Protein AF-0000000077818758 (afdb_homodimer)

Foldseek 3Di:
DCPAPVVVVVVVVPPPPDDDPPVPPVDPPDAQWFAQDDPPPPPDPDDDDPPDDDDDPPDPDDDPPDDPPPPDPPPPPPPPPPPPRHTRPDHPQPDAFFAFEEEEEFFQLLAVQQCLVVRQPGPAYEEEALAAPDRNRRGHQAHAEYEHELVPQCAWDDGNQFTDGHLPPDNVRVLSSVCSSPQYAYEYQQPPDPPSVVSLVSNQVSCVVVVHSYHYIYTDPVLLVVVVVVVVVVPADALHADPSLSVVVVSLVRYPAYEYHNQDCDQAASVGHGGARGSVHNDDDDPRHGDSVVSVVVVVVCCVVVSYHYDRHHDDPPPPPPPPPPPPPPDD/DCPAPVVVVVVVVPPPPDDDPPVPPVDPPDAQWFAQDDPPPPPDPDDDDPPPDPDDPPDPDDDPDDDPPPPDDPPPPPPPPPPPRHTRPDHPQPDAFFAFEEEEEFFQLLAVQQCLVVRQPGPAYEEEALAAPDRSRRGHQAHAEYEHELVPQCAWDDGNQFTDGHLPPDNVRVLSSVCSSPQYAYEYQQPPDPPSVVSLVSNQVSCVVVVHSYHYIYTDVVLLVVVVVVVVVVPADAQHADPSLSVVVVSLVRYPAYEYHNQDCDQAASVGHGGAGGSVHNDDDDPRHYDSVVSVVVVVVCCVVVSYPYDSHHDDPPPPPDDPPPPPPPDD

Solvent-accessible surface area (backbone atoms only — not comparable to full-atom values): 39108 Å² total; per-residue (Å²): 136,82,81,50,76,67,59,59,61,56,60,68,55,66,76,72,62,76,79,76,85,70,79,75,68,72,77,83,77,66,51,60,38,23,34,61,53,76,79,70,80,69,77,72,82,77,79,88,76,83,75,77,81,85,69,82,76,78,69,84,76,79,64,69,82,78,63,92,77,76,76,68,80,77,72,79,72,83,55,80,76,70,70,65,71,65,64,48,67,44,47,90,72,82,60,81,63,42,63,33,28,27,40,42,51,57,14,17,66,30,52,87,14,47,27,2,68,65,46,50,66,34,77,38,26,39,38,58,54,66,65,58,57,86,47,38,61,26,63,25,70,68,38,46,30,33,27,39,55,58,69,55,49,66,31,76,36,76,47,75,45,39,52,32,65,22,68,74,50,51,47,48,44,47,51,55,29,51,49,68,46,50,59,19,37,35,37,26,63,33,81,78,41,91,83,32,44,64,61,44,48,29,52,36,27,47,28,56,57,70,65,47,66,35,42,65,36,35,56,25,66,66,44,51,51,51,52,50,52,56,40,42,76,69,66,52,80,46,85,37,82,44,71,66,57,53,48,51,57,53,42,62,74,41,27,72,37,39,36,39,34,21,81,57,84,57,63,41,46,99,86,62,46,81,40,46,51,25,54,85,42,68,68,73,75,81,81,80,41,48,38,54,65,62,53,46,52,52,51,52,51,36,28,76,71,64,70,30,43,74,52,80,64,70,43,76,79,64,79,69,82,70,74,77,71,75,72,76,71,76,75,131,138,81,80,51,78,66,60,61,60,54,60,66,57,65,76,72,63,77,78,75,85,72,77,74,67,71,78,83,78,68,52,62,38,25,34,61,53,77,78,72,81,71,78,73,83,77,79,87,76,84,73,75,78,83,69,83,76,76,70,85,73,81,65,69,82,79,63,92,75,76,70,67,76,81,71,79,71,84,52,77,76,70,69,65,72,66,64,46,64,44,45,89,75,79,65,79,61,41,65,32,28,27,41,42,50,57,13,17,67,30,52,87,13,47,29,2,68,64,47,49,65,32,77,38,27,38,38,58,56,66,65,59,58,87,48,38,61,27,63,24,70,68,39,46,31,32,28,38,55,59,68,55,52,65,31,74,37,78,46,77,45,37,51,32,66,22,68,73,50,52,47,49,44,48,49,55,27,49,47,67,45,49,58,19,38,35,37,28,63,33,82,78,42,92,81,31,44,62,60,44,48,30,52,35,27,48,28,59,55,69,64,47,66,35,40,66,35,35,55,26,64,68,44,51,51,50,51,51,52,56,40,42,75,69,66,52,81,46,84,37,81,45,72,66,58,53,47,49,57,53,41,61,73,40,28,72,37,39,36,39,33,21,80,58,85,56,62,41,45,98,86,61,45,80,41,45,51,26,53,87,43,69,68,74,74,79,80,79,42,47,39,54,65,62,51,46,54,52,50,52,51,35,29,77,69,64,68,30,42,75,53,78,64,69,43,76,79,64,80,69,82,72,78,78,73,78,73,78,73,76,80,127

Sequence (664 aa):
MHFSLLNFILLLLLQFTRSPRSSCRISRSLSVLAIPPSFVSSAPHPRDGCISAPGEGYFINSLPGPTPEVAASQCWEGGPVWERPPPPQGSPFQGAPYDSCAVVGNGGILHNSGCGPEIDRAQFVIRFNLPPMGFSEHVGTKSSVITVNPSILVLRYRRGGGEFRGLSRWRRPFVEAMGTYGAPLLLIPAFSFIGFTAVSSQALYTLEDFGSLARAVFMNPEYLAGLDGHWHRRGLRAKRLSSGFMLVNAALELCQHLTLYGFWPFPTDPEGRPLSHHYYDNQPSKPGVHAMPDEFTRYLGMHLQGALRLHLGRCQEGPAGGRAQQGSEGGVMHFSLLNFILLLLLQFTRSPRSSCRISRSLSVLAIPPSFVSSAPHPRDGCISAPGEGYFINSLPGPTPEVAASQCWEGGPVWERPPPPQGSPFQGAPYDSCAVVGNGGILHNSGCGPEIDRAQFVIRFNLPPMGFSEHVGTKSSVITVNPSILVLRYRRGGGEFRGLSRWRRPFVEAMGTYGAPLLLIPAFSFIGFTAVSSQALYTLEDFGSLARAVFMNPEYLAGLDGHWHRRGLRAKRLSSGFMLVNAALELCQHLTLYGFWPFPTDPEGRPLSHHYYDNQPSKPGVHAMPDEFTRYLGMHLQGALRLHLGRCQEGPAGGRAQQGSEGGV

Secondary structure (DSSP, 8-state):
----HHHHHHHHHHSS-----------TTS-SEEBPP------------------------------TT--------SS----------B-TT-SSPEEEEEEE--BGGGTT---HHHHHTSSEEEE-S-PPSS-HHHH-S--SEEE--HHHHHSEEEETTEEEE-SSS--HHHHHHHHTT-S-EEEE-TTSSTT-HHHHHHHHHHHHHTT-SSEEEEE-HHHHHHHHHHHHHTT---SS--HHHHHHHHHHHHEEEEEEES---SSB-TTS-B--SBSS---PPPTTS--HHHHHHHHHHHHHTTSSEEE-SPPP----------------/----HHHHHHHHHTTS-----------TTS-SEEBPP------------------------------TTTTS-----SS----------B-S--SSPEEEEEEE--BGGGTT---HHHHHTSSEEEE-S-PPSS-HHHH-S--SEEE--HHHHHSEEEETTEEEE-SSS--HHHHHHHHTT-S-EEEE-TTSSTT-HHHHHHHHHHHHHTT-SSEEEEE-HHHHHHHHHHHHHTT---SS--HHHHHHHHHHHHEEEEEEES---SSB-TTS-B--SBSS---PPPTTS--HHHHHHHHHHHHHTTSSEEE-SPPP----------------

Organism: NCBI:txid2587831

Nearest PDB structures (foldseek):
  5bo7-assembly1_A  TM=8.730E-01  e=2.713E-18  Homo sapiens
  5bo6-assembly1_A  TM=8.461E-01  e=1.636E-18  Homo sapiens
  5bo9-assembly1_A  TM=8.499E-01  e=2.713E-18  Homo sapiens
  5bo9-assembly1_B  TM=8.593E-01  e=3.196E-17  Homo sapiens
  5bo8-assembly1_B  TM=8.687E-01  e=1.405E-17  Homo sapiens

InterPro domains:
  IPR001675 Glycosyl transferase family 29 [PF00777] (91-306)
  IPR038578 GT29-like superfamiliy [G3DSA:3.90.1480.20] (83-316)
  IPR050943 Glycosyltransferase 29 (Sialyltransferase) [PTHR11987] (88-316)

Structure (mmCIF, N/CA/C/O backbone):
data_AF-0000000077818758-model_v1
#
loop_
_entity.id
_entity.type
_entity.pdbx_description
1 polymer 'ST8 alpha-N-acetyl-neuraminide alpha-2,8-sialyltransferase 6'
#
loop_
_atom_site.group_PDB
_atom_site.id
_atom_site.type_symbol
_atom_site.label_atom_id
_atom_site.label_alt_id
_atom_site.label_comp_id
_atom_site.label_asym_id
_atom_site.label_entity_id
_atom_site.label_seq_id
_atom_site.pdbx_PDB_ins_code
_atom_site.Cartn_x
_atom_site.Cartn_y
_atom_site.Cartn_z
_atom_site.occupancy
_atom_site.B_iso_or_equiv
_atom_site.auth_seq_id
_atom_site.auth_comp_id
_atom_site.auth_asym_id
_atom_site.auth_atom_id
_atom_site.pdbx_PDB_model_num
ATOM 1 N N . MET A 1 1 ? -10.742 -62.219 -4.523 1 22.92 1 MET A N 1
ATOM 2 C CA . MET A 1 1 ? -10.727 -61.688 -5.887 1 22.92 1 MET A CA 1
ATOM 3 C C . MET A 1 1 ? -10.375 -60.219 -5.895 1 22.92 1 MET A C 1
ATOM 5 O O . MET A 1 1 ? -11.195 -59.375 -5.512 1 22.92 1 MET A O 1
ATOM 9 N N . HIS A 1 2 ? -9.148 -59.844 -5.406 1 26.78 2 HIS A N 1
ATOM 10 C CA . HIS A 1 2 ? -8.422 -58.625 -5.125 1 26.78 2 HIS A CA 1
ATOM 11 C C . HIS A 1 2 ? -8.211 -57.781 -6.395 1 26.78 2 HIS A C 1
ATOM 13 O O . HIS A 1 2 ? -7.441 -58.188 -7.27 1 26.78 2 HIS A O 1
ATOM 19 N N . PHE A 1 3 ? -9.352 -57.219 -6.941 1 30.66 3 PHE A N 1
ATOM 20 C CA . PHE A 1 3 ? -9.383 -56.25 -8.055 1 30.66 3 PHE A CA 1
ATOM 21 C C . PHE A 1 3 ? -8.344 -55.156 -7.863 1 30.66 3 PHE A C 1
ATOM 23 O O . PHE A 1 3 ? -8.477 -54.312 -6.973 1 30.66 3 PHE A O 1
ATOM 30 N N . SER A 1 4 ? -7.051 -55.531 -8.078 1 29.52 4 SER A N 1
ATOM 31 C CA . SER A 1 4 ? -5.918 -54.625 -7.957 1 29.52 4 SER A CA 1
ATOM 32 C C . SER A 1 4 ? -6.137 -53.375 -8.773 1 29.52 4 SER A C 1
ATOM 34 O O . SER A 1 4 ? -6.801 -53.406 -9.805 1 29.52 4 SER A O 1
ATOM 36 N N . LEU A 1 5 ? -6.016 -52.219 -8.133 1 36.5 5 LEU A N 1
ATOM 37 C CA . LEU A 1 5 ? -6.031 -50.875 -8.641 1 36.5 5 LEU A CA 1
ATOM 38 C C . LEU A 1 5 ? -5.293 -50.781 -9.977 1 36.5 5 LEU A C 1
ATOM 40 O O . LEU A 1 5 ? -5.578 -49.875 -10.789 1 36.5 5 LEU A O 1
ATOM 44 N N . LEU A 1 6 ? -4.402 -51.781 -10.305 1 35.69 6 LEU A N 1
ATOM 45 C CA . LEU A 1 6 ? -3.705 -51.844 -11.578 1 35.69 6 LEU A CA 1
ATOM 46 C C . LEU A 1 6 ? -4.676 -52.156 -12.719 1 35.69 6 LEU A C 1
ATOM 48 O O . LEU A 1 6 ? -4.543 -51.625 -13.812 1 35.69 6 LEU A O 1
ATOM 52 N N . ASN A 1 7 ? -5.633 -53.031 -12.5 1 34.34 7 ASN A N 1
ATOM 53 C CA . ASN A 1 7 ? -6.559 -53.438 -13.547 1 34.34 7 ASN A CA 1
ATOM 54 C C . ASN A 1 7 ? -7.477 -52.312 -13.961 1 34.34 7 ASN A C 1
ATOM 56 O O . ASN A 1 7 ? -8.086 -52.344 -15.031 1 34.34 7 ASN A O 1
ATOM 60 N N . PHE A 1 8 ? -7.77 -51.375 -13 1 32.91 8 PHE A N 1
ATOM 61 C CA . PHE A 1 8 ? -8.68 -50.312 -13.375 1 32.91 8 PHE A CA 1
ATOM 62 C C . PHE A 1 8 ? -7.992 -49.312 -14.328 1 32.91 8 PHE A C 1
ATOM 64 O O . PHE A 1 8 ? -8.609 -48.844 -15.273 1 32.91 8 PHE A O 1
ATOM 71 N N . ILE A 1 9 ? -6.707 -49.188 -14.258 1 35.62 9 ILE A N 1
ATOM 72 C CA . ILE A 1 9 ? -5.988 -48.281 -15.156 1 35.62 9 ILE A CA 1
ATOM 73 C C . ILE A 1 9 ? -5.914 -48.906 -16.547 1 35.62 9 ILE A C 1
ATOM 75 O O . ILE A 1 9 ? -6.086 -48.219 -17.547 1 35.62 9 ILE A O 1
ATOM 79 N N . LEU A 1 10 ? -5.875 -50.25 -16.672 1 32.19 10 LEU A N 1
ATOM 80 C CA . LEU A 1 10 ? -5.766 -50.906 -17.969 1 32.19 10 LEU A CA 1
ATOM 81 C C . LEU A 1 10 ? -7.07 -50.812 -18.75 1 32.19 10 LEU A C 1
ATOM 83 O O . LEU A 1 10 ? -7.059 -50.594 -19.953 1 32.19 10 LEU A O 1
ATOM 87 N N . LEU A 1 11 ? -8.211 -50.938 -18.094 1 32.56 11 LEU A N 1
ATOM 88 C CA . LEU A 1 11 ? -9.461 -50.938 -18.844 1 32.56 11 LEU A CA 1
ATOM 89 C C . LEU A 1 11 ? -9.75 -49.594 -19.453 1 32.56 11 LEU A C 1
ATOM 91 O O . LEU A 1 11 ? -10.359 -49.5 -20.516 1 32.56 11 LEU A O 1
ATOM 95 N N . LEU A 1 12 ? -9.359 -48.562 -18.812 1 31.78 12 LEU A N 1
ATOM 96 C CA . LEU A 1 12 ? -9.695 -47.25 -19.359 1 31.78 12 LEU A CA 1
ATOM 97 C C . LEU A 1 12 ? -8.812 -46.938 -20.562 1 31.78 12 LEU A C 1
ATOM 99 O O . LEU A 1 12 ? -9.133 -46.031 -21.359 1 31.78 12 LEU A O 1
ATOM 103 N N . LEU A 1 13 ? -7.742 -47.719 -20.766 1 31.66 13 LEU A N 1
ATOM 104 C CA . LEU A 1 13 ? -6.852 -47.469 -21.891 1 31.66 13 LEU A CA 1
ATOM 105 C C . LEU A 1 13 ? -7.492 -47.938 -23.188 1 31.66 13 LEU A C 1
ATOM 107 O O . LEU A 1 13 ? -7.105 -47.5 -24.281 1 31.66 13 LEU A O 1
ATOM 111 N N . LEU A 1 14 ? -8.32 -49 -23.172 1 31.06 14 LEU A N 1
ATOM 112 C CA . LEU A 1 14 ? -8.703 -49.594 -24.453 1 31.06 14 LEU A CA 1
ATOM 113 C C . LEU A 1 14 ? -9.625 -48.656 -25.234 1 31.06 14 LEU A C 1
ATOM 115 O O . LEU A 1 14 ? -9.828 -48.844 -26.438 1 31.06 14 LEU A O 1
ATOM 119 N N . GLN A 1 15 ? -10.492 -47.906 -24.562 1 26.91 15 GLN A N 1
ATOM 120 C CA . GLN A 1 15 ? -11.516 -47.281 -25.391 1 26.91 15 GLN A CA 1
ATOM 121 C C . GLN A 1 15 ? -10.945 -46.125 -26.188 1 26.91 15 GLN A C 1
ATOM 123 O O . GLN A 1 15 ? -11.617 -45.562 -27.062 1 26.91 15 GLN A O 1
ATOM 128 N N . PHE A 1 16 ? -9.82 -45.5 -25.781 1 30.55 16 PHE A N 1
ATOM 129 C CA . PHE A 1 16 ? -9.469 -44.25 -26.438 1 30.55 16 PHE A CA 1
ATOM 130 C C . PHE A 1 16 ? -8.656 -44.5 -27.703 1 30.55 16 PHE A C 1
ATOM 132 O O . PHE A 1 16 ? -7.453 -44.219 -27.734 1 30.55 16 PHE A O 1
ATOM 139 N N . THR A 1 17 ? -8.766 -45.594 -28.391 1 27.08 17 THR A N 1
ATOM 140 C CA . THR A 1 17 ? -7.891 -45.812 -29.547 1 27.08 17 THR A CA 1
ATOM 141 C C . THR A 1 17 ? -8.07 -44.688 -30.578 1 27.08 17 THR A C 1
ATOM 143 O O . THR A 1 17 ? -7.09 -44.219 -31.156 1 27.08 17 THR A O 1
ATOM 146 N N . ARG A 1 18 ? -9.133 -44.656 -31.422 1 27.34 18 ARG A N 1
ATOM 147 C CA . ARG A 1 18 ? -8.984 -44.344 -32.844 1 27.34 18 ARG A CA 1
ATOM 148 C C . ARG A 1 18 ? -8.922 -42.844 -33.062 1 27.34 18 ARG A C 1
ATOM 150 O O . ARG A 1 18 ? -9.055 -42.375 -34.188 1 27.34 18 ARG A O 1
ATOM 157 N N . SER A 1 19 ? -9.25 -41.969 -32.094 1 26.23 19 SER A N 1
ATOM 158 C CA . SER A 1 19 ? -9.555 -40.719 -32.781 1 26.23 19 SER A CA 1
ATOM 159 C C . SER A 1 19 ? -8.305 -40.125 -33.438 1 26.23 19 SER A C 1
ATOM 161 O O . SER A 1 19 ? -7.199 -40.281 -32.906 1 26.23 19 SER A O 1
ATOM 163 N N . PRO A 1 20 ? -8.281 -39.75 -34.781 1 26.92 20 PRO A N 1
ATOM 164 C CA . PRO A 1 20 ? -7.207 -39.156 -35.562 1 26.92 20 PRO A CA 1
ATOM 165 C C . PRO A 1 20 ? -6.512 -38 -34.875 1 26.92 20 PRO A C 1
ATOM 167 O O . PRO A 1 20 ? -7.086 -37.406 -33.969 1 26.92 20 PRO A O 1
ATOM 170 N N . ARG A 1 21 ? -5.176 -37.875 -34.906 1 28.27 21 ARG A N 1
ATOM 171 C CA . ARG A 1 21 ? -4.168 -36.906 -34.531 1 28.27 21 ARG A CA 1
ATOM 172 C C . ARG A 1 21 ? -4.621 -35.469 -34.875 1 28.27 21 ARG A C 1
ATOM 174 O O . ARG A 1 21 ? -4.375 -35 -35.969 1 28.27 21 ARG A O 1
ATOM 181 N N . SER A 1 22 ? -5.953 -35.125 -34.812 1 24.25 22 SER A N 1
ATOM 182 C CA . SER A 1 22 ? -6.16 -33.719 -35.125 1 24.25 22 SER A CA 1
ATOM 183 C C . SER A 1 22 ? -5.207 -32.812 -34.344 1 24.25 22 SER A C 1
ATOM 185 O O . SER A 1 22 ? -5.035 -32.969 -33.156 1 24.25 22 SER A O 1
ATOM 187 N N . SER A 1 23 ? -4.121 -32.281 -35 1 25.02 23 SER A N 1
ATOM 188 C CA . SER A 1 23 ? -3.143 -31.25 -34.656 1 25.02 23 SER A CA 1
ATOM 189 C C . SER A 1 23 ? -3.795 -30.094 -33.906 1 25.02 23 SER A C 1
ATOM 191 O O . SER A 1 23 ? -4.582 -29.344 -34.469 1 25.02 23 SER A O 1
ATOM 193 N N . CYS A 1 24 ? -4.344 -30.297 -32.812 1 26.69 24 CYS A N 1
ATOM 194 C CA . CYS A 1 24 ? -4.855 -29.234 -31.953 1 26.69 24 CYS A CA 1
ATOM 195 C C . CYS A 1 24 ? -3.834 -28.109 -31.797 1 26.69 24 CYS A C 1
ATOM 197 O O . CYS A 1 24 ? -3.012 -28.141 -30.891 1 26.69 24 CYS A O 1
ATOM 199 N N . ARG A 1 25 ? -3.023 -27.828 -32.844 1 24.28 25 ARG A N 1
ATOM 200 C CA . ARG A 1 25 ? -2.258 -26.594 -32.688 1 24.28 25 ARG A CA 1
ATOM 201 C C . ARG A 1 25 ? -3.166 -25.422 -32.344 1 24.28 25 ARG A C 1
ATOM 203 O O . ARG A 1 25 ? -3.99 -24.984 -33.156 1 24.28 25 ARG A O 1
ATOM 210 N N . ILE A 1 26 ? -3.658 -25.328 -31.219 1 28.3 26 ILE A N 1
ATOM 211 C CA . ILE A 1 26 ? -4.254 -24.062 -30.797 1 28.3 26 ILE A CA 1
ATOM 212 C C . ILE A 1 26 ? -3.438 -22.891 -31.359 1 28.3 26 ILE A C 1
ATOM 214 O O . ILE A 1 26 ? -2.209 -22.891 -31.25 1 28.3 26 ILE A O 1
ATOM 218 N N . SER A 1 27 ? -3.846 -22.141 -32.375 1 25.16 27 SER A N 1
ATOM 219 C CA . SER A 1 27 ? -3.236 -20.969 -33 1 25.16 27 SER A CA 1
ATOM 220 C C . SER A 1 27 ? -2.475 -20.125 -31.984 1 25.16 27 SER A C 1
ATOM 222 O O . SER A 1 27 ? -2.945 -19.906 -30.875 1 25.16 27 SER A O 1
ATOM 224 N N . AR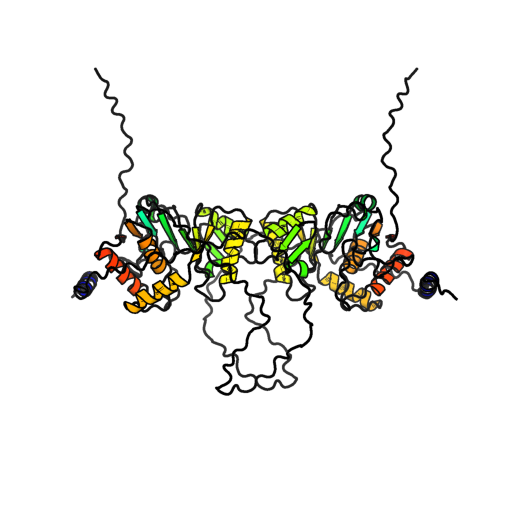G A 1 28 ? -1.087 -19.922 -32.125 1 32.16 28 ARG A N 1
ATOM 225 C CA . ARG A 1 28 ? 0.073 -19.266 -31.516 1 32.16 28 ARG A CA 1
ATOM 226 C C . ARG A 1 28 ? -0.273 -17.844 -31.062 1 32.16 28 ARG A C 1
ATOM 228 O O . ARG A 1 28 ? 0.569 -17.156 -30.5 1 32.16 28 ARG A O 1
ATOM 235 N N . SER A 1 29 ? -1.324 -17.156 -31.578 1 29.94 29 SER A N 1
ATOM 236 C CA . SER A 1 29 ? -1.216 -15.703 -31.453 1 29.94 29 SER A CA 1
ATOM 237 C C . SER A 1 29 ? -1.592 -15.227 -30.062 1 29.94 29 SER A C 1
ATOM 239 O O . SER A 1 29 ? -1.549 -14.031 -29.766 1 29.94 29 SER A O 1
ATOM 241 N N . LEU A 1 30 ? -2.41 -16.062 -29.328 1 32.72 30 LEU A N 1
ATOM 242 C CA . LEU A 1 30 ? -2.865 -15.344 -28.141 1 32.72 30 LEU A CA 1
ATOM 243 C C . LEU A 1 30 ? -1.848 -15.453 -27.016 1 32.72 30 LEU A C 1
ATOM 245 O O . LEU A 1 30 ? -1.494 -16.562 -26.594 1 32.72 30 LEU A O 1
ATOM 249 N N . SER A 1 31 ? -1.115 -14.477 -26.812 1 38.84 31 SER A N 1
ATOM 250 C CA . SER A 1 31 ? -0.084 -14.43 -25.781 1 38.84 31 SER A CA 1
ATOM 251 C C . SER A 1 31 ? -0.65 -14.805 -24.422 1 38.84 31 SER A C 1
ATOM 253 O O . SER A 1 31 ? -1.729 -14.344 -24.047 1 38.84 31 SER A O 1
ATOM 255 N N . VAL A 1 32 ? -0.196 -15.859 -23.781 1 41.72 32 VAL A N 1
ATOM 256 C CA . VAL A 1 32 ? -0.528 -16.422 -22.469 1 41.72 32 VAL A CA 1
ATOM 257 C C . VAL A 1 32 ? -0.456 -15.328 -21.406 1 41.72 32 VAL A C 1
ATOM 259 O O . VAL A 1 32 ? -1.222 -15.344 -20.438 1 41.72 32 VAL A O 1
ATOM 262 N N . LEU A 1 33 ? 0.553 -14.469 -21.641 1 40.5 33 LEU A N 1
ATOM 263 C CA . LEU A 1 33 ? 0.844 -13.531 -20.562 1 40.5 33 LEU A CA 1
ATOM 264 C C . LEU A 1 33 ? 0.552 -12.102 -20.984 1 40.5 33 LEU A C 1
ATOM 266 O O . LEU A 1 33 ? 0.737 -11.742 -22.141 1 40.5 33 LEU A O 1
ATOM 270 N N . ALA A 1 34 ? -0.16 -11.258 -20.188 1 33.91 34 ALA A N 1
ATOM 271 C CA . ALA A 1 34 ? -0.365 -9.828 -20.422 1 33.91 34 ALA A CA 1
ATOM 272 C C . ALA A 1 34 ? 0.512 -8.992 -19.5 1 33.91 34 ALA A C 1
ATOM 274 O O . ALA A 1 34 ? 0.553 -9.227 -18.281 1 33.91 34 ALA A O 1
ATOM 275 N N . ILE A 1 35 ? 1.608 -8.469 -20.125 1 32.19 35 ILE A N 1
ATOM 276 C CA . ILE A 1 35 ? 2.355 -7.508 -19.312 1 32.19 35 ILE A CA 1
ATOM 277 C C . ILE A 1 35 ? 1.637 -6.156 -19.328 1 32.19 35 ILE A C 1
ATOM 279 O O . ILE A 1 35 ? 1.214 -5.68 -20.391 1 32.19 35 ILE A O 1
ATOM 283 N N . PRO A 1 36 ? 1.322 -5.637 -18.266 1 29.84 36 PRO A N 1
ATOM 284 C CA . PRO A 1 36 ? 0.706 -4.309 -18.312 1 29.84 36 PRO A CA 1
ATOM 285 C C . PRO A 1 36 ? 1.609 -3.258 -18.953 1 29.84 36 PRO A C 1
ATOM 287 O O . PRO A 1 36 ? 2.836 -3.379 -18.891 1 29.84 36 PRO A O 1
ATOM 290 N N . PRO A 1 37 ? 1.203 -2.471 -19.953 1 25.86 37 PRO A N 1
ATOM 291 C CA . PRO A 1 37 ? 2.037 -1.448 -20.594 1 25.86 37 PRO A CA 1
ATOM 292 C C . PRO A 1 37 ? 2.76 -0.562 -19.578 1 25.86 37 PRO A C 1
ATOM 294 O O . PRO A 1 37 ? 2.279 -0.38 -18.453 1 25.86 37 PRO A O 1
ATOM 297 N N . SER A 1 38 ? 3.979 -0.508 -19.75 1 24.38 38 SER A N 1
ATOM 298 C CA . SER A 1 38 ? 4.707 0.561 -19.078 1 24.38 38 SER A CA 1
ATOM 299 C C . SER A 1 38 ? 4.051 1.916 -19.312 1 24.38 38 SER A C 1
ATOM 301 O O . SER A 1 38 ? 3.725 2.26 -20.453 1 24.38 38 SER A O 1
ATOM 303 N N . PHE A 1 39 ? 3.318 2.498 -18.453 1 24.89 39 PHE A N 1
ATOM 304 C CA . PHE A 1 39 ? 2.773 3.848 -18.531 1 24.89 39 PHE A CA 1
ATOM 305 C C . PHE A 1 39 ? 3.842 4.836 -18.984 1 24.89 39 PHE A C 1
ATOM 307 O O . PHE A 1 39 ? 4.781 5.125 -18.25 1 24.89 39 PHE A O 1
ATOM 314 N N . VAL A 1 40 ? 4.289 4.742 -20.188 1 22.89 40 VAL A N 1
ATOM 315 C CA . VAL A 1 40 ? 4.988 5.965 -20.578 1 22.89 40 VAL A CA 1
ATOM 316 C C . VAL A 1 40 ? 4.062 7.168 -20.406 1 22.89 40 VAL A C 1
ATOM 318 O O . VAL A 1 40 ? 2.926 7.16 -20.875 1 22.89 40 VAL A O 1
ATOM 321 N N . SER A 1 41 ? 4.352 7.977 -19.422 1 21.73 41 SER A N 1
ATOM 322 C CA . SER A 1 41 ? 3.748 9.242 -19 1 21.73 41 SER A CA 1
ATOM 323 C C . SER A 1 41 ? 3.592 10.195 -20.172 1 21.73 41 SER A C 1
ATOM 325 O O . SER A 1 41 ? 4.531 10.906 -20.531 1 21.73 41 SER A O 1
ATOM 327 N N . SER A 1 42 ? 3.219 9.734 -21.359 1 21.98 42 SER A N 1
ATOM 328 C CA . SER A 1 42 ? 3.057 10.938 -22.156 1 21.98 42 SER A CA 1
ATOM 329 C C . SER A 1 42 ? 1.846 11.75 -21.719 1 21.98 42 SER A C 1
ATOM 331 O O . SER A 1 42 ? 0.729 11.234 -21.656 1 21.98 42 SER A O 1
ATOM 333 N N . ALA A 1 43 ? 2.105 12.82 -20.953 1 22.95 43 ALA A N 1
ATOM 334 C CA . ALA A 1 43 ? 1.181 13.812 -20.422 1 22.95 43 ALA A CA 1
ATOM 335 C C . ALA A 1 43 ? 0.334 14.43 -21.531 1 22.95 43 ALA A C 1
ATOM 337 O O . ALA A 1 43 ? 0.85 15.156 -22.375 1 22.95 43 ALA A O 1
ATOM 338 N N . PRO A 1 44 ? -0.574 13.633 -22.219 1 22.28 44 PRO A N 1
ATOM 339 C CA . PRO A 1 44 ? -1.3 14.586 -23.062 1 22.28 44 PRO A CA 1
ATOM 340 C C . PRO A 1 44 ? -2.025 15.656 -22.266 1 22.28 44 PRO A C 1
ATOM 342 O O . PRO A 1 44 ? -2.324 15.453 -21.078 1 22.28 44 PRO A O 1
ATOM 345 N N . HIS A 1 45 ? -1.981 16.984 -22.719 1 20 45 HIS A N 1
ATOM 346 C CA . HIS A 1 45 ? -2.486 18.25 -22.203 1 20 45 HIS A CA 1
ATOM 347 C C . HIS A 1 45 ? -4.008 18.266 -22.156 1 20 45 HIS A C 1
ATOM 349 O O . HIS A 1 45 ? -4.672 18.344 -23.188 1 20 45 HIS A O 1
ATOM 355 N N . PRO A 1 46 ? -4.668 17.312 -21.406 1 19.81 46 PRO A N 1
ATOM 356 C CA . PRO A 1 46 ? -6.129 17.344 -21.5 1 19.81 46 PRO A CA 1
ATOM 357 C C . PRO A 1 46 ? -6.707 18.734 -21.203 1 19.81 46 PRO A C 1
ATOM 359 O O . PRO A 1 46 ? -6.18 19.453 -20.359 1 19.81 46 PRO A O 1
ATOM 362 N N . ARG A 1 47 ? -7.379 19.312 -22.25 1 18.38 47 ARG A N 1
ATOM 363 C CA . ARG A 1 47 ? -8.141 20.562 -22.281 1 18.38 47 ARG A CA 1
ATOM 364 C C . ARG A 1 47 ? -9.133 20.625 -21.141 1 18.38 47 ARG A C 1
ATOM 366 O O . ARG A 1 47 ? -9.32 19.656 -20.406 1 18.38 47 ARG A O 1
ATOM 373 N N . ASP A 1 48 ? -10.492 21.031 -21.484 1 17.66 48 ASP A N 1
ATOM 374 C CA . ASP A 1 48 ? -11.391 22.078 -21 1 17.66 48 ASP A CA 1
ATOM 375 C C . ASP A 1 48 ? -12.188 21.594 -19.781 1 17.66 48 ASP A C 1
ATOM 377 O O . ASP A 1 48 ? -12.25 20.406 -19.516 1 17.66 48 ASP A O 1
ATOM 381 N N . GLY A 1 49 ? -13.242 22.531 -19.297 1 17.55 49 GLY A N 1
ATOM 382 C CA . GLY A 1 49 ? -13.836 23.188 -18.141 1 17.55 49 GLY A CA 1
ATOM 383 C C . GLY A 1 49 ? -14.984 22.422 -17.531 1 17.55 49 GLY A C 1
ATOM 384 O O . GLY A 1 49 ? -15.617 22.875 -16.578 1 17.55 49 GLY A O 1
ATOM 385 N N . CYS A 1 50 ? -15.555 21.344 -18.188 1 17.64 50 CYS A N 1
ATOM 386 C CA . CYS A 1 50 ? -16.984 21.312 -17.922 1 17.64 50 CYS A CA 1
ATOM 387 C C . CYS A 1 50 ? -17.266 20.906 -16.469 1 17.64 50 CYS A C 1
ATOM 389 O O . CYS A 1 50 ? -16.891 19.812 -16.047 1 17.64 50 CYS A O 1
ATOM 391 N N . ILE A 1 51 ? -17.328 21.906 -15.578 1 17.92 51 ILE A N 1
ATOM 392 C CA . ILE A 1 51 ? -17.578 21.781 -14.141 1 17.92 51 ILE A CA 1
ATOM 393 C C . ILE A 1 51 ? -18.984 21.219 -13.914 1 17.92 51 ILE A C 1
ATOM 395 O O . ILE A 1 51 ? -19.984 21.891 -14.203 1 17.92 51 ILE A O 1
ATOM 399 N N . SER A 1 52 ? -19.281 19.984 -14.43 1 16.91 52 SER A N 1
ATOM 400 C CA . SER A 1 52 ? -20.656 19.531 -14.32 1 16.91 52 SER A CA 1
ATOM 401 C C . SER A 1 52 ? -21.172 19.656 -12.891 1 16.91 52 SER A C 1
ATOM 403 O O . SER A 1 52 ? -20.391 19.609 -11.938 1 16.91 52 SER A O 1
ATOM 405 N N . ALA A 1 53 ? -22.484 20.188 -12.867 1 17.09 53 ALA A N 1
ATOM 406 C CA . ALA A 1 53 ? -23.391 20.609 -11.812 1 17.09 53 ALA A CA 1
ATOM 407 C C . ALA A 1 53 ? -23.703 19.469 -10.852 1 17.09 53 ALA A C 1
ATOM 409 O O . ALA A 1 53 ? -23.797 18.312 -11.258 1 17.09 53 ALA A O 1
ATOM 410 N N . PRO A 1 54 ? -23.672 19.766 -9.562 1 18.66 54 PRO A N 1
ATOM 411 C CA . PRO A 1 54 ? -23.609 18.969 -8.336 1 18.66 54 PRO A CA 1
ATOM 412 C C . PRO A 1 54 ? -24.875 18.141 -8.109 1 18.66 54 PRO A C 1
ATOM 414 O O . PRO A 1 54 ? -24.828 17.141 -7.391 1 18.66 54 PRO A O 1
ATOM 417 N N . GLY A 1 55 ? -26.062 18.453 -8.797 1 16.53 55 GLY A N 1
ATOM 418 C CA . GLY A 1 55 ? -27.125 18.484 -7.809 1 16.53 55 GLY A CA 1
ATOM 419 C C . GLY A 1 55 ? -27.594 17.109 -7.391 1 16.53 55 GLY A C 1
ATOM 420 O O . GLY A 1 55 ? -27.781 16.844 -6.203 1 16.53 55 GLY A O 1
ATOM 421 N N . GLU A 1 56 ? -28.266 16.422 -8.32 1 18.55 56 GLU A N 1
ATOM 422 C CA . GLU A 1 56 ? -29.531 15.789 -7.98 1 18.55 56 GLU A CA 1
ATOM 423 C C . GLU A 1 56 ? -29.328 14.523 -7.164 1 18.55 56 GLU A C 1
ATOM 425 O O . GLU A 1 56 ? -28.5 13.68 -7.516 1 18.55 56 GLU A O 1
ATOM 430 N N . GLY A 1 57 ? -29.641 14.633 -5.855 1 18.14 57 GLY A N 1
ATOM 431 C CA . GLY A 1 57 ? -29.625 13.727 -4.719 1 18.14 57 GLY A CA 1
ATOM 432 C C . GLY A 1 57 ? -30.469 12.484 -4.938 1 18.14 57 GLY A C 1
ATOM 433 O O . GLY A 1 57 ? -31.703 12.57 -5.016 1 18.14 57 GLY A O 1
ATOM 434 N N . TYR A 1 58 ? -30.188 11.68 -6.051 1 18.55 58 TYR A N 1
ATOM 435 C CA . TYR A 1 58 ? -31.109 10.625 -6.465 1 18.55 58 TYR A CA 1
ATOM 436 C C . TYR A 1 58 ? -31.422 9.688 -5.301 1 18.55 58 TYR A C 1
ATOM 438 O O . TYR A 1 58 ? -30.516 9.164 -4.66 1 18.55 58 TYR A O 1
ATOM 446 N N . PHE A 1 59 ? -32.469 10.016 -4.637 1 17.94 59 PHE A N 1
ATOM 447 C CA . PHE A 1 59 ? -33.094 9.344 -3.5 1 17.94 59 PHE A CA 1
ATOM 448 C C . PHE A 1 59 ? -33.5 7.93 -3.877 1 17.94 59 PHE A C 1
ATOM 450 O O . PHE A 1 59 ? -34.219 7.73 -4.875 1 17.94 59 PHE A O 1
ATOM 457 N N . ILE A 1 60 ? -32.594 6.992 -3.623 1 19.23 60 ILE A N 1
ATOM 458 C CA . ILE A 1 60 ? -32.812 5.586 -3.938 1 19.23 60 ILE A CA 1
ATOM 459 C C . ILE A 1 60 ? -34.125 5.102 -3.293 1 19.23 60 ILE A C 1
ATOM 461 O O . ILE A 1 60 ? -34.281 5.156 -2.07 1 19.23 60 ILE A O 1
ATOM 465 N N . ASN A 1 61 ? -35.188 5.34 -4.078 1 18.84 61 ASN A N 1
ATOM 466 C CA . ASN A 1 61 ? -36.562 4.992 -3.83 1 18.84 61 ASN A CA 1
ATOM 467 C C . ASN A 1 61 ? -36.688 3.582 -3.262 1 18.84 61 ASN A C 1
ATOM 469 O O . ASN A 1 61 ? -35.812 2.756 -3.422 1 18.84 61 ASN A O 1
ATOM 473 N N . SER A 1 62 ? -37.875 3.299 -2.691 1 19.64 62 SER A N 1
ATOM 474 C CA . SER A 1 62 ? -38.562 2.367 -1.82 1 19.64 62 SER A CA 1
ATOM 475 C C . SER A 1 62 ? -38.719 1.004 -2.486 1 19.64 62 SER A C 1
ATOM 477 O O . SER A 1 62 ? -38.812 0.914 -3.713 1 19.64 62 SER A O 1
ATOM 479 N N . LEU A 1 63 ? -38.594 -0.077 -1.679 1 21.78 63 LEU A N 1
ATOM 480 C CA . LEU A 1 63 ? -38.406 -1.501 -1.933 1 21.78 63 LEU A CA 1
ATOM 481 C C . LEU A 1 63 ? -39.688 -2.127 -2.492 1 21.78 63 LEU A C 1
ATOM 483 O O . LEU A 1 63 ? -39.812 -3.352 -2.555 1 21.78 63 LEU A O 1
ATOM 487 N N . PRO A 1 64 ? -40.406 -1.44 -3.465 1 22.45 64 PRO A N 1
ATOM 488 C CA . PRO A 1 64 ? -41.594 -2.287 -3.662 1 22.45 64 PRO A CA 1
ATOM 489 C C . PRO A 1 64 ? -41.219 -3.711 -4.086 1 22.45 64 PRO A C 1
ATOM 491 O O . PRO A 1 64 ? -40.094 -3.963 -4.516 1 22.45 64 PRO A O 1
ATOM 494 N N . GLY A 1 65 ? -42.25 -4.703 -3.885 1 24.34 65 GLY A N 1
ATOM 495 C CA . GLY A 1 65 ? -42.375 -6.125 -4.156 1 24.34 65 GLY A CA 1
ATOM 496 C C . GLY A 1 65 ? -42.031 -6.492 -5.594 1 24.34 65 GLY A C 1
ATOM 497 O O . GLY A 1 65 ? -42.688 -6.02 -6.523 1 24.34 65 GLY A O 1
ATOM 498 N N . PRO A 1 66 ? -40.656 -6.703 -5.934 1 21.55 66 PRO A N 1
ATOM 499 C CA . PRO A 1 66 ? -40.312 -6.547 -7.352 1 21.55 66 PRO A CA 1
ATOM 500 C C . PRO A 1 66 ? -41 -7.598 -8.234 1 21.55 66 PRO A C 1
ATOM 502 O O . PRO A 1 66 ? -41.125 -8.758 -7.828 1 21.55 66 PRO A O 1
ATOM 505 N N . THR A 1 67 ? -42.188 -7.262 -8.75 1 22.19 67 THR A N 1
ATOM 506 C CA . THR A 1 67 ? -42.688 -7.957 -9.93 1 22.19 67 THR A CA 1
ATOM 507 C C . THR A 1 67 ? -41.531 -8.344 -10.852 1 22.19 67 THR A C 1
ATOM 509 O O . THR A 1 67 ? -40.469 -7.738 -10.797 1 22.19 67 THR A O 1
ATOM 512 N N . PRO A 1 68 ? -41.719 -9.539 -11.719 1 23.98 68 PRO A N 1
ATOM 513 C CA . PRO A 1 68 ? -40.781 -10.32 -12.547 1 23.98 68 PRO A CA 1
ATOM 514 C C . PRO A 1 68 ? -39.875 -9.438 -13.391 1 23.98 68 PRO A C 1
ATOM 516 O O . PRO A 1 68 ? -38.75 -9.852 -13.727 1 23.98 68 PRO A O 1
ATOM 519 N N . GLU A 1 69 ? -40.406 -8.367 -13.953 1 20.97 69 GLU A N 1
ATOM 520 C CA . GLU A 1 69 ? -39.906 -7.715 -15.156 1 20.97 69 GLU A CA 1
ATOM 521 C C . GLU A 1 69 ? -38.594 -6.977 -14.875 1 20.97 69 GLU A C 1
ATOM 523 O O . GLU A 1 69 ? -37.844 -6.66 -15.797 1 20.97 69 GLU A O 1
ATOM 528 N N . VAL A 1 70 ? -38.469 -6.312 -13.695 1 19.5 70 VAL A N 1
ATOM 529 C CA . VAL A 1 70 ? -37.688 -5.086 -13.75 1 19.5 70 VAL A CA 1
ATOM 530 C C . VAL A 1 70 ? -36.188 -5.418 -13.695 1 19.5 70 VAL A C 1
ATOM 532 O O . VAL A 1 70 ? -35.625 -5.586 -12.609 1 19.5 70 VAL A O 1
ATOM 535 N N . ALA A 1 71 ? -35.688 -6.523 -14.328 1 21.16 71 ALA A N 1
ATOM 536 C CA . ALA A 1 71 ? -34.25 -6.805 -14.539 1 21.16 71 ALA A CA 1
ATOM 537 C C . ALA A 1 71 ? -33.531 -5.586 -15.109 1 21.16 71 ALA A C 1
ATOM 539 O O . ALA A 1 71 ? -33 -5.629 -16.219 1 21.16 71 ALA A O 1
ATOM 540 N N . ALA A 1 72 ? -34.188 -4.406 -15.117 1 19.17 72 ALA A N 1
ATOM 541 C CA . ALA A 1 72 ? -33.594 -3.336 -15.906 1 19.17 72 ALA A CA 1
ATOM 542 C C . ALA A 1 72 ? -32.156 -3.08 -15.484 1 19.17 72 ALA A C 1
ATOM 544 O O . ALA A 1 72 ? -31.781 -3.352 -14.344 1 19.17 72 ALA A O 1
ATOM 545 N N . SER A 1 73 ? -31.219 -2.512 -16.469 1 20.73 73 SER A N 1
ATOM 546 C CA . SER A 1 73 ? -29.891 -2.059 -16.828 1 20.73 73 SER A CA 1
ATOM 547 C C . SER A 1 73 ? -29.328 -1.073 -15.805 1 20.73 73 SER A C 1
ATOM 549 O O . SER A 1 73 ? -29.281 0.133 -16.062 1 20.73 73 SER A O 1
ATOM 551 N N . GLN A 1 74 ? -29.672 -1.225 -14.641 1 22.28 74 GLN A N 1
ATOM 552 C CA . GLN A 1 74 ? -29.25 -0.088 -13.82 1 22.28 74 GLN A CA 1
ATOM 553 C C . GLN A 1 74 ? -27.75 0.183 -13.984 1 22.28 74 GLN A C 1
ATOM 555 O O . GLN A 1 74 ? -26.922 -0.687 -13.703 1 22.28 74 GLN A O 1
ATOM 560 N N . CYS A 1 75 ? -27.312 1.064 -15.016 1 23.27 75 CYS A N 1
ATOM 561 C CA . CYS A 1 75 ? -26.109 1.807 -15.367 1 23.27 75 CYS A CA 1
ATOM 562 C C . CYS A 1 75 ? -25.438 2.387 -14.125 1 23.27 75 CYS A C 1
ATOM 564 O O . CYS A 1 75 ? -26.031 3.215 -13.43 1 23.27 75 CYS A O 1
ATOM 566 N N . TRP A 1 76 ? -25 1.531 -13.281 1 24.19 76 TRP A N 1
ATOM 567 C CA . TRP A 1 76 ? -24.141 2.062 -12.227 1 24.19 76 TRP A CA 1
ATOM 568 C C . TRP A 1 76 ? -23.25 3.18 -12.766 1 24.19 76 TRP A C 1
ATOM 570 O O . TRP A 1 76 ? -22.344 2.93 -13.562 1 24.19 76 TRP A O 1
ATOM 580 N N . GLU A 1 77 ? -23.672 4.348 -13.055 1 25.55 77 GLU A N 1
ATOM 581 C CA . GLU A 1 77 ? -23.031 5.562 -13.562 1 25.55 77 GLU A CA 1
ATOM 582 C C . GLU A 1 77 ? -21.797 5.922 -12.75 1 25.55 77 GLU A C 1
ATOM 584 O O . GLU A 1 77 ? -20.766 6.289 -13.312 1 25.55 77 GLU A O 1
ATOM 589 N N . GLY A 1 78 ? -21.984 6.402 -11.516 1 27.28 78 GLY A N 1
ATOM 590 C CA . GLY A 1 78 ? -20.953 7.203 -10.867 1 27.28 78 GLY A CA 1
ATOM 591 C C . GLY A 1 78 ? -19.828 6.371 -10.289 1 27.28 78 GLY A C 1
ATOM 592 O O . GLY A 1 78 ? -19.125 6.809 -9.375 1 27.28 78 GLY A O 1
ATOM 593 N N . GLY A 1 79 ? -19.828 5.137 -10.43 1 28.59 79 GLY A N 1
ATOM 594 C CA . GLY A 1 79 ? -18.844 4.285 -9.773 1 28.59 79 GLY A CA 1
ATOM 595 C C . GLY A 1 79 ? -17.406 4.652 -10.125 1 28.59 79 GLY A C 1
ATOM 596 O O . GLY A 1 79 ? -17.172 5.32 -11.125 1 28.59 79 GLY A O 1
ATOM 597 N N . PRO A 1 80 ? -16.562 4.758 -9.078 1 29.3 80 PRO A N 1
ATOM 598 C CA . PRO A 1 80 ? -15.219 5.105 -9.539 1 29.3 80 PRO A CA 1
ATOM 599 C C . PRO A 1 80 ? -14.836 4.402 -10.844 1 29.3 80 PRO A C 1
ATOM 601 O O . PRO A 1 80 ? -15.375 3.332 -11.148 1 29.3 80 PRO A O 1
ATOM 604 N N . VAL A 1 81 ? -14.766 5.156 -11.898 1 28.81 81 VAL A N 1
ATOM 605 C CA . VAL A 1 81 ? -14.211 4.719 -13.172 1 28.81 81 VAL A CA 1
ATOM 606 C C . VAL A 1 81 ? -13.203 3.594 -12.945 1 28.81 81 VAL A C 1
ATOM 608 O O . VAL A 1 81 ? -12.188 3.793 -12.273 1 28.81 81 VAL A O 1
ATOM 611 N N . TRP A 1 82 ? -13.695 2.406 -12.789 1 28.56 82 TRP A N 1
ATOM 612 C CA . TRP A 1 82 ? -12.836 1.234 -12.922 1 28.56 82 TRP A CA 1
ATOM 613 C C . TRP A 1 82 ? -11.805 1.438 -14.031 1 28.56 82 TRP A C 1
ATOM 615 O O . TRP A 1 82 ? -12.164 1.52 -15.211 1 28.56 82 TRP A O 1
ATOM 625 N N . GLU A 1 83 ? -10.914 2.326 -13.758 1 30.14 83 GLU A N 1
ATOM 626 C CA . GLU A 1 83 ? -9.891 2.27 -14.797 1 30.14 83 GLU A CA 1
ATOM 627 C C . GLU A 1 83 ? -9.477 0.829 -15.086 1 30.14 83 GLU A C 1
ATOM 629 O O . GLU A 1 83 ? -9.148 0.074 -14.172 1 30.14 83 GLU A O 1
ATOM 634 N N . ARG A 1 84 ? -10.078 0.206 -16.062 1 32.59 84 ARG A N 1
ATOM 635 C CA . ARG A 1 84 ? -9.602 -1.043 -16.641 1 32.59 84 ARG A CA 1
ATOM 636 C C . ARG A 1 84 ? -8.086 -1.148 -16.531 1 32.59 84 ARG A C 1
ATOM 638 O O . ARG A 1 84 ? -7.363 -0.216 -16.906 1 32.59 84 ARG A O 1
ATOM 645 N N . PRO A 1 85 ? -7.715 -1.95 -15.648 1 37.44 85 PRO A N 1
ATOM 646 C CA . PRO A 1 85 ? -6.262 -2.102 -15.75 1 37.44 85 PRO A CA 1
ATOM 647 C C . PRO A 1 85 ? -5.758 -2.045 -17.188 1 37.44 85 PRO A C 1
ATOM 649 O O . PRO A 1 85 ? -6.504 -2.359 -18.125 1 37.44 85 PRO A O 1
ATOM 652 N N . PRO A 1 86 ? -4.82 -1.288 -17.5 1 38.5 86 PRO A N 1
ATOM 653 C CA . PRO A 1 86 ? -4.336 -1.239 -18.875 1 38.5 86 PRO A CA 1
ATOM 654 C C . PRO A 1 86 ? -4.176 -2.627 -19.5 1 38.5 86 PRO A C 1
ATOM 656 O O . PRO A 1 86 ? -3.916 -3.598 -18.781 1 38.5 86 PRO A O 1
ATOM 659 N N . PRO A 1 87 ? -4.625 -2.797 -20.641 1 39.44 87 PRO A N 1
ATOM 660 C CA . PRO A 1 87 ? -4.461 -4.055 -21.375 1 39.44 87 PRO A CA 1
ATOM 661 C C . PRO A 1 87 ? -3.008 -4.52 -21.438 1 39.44 87 PRO A C 1
ATOM 663 O O . PRO A 1 87 ? -2.088 -3.699 -21.391 1 39.44 87 PRO A O 1
ATOM 666 N N . PRO A 1 88 ? -2.723 -5.805 -21.234 1 43.66 88 PRO A N 1
ATOM 667 C CA . PRO A 1 88 ? -1.368 -6.359 -21.312 1 43.66 88 PRO A CA 1
ATOM 668 C C . PRO A 1 88 ? -0.64 -5.969 -22.594 1 43.66 88 PRO A C 1
ATOM 670 O O . PRO A 1 88 ? -1.257 -5.891 -23.656 1 43.66 88 PRO A O 1
ATOM 673 N N . GLN A 1 89 ? 0.408 -5.148 -22.609 1 47.84 89 GLN A N 1
ATOM 674 C CA . GLN A 1 89 ? 1.092 -4.629 -23.797 1 47.84 89 GLN A CA 1
ATOM 675 C C . GLN A 1 89 ? 1.87 -5.73 -24.516 1 47.84 89 GLN A C 1
ATOM 677 O O . GLN A 1 89 ? 2.154 -5.621 -25.703 1 47.84 89 GLN A O 1
ATOM 682 N N . GLY A 1 90 ? 2.299 -6.934 -23.891 1 49.72 90 GLY A N 1
ATOM 683 C CA . GLY A 1 90 ? 3.041 -7.977 -24.578 1 49.72 90 GLY A CA 1
ATOM 684 C C . GLY A 1 90 ? 3.369 -9.164 -23.688 1 49.72 90 GLY A C 1
ATOM 685 O O . GLY A 1 90 ? 3.115 -9.125 -22.484 1 49.72 90 GLY A O 1
ATOM 686 N N . SER A 1 91 ? 3.695 -10.352 -24.422 1 54.84 91 SER A N 1
ATOM 687 C CA . SER A 1 91 ? 4.078 -11.578 -23.734 1 54.84 91 SER A CA 1
ATOM 688 C C . SER A 1 91 ? 5.531 -11.531 -23.281 1 54.84 91 SER A C 1
ATOM 690 O O . SER A 1 91 ? 6.418 -11.172 -24.047 1 54.84 91 SER A O 1
ATOM 692 N N . PRO A 1 92 ? 5.777 -11.773 -22.094 1 54.09 92 PRO A N 1
ATOM 693 C CA . PRO A 1 92 ? 7.168 -11.875 -21.641 1 54.09 92 PRO A CA 1
ATOM 694 C C . PRO A 1 92 ? 7.887 -13.094 -22.219 1 54.09 92 PRO A C 1
ATOM 696 O O . PRO A 1 92 ? 9.102 -13.227 -22.062 1 54.09 92 PRO A O 1
ATOM 699 N N . PHE A 1 93 ? 7.176 -13.875 -23 1 62.62 93 PHE A N 1
ATOM 700 C CA . PHE A 1 93 ? 7.77 -15.117 -23.484 1 62.62 93 PHE A CA 1
ATOM 701 C C . PHE A 1 93 ? 7.988 -15.055 -25 1 62.62 93 PHE A C 1
ATOM 703 O O . PHE A 1 93 ? 7.82 -16.062 -25.688 1 62.62 93 PHE A O 1
ATOM 710 N N . GLN A 1 94 ? 8.734 -14.086 -25.625 1 54.78 94 GLN A N 1
ATOM 711 C CA . GLN A 1 94 ? 8.859 -13.898 -27.062 1 54.78 94 GLN A CA 1
ATOM 712 C C . GLN A 1 94 ? 10.039 -14.695 -27.609 1 54.78 94 GLN A C 1
ATOM 714 O O . GLN A 1 94 ? 10.125 -14.93 -28.828 1 54.78 94 GLN A O 1
ATOM 719 N N . GLY A 1 95 ? 10.672 -15.398 -26.844 1 62.5 95 GLY A N 1
ATOM 720 C CA . GLY A 1 95 ? 11.859 -16.062 -27.375 1 62.5 95 GLY A CA 1
ATOM 721 C C . GLY A 1 95 ? 11.633 -17.531 -27.688 1 62.5 95 GLY A C 1
ATOM 722 O O . GLY A 1 95 ? 10.492 -17.969 -27.797 1 62.5 95 GLY A O 1
ATOM 723 N N . ALA A 1 96 ? 12.719 -18.156 -28.172 1 68.88 96 ALA A N 1
ATOM 724 C CA . ALA A 1 96 ? 12.727 -19.594 -28.438 1 68.88 96 ALA A CA 1
ATOM 725 C C . ALA A 1 96 ? 12.188 -20.375 -27.234 1 68.88 96 ALA A C 1
ATOM 727 O O . ALA A 1 96 ? 12.352 -19.938 -26.078 1 68.88 96 ALA A O 1
ATOM 728 N N . PRO A 1 97 ? 11.445 -21.484 -27.609 1 81.5 97 PRO A N 1
ATOM 729 C CA . PRO A 1 97 ? 10.945 -22.312 -26.516 1 81.5 97 PRO A CA 1
ATOM 730 C C . PRO A 1 97 ? 12.047 -22.781 -25.578 1 81.5 97 PRO A C 1
ATOM 732 O O . PRO A 1 97 ? 13.195 -22.938 -26 1 81.5 97 PRO A O 1
ATOM 735 N N . TYR A 1 98 ? 11.672 -22.906 -24.375 1 91.94 98 TYR A N 1
ATOM 736 C CA . TYR A 1 98 ? 12.594 -23.484 -23.406 1 91.94 98 TYR A CA 1
ATOM 737 C C . TYR A 1 98 ? 12.852 -24.969 -23.719 1 91.94 98 TYR A C 1
ATOM 739 O O . TYR A 1 98 ? 11.938 -25.688 -24.125 1 91.94 98 TYR A O 1
ATOM 747 N N . ASP A 1 99 ? 14.078 -25.344 -23.5 1 94.5 99 ASP A N 1
ATOM 748 C CA . ASP A 1 99 ? 14.43 -26.734 -23.812 1 94.5 99 ASP A CA 1
ATOM 749 C C . ASP A 1 99 ? 13.766 -27.688 -22.828 1 94.5 99 ASP A C 1
ATOM 751 O O . ASP A 1 99 ? 13.078 -28.625 -23.234 1 94.5 99 ASP A O 1
ATOM 755 N N . SER A 1 100 ? 13.984 -27.484 -21.531 1 96.75 100 SER A N 1
ATOM 756 C CA . SER A 1 100 ? 13.43 -28.344 -20.5 1 96.75 100 SER A CA 1
ATOM 757 C C . SER A 1 100 ? 12.664 -27.531 -19.453 1 96.75 100 SER A C 1
ATOM 759 O O . SER A 1 100 ? 13.18 -26.547 -18.938 1 96.75 100 SER A O 1
ATOM 761 N N . CYS A 1 101 ? 11.438 -28 -19.219 1 97.38 101 CYS A N 1
ATOM 762 C CA . CYS A 1 101 ? 10.602 -27.344 -18.234 1 97.38 101 CYS A CA 1
ATOM 763 C C . CYS A 1 101 ? 10.109 -28.344 -17.188 1 97.38 101 CYS A C 1
ATOM 765 O O . CYS A 1 101 ? 9.914 -29.516 -17.484 1 97.38 101 CYS A O 1
ATOM 767 N N . ALA A 1 102 ? 10.016 -27.812 -16 1 98.56 102 ALA A N 1
ATOM 768 C CA . ALA A 1 102 ? 9.375 -28.547 -14.914 1 98.56 102 ALA A CA 1
ATOM 769 C C . ALA A 1 102 ? 8.172 -27.781 -14.367 1 98.56 102 ALA A C 1
ATOM 771 O O . ALA A 1 102 ? 8.258 -26.594 -14.094 1 98.56 102 ALA A O 1
ATOM 772 N N . VAL A 1 103 ? 7.043 -28.453 -14.328 1 98.69 103 VAL A N 1
ATOM 773 C CA . VAL A 1 103 ? 5.898 -27.953 -13.578 1 98.69 103 VAL A CA 1
ATOM 774 C C . VAL A 1 103 ? 5.758 -28.734 -12.273 1 98.69 103 VAL A C 1
ATOM 776 O O . VAL A 1 103 ? 5.566 -29.953 -12.297 1 98.69 103 VAL A O 1
ATOM 779 N N . VAL A 1 104 ? 5.883 -28 -11.195 1 98.44 104 VAL A N 1
ATOM 780 C CA . VAL A 1 104 ? 5.949 -28.656 -9.891 1 98.44 104 VAL A CA 1
ATOM 781 C C . VAL A 1 104 ? 4.664 -28.391 -9.109 1 98.44 104 VAL A C 1
ATOM 783 O O . VAL A 1 104 ? 4.48 -27.297 -8.547 1 98.44 104 VAL A O 1
ATOM 786 N N . GLY A 1 105 ? 3.803 -29.406 -9.055 1 97.44 105 GLY A N 1
ATOM 787 C CA . GLY A 1 105 ? 2.594 -29.328 -8.25 1 97.44 105 GLY A CA 1
ATOM 788 C C . GLY A 1 105 ? 2.857 -29.453 -6.766 1 97.44 105 GLY A C 1
ATOM 789 O O . GLY A 1 105 ? 4.008 -29.609 -6.344 1 97.44 105 GLY A O 1
ATOM 790 N N . ASN A 1 106 ? 1.786 -29.469 -6.02 1 95.62 106 ASN A N 1
ATOM 791 C CA . ASN A 1 106 ? 1.914 -29.453 -4.566 1 95.62 106 ASN A CA 1
ATOM 792 C C . ASN A 1 106 ? 1.594 -30.812 -3.961 1 95.62 106 ASN A C 1
ATOM 794 O O . ASN A 1 106 ? 1.568 -30.969 -2.738 1 95.62 106 ASN A O 1
ATOM 798 N N . GLY A 1 107 ? 1.418 -31.75 -4.691 1 95.94 107 GLY A N 1
ATOM 799 C CA . GLY A 1 107 ? 0.916 -33.031 -4.211 1 95.94 107 GLY A CA 1
ATOM 800 C C . GLY A 1 107 ? 1.844 -33.688 -3.215 1 95.94 107 GLY A C 1
ATOM 801 O O . GLY A 1 107 ? 3.066 -33.594 -3.336 1 95.94 107 GLY A O 1
ATOM 802 N N . GLY A 1 108 ? 1.204 -34.406 -2.361 1 96.25 108 GLY A N 1
ATOM 803 C CA . GLY A 1 108 ? 1.943 -35.094 -1.332 1 96.25 108 GLY A CA 1
ATOM 804 C C . GLY A 1 108 ? 2.842 -36.188 -1.889 1 96.25 108 GLY A C 1
ATOM 805 O O . GLY A 1 108 ? 3.762 -36.656 -1.209 1 96.25 108 GLY A O 1
ATOM 806 N N . ILE A 1 109 ? 2.619 -36.594 -3.092 1 96.06 109 ILE A N 1
ATOM 807 C CA . ILE A 1 109 ? 3.389 -37.656 -3.732 1 96.06 109 ILE A CA 1
ATOM 808 C C . ILE A 1 109 ? 4.852 -37.219 -3.85 1 96.06 109 ILE A C 1
ATOM 810 O O . ILE A 1 109 ? 5.727 -38.062 -4.102 1 96.06 109 ILE A O 1
ATOM 814 N N . LEU A 1 110 ? 5.113 -35.938 -3.652 1 96.88 110 LEU A N 1
ATOM 815 C CA . LEU A 1 110 ? 6.473 -35.406 -3.76 1 96.88 110 LEU A CA 1
ATOM 816 C C . LEU A 1 110 ? 7.246 -35.656 -2.467 1 96.88 110 LEU A C 1
ATOM 818 O O . LEU A 1 110 ? 8.469 -35.5 -2.438 1 96.88 110 LEU A O 1
ATOM 822 N N . HIS A 1 111 ? 6.488 -35.938 -1.485 1 92.19 111 HIS A N 1
ATOM 823 C CA . HIS A 1 111 ? 7.168 -36.188 -0.219 1 92.19 111 HIS A CA 1
ATOM 824 C C . HIS A 1 111 ? 8.172 -37.344 -0.347 1 92.19 111 HIS A C 1
ATOM 826 O O . HIS A 1 111 ? 7.828 -38.406 -0.821 1 92.19 111 HIS A O 1
ATOM 832 N N . ASN A 1 112 ? 9.492 -37.094 0.011 1 89.69 112 ASN A N 1
ATOM 833 C CA . ASN A 1 112 ? 10.594 -38.031 -0.014 1 89.69 112 ASN A CA 1
ATOM 834 C C . ASN A 1 112 ? 10.883 -38.531 -1.433 1 89.69 112 ASN A C 1
ATOM 836 O O . ASN A 1 112 ? 11.391 -39.625 -1.624 1 89.69 112 ASN A O 1
ATOM 840 N N . SER A 1 113 ? 10.539 -37.812 -2.406 1 94.06 113 SER A N 1
ATOM 841 C CA . SER A 1 113 ? 10.758 -38.219 -3.793 1 94.06 113 SER A CA 1
ATOM 842 C C . SER A 1 113 ? 12.203 -38 -4.215 1 94.06 113 SER A C 1
ATOM 844 O O . SER A 1 113 ? 12.695 -38.625 -5.145 1 94.06 113 SER A O 1
ATOM 846 N N . GLY A 1 114 ? 12.891 -37.062 -3.533 1 96.5 114 GLY A N 1
ATOM 847 C CA . GLY A 1 114 ? 14.273 -36.75 -3.877 1 96.5 114 GLY A CA 1
ATOM 848 C C . GLY A 1 114 ? 14.414 -36.094 -5.238 1 96.5 114 GLY A C 1
ATOM 849 O O . GLY A 1 114 ? 15.469 -36.188 -5.867 1 96.5 114 GLY A O 1
ATOM 850 N N . CYS A 1 115 ? 13.391 -35.469 -5.734 1 97.56 115 CYS A N 1
ATOM 851 C CA . CYS A 1 115 ? 13.391 -34.969 -7.105 1 97.56 115 CYS A CA 1
ATOM 852 C C . CYS A 1 115 ? 13.945 -33.531 -7.164 1 97.56 115 CYS A C 1
ATOM 854 O O . CYS A 1 115 ? 14.055 -32.969 -8.242 1 97.56 115 CYS A O 1
ATOM 856 N N . GLY A 1 116 ? 14.297 -32.969 -6.066 1 97.5 116 GLY A N 1
ATOM 857 C CA . GLY A 1 116 ? 14.766 -31.594 -5.984 1 97.5 116 GLY A CA 1
ATOM 858 C C . GLY A 1 116 ? 15.852 -31.281 -6.988 1 97.5 116 GLY A C 1
ATOM 859 O O . GLY A 1 116 ? 15.688 -30.391 -7.832 1 97.5 116 GLY A O 1
ATOM 860 N N . PRO A 1 117 ? 16.938 -32 -6.977 1 97.06 117 PRO A N 1
ATOM 861 C CA . PRO A 1 117 ? 18.031 -31.734 -7.91 1 97.06 117 PRO A CA 1
ATOM 862 C C . PRO A 1 117 ? 17.609 -31.859 -9.367 1 97.06 117 PRO A C 1
ATOM 864 O O . PRO A 1 117 ? 18.016 -31.031 -10.203 1 97.06 117 PRO A O 1
ATOM 867 N N . GLU A 1 118 ? 16.875 -32.844 -9.695 1 97.12 118 GLU A N 1
ATOM 868 C CA . GLU A 1 118 ? 16.391 -33 -11.062 1 97.12 118 GLU A CA 1
ATOM 869 C C . GLU A 1 118 ? 15.539 -31.828 -11.508 1 97.12 118 GLU A C 1
ATOM 871 O O . GLU A 1 118 ? 15.695 -31.328 -12.617 1 97.12 118 GLU A O 1
ATOM 876 N N . ILE A 1 119 ? 14.641 -31.391 -10.664 1 97.94 119 ILE A N 1
ATOM 877 C CA . ILE A 1 119 ? 13.766 -30.266 -10.945 1 97.94 119 ILE A CA 1
ATOM 878 C C . ILE A 1 119 ? 14.609 -29.016 -11.172 1 97.94 119 ILE A C 1
ATOM 880 O O . ILE A 1 119 ? 14.383 -28.266 -12.125 1 97.94 119 ILE A O 1
ATOM 884 N N . ASP A 1 120 ? 15.594 -28.797 -10.359 1 97.19 120 ASP A N 1
ATOM 885 C CA . ASP A 1 120 ? 16.406 -27.594 -10.414 1 97.19 120 ASP A CA 1
ATOM 886 C C . ASP A 1 120 ? 17.281 -27.578 -11.672 1 97.19 120 ASP A C 1
ATOM 888 O O . ASP A 1 120 ? 17.828 -26.531 -12.031 1 97.19 120 ASP A O 1
ATOM 892 N N . ARG A 1 121 ? 17.391 -28.656 -12.375 1 96.81 121 ARG A N 1
ATOM 893 C CA . ARG A 1 121 ? 18.156 -28.719 -13.617 1 96.81 121 ARG A CA 1
ATOM 894 C C . ARG A 1 121 ? 17.328 -28.234 -14.797 1 96.81 121 ARG A C 1
ATOM 896 O O . ARG A 1 121 ? 17.875 -27.922 -15.859 1 96.81 121 ARG A O 1
ATOM 903 N N . ALA A 1 122 ? 16.031 -28.219 -14.633 1 97.19 122 ALA A N 1
ATOM 904 C CA . ALA A 1 122 ? 15.188 -27.719 -15.711 1 97.19 122 ALA A CA 1
ATOM 905 C C . ALA A 1 122 ? 15.5 -26.25 -16.016 1 97.19 122 ALA A C 1
ATOM 907 O O . ALA A 1 122 ? 15.859 -25.484 -15.125 1 97.19 122 ALA A O 1
ATOM 908 N N . GLN A 1 123 ? 15.398 -25.891 -17.266 1 96.94 123 GLN A N 1
ATOM 909 C CA . GLN A 1 123 ? 15.633 -24.516 -17.688 1 96.94 123 GLN A CA 1
ATOM 910 C C . GLN A 1 123 ? 14.562 -23.578 -17.141 1 96.94 123 GLN A C 1
ATOM 912 O O . GLN A 1 123 ? 14.836 -22.422 -16.828 1 96.94 123 GLN A O 1
ATOM 917 N N . PHE A 1 124 ? 13.383 -24.047 -17.078 1 96.62 124 PHE A N 1
ATOM 918 C CA . PHE A 1 124 ? 12.227 -23.25 -16.688 1 96.62 124 PHE A CA 1
ATOM 919 C C . PHE A 1 124 ? 11.352 -24.016 -15.703 1 96.62 124 PHE A C 1
ATOM 921 O O . PHE A 1 124 ? 10.93 -25.141 -15.984 1 96.62 124 PHE A O 1
ATOM 928 N N . VAL A 1 125 ? 11.07 -23.406 -14.539 1 97.94 125 VAL A N 1
ATOM 929 C CA . VAL A 1 125 ? 10.359 -24.125 -13.492 1 97.94 125 VAL A CA 1
ATOM 930 C C . VAL A 1 125 ? 9.133 -23.328 -13.055 1 97.94 125 VAL A C 1
ATOM 932 O O . VAL A 1 125 ? 9.25 -22.156 -12.703 1 97.94 125 VAL A O 1
ATOM 935 N N . ILE A 1 126 ? 7.957 -23.938 -13.055 1 97.62 126 ILE A N 1
ATOM 936 C CA . ILE A 1 126 ? 6.691 -23.344 -12.648 1 97.62 126 ILE A CA 1
ATOM 937 C C . ILE A 1 126 ? 6.234 -23.938 -11.32 1 97.62 126 ILE A C 1
ATOM 939 O O . ILE A 1 126 ? 6.242 -25.172 -11.156 1 97.62 126 ILE A O 1
ATOM 943 N N . ARG A 1 127 ? 5.859 -23.078 -10.383 1 97 127 ARG A N 1
ATOM 944 C CA . ARG A 1 127 ? 5.348 -23.516 -9.086 1 97 127 ARG A CA 1
ATOM 945 C C . ARG A 1 127 ? 4.035 -22.812 -8.758 1 97 127 ARG A C 1
ATOM 947 O O . ARG A 1 127 ? 3.662 -21.844 -9.406 1 97 127 ARG A O 1
ATOM 954 N N . PHE A 1 128 ? 3.344 -23.375 -7.656 1 95.5 128 PHE A N 1
ATOM 955 C CA . PHE A 1 128 ? 1.976 -22.906 -7.48 1 95.5 128 PHE A CA 1
ATOM 956 C C . PHE A 1 128 ? 1.744 -22.438 -6.051 1 95.5 128 PHE A C 1
ATOM 958 O O . PHE A 1 128 ? 2.135 -23.109 -5.098 1 95.5 128 PHE A O 1
ATOM 965 N N . ASN A 1 129 ? 1.111 -21.281 -5.922 1 92.75 129 ASN A N 1
ATOM 966 C CA . ASN A 1 129 ? 0.486 -20.75 -4.719 1 92.75 129 ASN A CA 1
ATOM 967 C C . ASN A 1 129 ? 1.508 -20.516 -3.609 1 92.75 129 ASN A C 1
ATOM 969 O O . ASN A 1 129 ? 1.257 -20.859 -2.451 1 92.75 129 ASN A O 1
ATOM 973 N N . LEU A 1 130 ? 2.596 -20.094 -4.016 1 92.44 130 LEU A N 1
ATOM 974 C CA . LEU A 1 130 ? 3.627 -19.719 -3.055 1 92.44 130 LEU A CA 1
ATOM 975 C C . LEU A 1 130 ? 3.93 -20.875 -2.104 1 92.44 130 LEU A C 1
ATOM 977 O O . LEU A 1 130 ? 3.76 -20.734 -0.89 1 92.44 130 LEU A O 1
ATOM 981 N N . PRO A 1 131 ? 4.461 -21.906 -2.67 1 93.19 131 PRO A N 1
ATOM 982 C CA . PRO A 1 131 ? 4.762 -23.031 -1.777 1 93.19 131 PRO A CA 1
ATOM 983 C C . PRO A 1 131 ? 5.855 -22.703 -0.763 1 93.19 131 PRO A C 1
ATOM 985 O O . PRO A 1 131 ? 6.738 -21.891 -1.044 1 93.19 131 PRO A O 1
ATOM 988 N N . PRO A 1 132 ? 5.73 -23.344 0.396 1 90.44 132 PRO A N 1
ATOM 989 C CA . PRO A 1 132 ? 6.758 -23.078 1.404 1 90.44 132 PRO A CA 1
ATOM 990 C C . PRO A 1 132 ? 8.148 -23.547 0.973 1 90.44 132 PRO A C 1
ATOM 992 O O . PRO A 1 132 ? 8.258 -24.5 0.183 1 90.44 132 PRO A O 1
ATOM 995 N N . MET A 1 133 ? 9.031 -22.828 1.598 1 85.5 133 MET A N 1
ATOM 996 C CA . MET A 1 133 ? 10.422 -23.234 1.411 1 85.5 133 MET A CA 1
ATOM 997 C C . MET A 1 133 ? 10.805 -24.312 2.418 1 85.5 133 MET A C 1
ATOM 999 O O . MET A 1 133 ? 10.055 -24.594 3.35 1 85.5 133 MET A O 1
ATOM 1003 N N . GLY A 1 134 ? 11.852 -25.109 2.146 1 87.88 134 GLY A N 1
ATOM 1004 C CA . GLY A 1 134 ? 12.312 -26.078 3.115 1 87.88 134 GLY A CA 1
ATOM 1005 C C . GLY A 1 134 ? 12.156 -27.516 2.643 1 87.88 134 GLY A C 1
ATOM 1006 O O . GLY A 1 134 ? 12.359 -28.453 3.412 1 87.88 134 GLY A O 1
ATOM 1007 N N . PHE A 1 135 ? 11.742 -27.672 1.539 1 94.12 135 PHE A N 1
ATOM 1008 C CA . PHE A 1 135 ? 11.555 -29.016 0.988 1 94.12 135 PHE A CA 1
ATOM 1009 C C . PHE A 1 135 ? 12.422 -29.219 -0.253 1 94.12 135 PHE A C 1
ATOM 1011 O O . PHE A 1 135 ? 12.047 -29.969 -1.159 1 94.12 135 PHE A O 1
ATOM 1018 N N . SER A 1 136 ? 13.492 -28.594 -0.301 1 94.62 136 SER A N 1
ATOM 1019 C CA . SER A 1 136 ? 14.32 -28.5 -1.501 1 94.62 136 SER A CA 1
ATOM 1020 C C . SER A 1 136 ? 14.789 -29.875 -1.952 1 94.62 136 SER A C 1
ATOM 1022 O O . SER A 1 136 ? 14.992 -30.109 -3.145 1 94.62 136 SER A O 1
ATOM 1024 N N . GLU A 1 137 ? 14.961 -30.781 -1.004 1 95.56 137 GLU A N 1
ATOM 1025 C CA . GLU A 1 137 ? 15.406 -32.125 -1.362 1 95.56 137 GLU A CA 1
ATOM 1026 C C . GLU A 1 137 ? 14.406 -32.812 -2.295 1 95.56 137 GLU A C 1
ATOM 1028 O O . GLU A 1 137 ? 14.797 -33.562 -3.189 1 95.56 137 GLU A O 1
ATOM 1033 N N . HIS A 1 138 ? 13.156 -32.469 -2.111 1 95.69 138 HIS A N 1
ATOM 1034 C CA . HIS A 1 138 ? 12.109 -33.188 -2.84 1 95.69 138 HIS A CA 1
ATOM 1035 C C . HIS A 1 138 ? 11.578 -32.344 -3.992 1 95.69 138 HIS A C 1
ATOM 1037 O O . HIS A 1 138 ? 11.109 -32.875 -5 1 95.69 138 HIS A O 1
ATOM 1043 N N . VAL A 1 139 ? 11.672 -31.047 -3.842 1 97.31 139 VAL A N 1
ATOM 1044 C CA . VAL A 1 139 ? 10.945 -30.266 -4.828 1 97.31 139 VAL A CA 1
ATOM 1045 C C . VAL A 1 139 ? 11.875 -29.234 -5.461 1 97.31 139 VAL A C 1
ATOM 1047 O O . VAL A 1 139 ? 11.484 -28.516 -6.387 1 97.31 139 VAL A O 1
ATOM 1050 N N . GLY A 1 140 ? 13.078 -29.094 -5.086 1 96.31 140 GLY A N 1
ATOM 1051 C CA . GLY A 1 140 ? 14 -28.094 -5.609 1 96.31 140 GLY A CA 1
ATOM 1052 C C . GLY A 1 140 ? 13.742 -26.703 -5.07 1 96.31 140 GLY A C 1
ATOM 1053 O O . GLY A 1 140 ? 12.992 -26.531 -4.105 1 96.31 140 GLY A O 1
ATOM 1054 N N . THR A 1 141 ? 14.469 -25.688 -5.672 1 95.06 141 THR A N 1
ATOM 1055 C CA . THR A 1 141 ? 14.367 -24.312 -5.184 1 95.06 141 THR A CA 1
ATOM 1056 C C . THR A 1 141 ? 14.125 -23.344 -6.34 1 95.06 141 THR A C 1
ATOM 1058 O O . THR A 1 141 ? 13.641 -22.234 -6.133 1 95.06 141 THR A O 1
ATOM 1061 N N . LYS A 1 142 ? 14.57 -23.766 -7.43 1 96.25 142 LYS A N 1
ATOM 1062 C CA . LYS A 1 142 ? 14.469 -22.875 -8.586 1 96.25 142 LYS A CA 1
ATOM 1063 C C . LYS A 1 142 ? 13.016 -22.578 -8.922 1 96.25 142 LYS A C 1
ATOM 1065 O O . LYS A 1 142 ? 12.172 -23.469 -8.93 1 96.25 142 LYS A O 1
ATOM 1070 N N . SER A 1 143 ? 12.711 -21.281 -9.109 1 96.31 143 SER A N 1
ATOM 1071 C CA . SER A 1 143 ? 11.375 -20.859 -9.508 1 96.31 143 SER A CA 1
ATOM 1072 C C . SER A 1 143 ? 11.43 -19.812 -10.609 1 96.31 143 SER A C 1
ATOM 1074 O O . SER A 1 143 ? 11.961 -18.719 -10.398 1 96.31 143 SER A O 1
ATOM 1076 N N . SER A 1 144 ? 11.008 -20.141 -11.758 1 95.88 144 SER A N 1
ATOM 1077 C CA . SER A 1 144 ? 10.883 -19.172 -12.836 1 95.88 144 SER A CA 1
ATOM 1078 C C . SER A 1 144 ? 9.539 -18.453 -12.766 1 95.88 144 SER A C 1
ATOM 1080 O O . SER A 1 144 ? 9.484 -17.234 -12.945 1 95.88 144 SER A O 1
ATOM 1082 N N . VAL A 1 145 ? 8.516 -19.203 -12.57 1 96.5 145 VAL A N 1
ATOM 1083 C CA . VAL A 1 145 ? 7.16 -18.688 -12.398 1 96.5 145 VAL A CA 1
ATOM 1084 C C . VAL A 1 145 ? 6.551 -19.25 -11.117 1 96.5 145 VAL A C 1
ATOM 1086 O O . VAL A 1 145 ? 6.672 -20.453 -10.836 1 96.5 145 VAL A O 1
ATOM 1089 N N . ILE A 1 146 ? 5.992 -18.391 -10.398 1 96 146 ILE A N 1
ATOM 1090 C CA . ILE A 1 146 ? 5.223 -18.812 -9.234 1 96 146 ILE A CA 1
ATOM 1091 C C . ILE A 1 146 ? 3.822 -18.203 -9.297 1 96 146 ILE A C 1
ATOM 1093 O O . ILE A 1 146 ? 3.674 -17 -9.523 1 96 146 ILE A O 1
ATOM 1097 N N . THR A 1 147 ? 2.844 -19.062 -9.125 1 95.31 147 THR A N 1
ATOM 1098 C CA . THR A 1 147 ? 1.49 -18.516 -9.117 1 95.31 147 THR A CA 1
ATOM 1099 C C . THR A 1 147 ? 1.08 -18.125 -7.695 1 95.31 147 THR A C 1
ATOM 1101 O O . THR A 1 147 ? 1.624 -18.641 -6.723 1 95.31 147 THR A O 1
ATOM 1104 N N . VAL A 1 148 ? 0.17 -17.234 -7.664 1 92.75 148 VAL A N 1
ATOM 1105 C CA . VAL A 1 148 ? -0.46 -16.891 -6.395 1 92.75 148 VAL A CA 1
ATOM 1106 C C . VAL A 1 148 ? -1.966 -16.734 -6.594 1 92.75 148 VAL A C 1
ATOM 1108 O O . VAL A 1 148 ? -2.406 -15.883 -7.379 1 92.75 148 VAL A O 1
ATOM 1111 N N . ASN A 1 149 ? -2.668 -17.609 -5.934 1 87.69 149 ASN A N 1
ATOM 1112 C CA . ASN A 1 149 ? -4.105 -17.375 -5.852 1 87.69 149 ASN A CA 1
ATOM 1113 C C . ASN A 1 149 ? -4.418 -16.062 -5.137 1 87.69 149 ASN A C 1
ATOM 1115 O O . ASN A 1 149 ? -3.908 -15.805 -4.043 1 87.69 149 ASN A O 1
ATOM 1119 N N . PRO A 1 150 ? -5.266 -15.234 -5.691 1 88.12 150 PRO A N 1
ATOM 1120 C CA . PRO A 1 150 ? -5.527 -13.922 -5.098 1 88.12 150 PRO A CA 1
ATOM 1121 C C . PRO A 1 150 ? -6.047 -14.016 -3.664 1 88.12 150 PRO A C 1
ATOM 1123 O O . PRO A 1 150 ? -5.852 -13.094 -2.869 1 88.12 150 PRO A O 1
ATOM 1126 N N . SER A 1 151 ? -6.695 -15.102 -3.311 1 84.75 151 SER A N 1
ATOM 1127 C CA . SER A 1 151 ? -7.168 -15.258 -1.939 1 84.75 151 SER A CA 1
ATOM 1128 C C . SER A 1 151 ? -6.008 -15.227 -0.948 1 84.75 151 SER A C 1
ATOM 1130 O O . SER A 1 151 ? -6.184 -14.82 0.205 1 84.75 151 SER A O 1
ATOM 1132 N N . ILE A 1 152 ? -4.844 -15.664 -1.432 1 88.44 152 ILE A N 1
ATOM 1133 C CA . ILE A 1 152 ? -3.65 -15.656 -0.594 1 88.44 152 ILE A CA 1
ATOM 1134 C C . ILE A 1 152 ? -3.223 -14.219 -0.31 1 88.44 152 ILE A C 1
ATOM 1136 O O . ILE A 1 152 ? -2.668 -13.93 0.754 1 88.44 152 ILE A O 1
ATOM 1140 N N . LEU A 1 153 ? -3.498 -13.32 -1.184 1 90.62 153 LEU A N 1
ATOM 1141 C CA . LEU A 1 153 ? -3.066 -11.93 -1.086 1 90.62 153 LEU A CA 1
ATOM 1142 C C . LEU A 1 153 ? -3.955 -11.148 -0.121 1 90.62 153 LEU A C 1
ATOM 1144 O O . LEU A 1 153 ? -3.59 -10.062 0.322 1 90.62 153 LEU A O 1
ATOM 1148 N N . VAL A 1 154 ? -5.141 -11.648 0.116 1 86.06 154 VAL A N 1
ATOM 1149 C CA . VAL A 1 154 ? -6.078 -10.945 0.986 1 86.06 154 VAL A CA 1
ATOM 1150 C C . VAL A 1 154 ? -5.969 -11.484 2.41 1 86.06 154 VAL A C 1
ATOM 1152 O O . VAL A 1 154 ? -6.234 -10.766 3.377 1 86.06 154 VAL A O 1
ATOM 1155 N N . LEU A 1 155 ? -5.555 -12.758 2.469 1 78.25 155 LEU A N 1
ATOM 1156 C CA . LEU A 1 155 ? -5.504 -13.445 3.756 1 78.25 155 LEU A CA 1
ATOM 1157 C C . LEU A 1 155 ? -4.105 -13.367 4.359 1 78.25 155 LEU A C 1
ATOM 1159 O O . LEU A 1 155 ? -3.178 -12.867 3.719 1 78.25 155 LEU A O 1
ATOM 1163 N N . ARG A 1 156 ? -4.121 -13.797 5.609 1 73.31 156 ARG A N 1
ATOM 1164 C CA . ARG A 1 156 ? -2.811 -13.977 6.227 1 73.31 156 ARG A CA 1
ATOM 1165 C C . ARG A 1 156 ? -2.08 -15.172 5.617 1 73.31 156 ARG A C 1
ATOM 1167 O O . ARG A 1 156 ? -2.643 -16.266 5.508 1 73.31 156 ARG A O 1
ATOM 1174 N N . TYR A 1 157 ? -1.038 -14.828 5.113 1 80.06 157 TYR A N 1
ATOM 1175 C CA . TYR A 1 157 ? -0.136 -15.844 4.582 1 80.06 157 TYR A CA 1
ATOM 1176 C C . TYR A 1 157 ? 1.004 -16.125 5.551 1 80.06 157 TYR A C 1
ATOM 1178 O O . TYR A 1 157 ? 1.688 -15.195 6 1 80.06 157 TYR A O 1
ATOM 1186 N N . ARG A 1 158 ? 1.077 -17.297 6.016 1 75.31 158 ARG A N 1
ATOM 1187 C CA . ARG A 1 158 ? 2.184 -17.734 6.867 1 75.31 158 ARG A CA 1
ATOM 1188 C C . ARG A 1 158 ? 2.709 -19.094 6.434 1 75.31 158 ARG A C 1
ATOM 1190 O O . ARG A 1 158 ? 2.055 -20.125 6.652 1 75.31 158 ARG A O 1
ATOM 1197 N N . ARG A 1 159 ? 3.766 -19.047 5.734 1 70.94 159 ARG A N 1
ATOM 1198 C CA . ARG A 1 159 ? 4.477 -20.266 5.344 1 70.94 159 ARG A CA 1
ATOM 1199 C C . ARG A 1 159 ? 5.98 -20.094 5.496 1 70.94 159 ARG A C 1
ATOM 1201 O O . ARG A 1 159 ? 6.457 -19 5.84 1 70.94 159 ARG A O 1
ATOM 1208 N N . GLY A 1 160 ? 6.82 -21.078 5.562 1 62.41 160 GLY A N 1
ATOM 1209 C CA . GLY A 1 160 ? 8.258 -21.094 5.758 1 62.41 160 GLY A CA 1
ATOM 1210 C C . GLY A 1 160 ? 8.977 -19.984 5 1 62.41 160 GLY A C 1
ATOM 1211 O O . GLY A 1 160 ? 10.055 -19.547 5.402 1 62.41 160 GLY A O 1
ATOM 1212 N N . GLY A 1 161 ? 8.438 -19.422 3.99 1 61.88 161 GLY A N 1
ATOM 1213 C CA . GLY A 1 161 ? 9.172 -18.422 3.229 1 61.88 161 GLY A CA 1
ATOM 1214 C C . GLY A 1 161 ? 8.82 -17 3.627 1 61.88 161 GLY A C 1
ATOM 1215 O O . GLY A 1 161 ? 9.43 -16.047 3.139 1 61.88 161 GLY A O 1
ATOM 1216 N N . GLY A 1 162 ? 7.969 -16.922 4.562 1 71.62 162 GLY A N 1
ATOM 1217 C CA . GLY A 1 162 ? 7.633 -15.578 5.016 1 71.62 162 GLY A CA 1
ATOM 1218 C C . GLY A 1 162 ? 6.184 -15.43 5.441 1 71.62 162 GLY A C 1
ATOM 1219 O O . GLY A 1 162 ? 5.422 -16.406 5.398 1 71.62 162 GLY A O 1
ATOM 1220 N N . GLU A 1 163 ? 5.938 -14.312 6.043 1 83.31 163 GLU A N 1
ATOM 1221 C CA . GLU A 1 163 ? 4.582 -14.016 6.492 1 83.31 163 GLU A CA 1
ATOM 1222 C C . GLU A 1 163 ? 4.164 -12.602 6.102 1 83.31 163 GLU A C 1
ATOM 1224 O O . GLU A 1 163 ? 4.98 -11.68 6.145 1 83.31 163 GLU A O 1
ATOM 1229 N N . PHE A 1 164 ? 2.949 -12.586 5.543 1 85.69 164 PHE A N 1
ATOM 1230 C CA . PHE A 1 164 ? 2.359 -11.266 5.324 1 85.69 164 PHE A CA 1
ATOM 1231 C C . PHE A 1 164 ? 0.852 -11.305 5.551 1 85.69 164 PHE A C 1
ATOM 1233 O O . PHE A 1 164 ? 0.248 -12.383 5.562 1 85.69 164 PHE A O 1
ATOM 1240 N N . ARG A 1 165 ? 0.276 -10.195 5.875 1 85.5 165 ARG A N 1
ATOM 1241 C CA . ARG A 1 165 ? -1.133 -10.094 6.242 1 85.5 165 ARG A CA 1
ATOM 1242 C C . ARG A 1 165 ? -1.889 -9.188 5.273 1 85.5 165 ARG A C 1
ATOM 1244 O O . ARG A 1 165 ? -2.43 -8.156 5.676 1 85.5 165 ARG A O 1
ATOM 1251 N N . GLY A 1 166 ? -2.012 -9.633 4.051 1 87.5 166 GLY A N 1
ATOM 1252 C CA . GLY A 1 166 ? -2.727 -8.844 3.062 1 87.5 166 GLY A CA 1
ATOM 1253 C C . GLY A 1 166 ? -1.925 -7.66 2.549 1 87.5 166 GLY A C 1
ATOM 1254 O O . GLY A 1 166 ? -0.762 -7.484 2.918 1 87.5 166 GLY A O 1
ATOM 1255 N N . LEU A 1 167 ? -2.568 -6.832 1.684 1 92.75 167 LEU A N 1
ATOM 1256 C CA . LEU A 1 167 ? -1.818 -5.75 1.056 1 92.75 167 LEU A CA 1
ATOM 1257 C C . LEU A 1 167 ? -2.447 -4.395 1.371 1 92.75 167 LEU A C 1
ATOM 1259 O O . LEU A 1 167 ? -2.084 -3.383 0.771 1 92.75 167 LEU A O 1
ATOM 1263 N N . SER A 1 168 ? -3.395 -4.348 2.352 1 89.38 168 SER A N 1
ATOM 1264 C CA . SER A 1 168 ? -4.02 -3.088 2.742 1 89.38 168 SER A CA 1
ATOM 1265 C C . SER A 1 168 ? -3.246 -2.412 3.869 1 89.38 168 SER A C 1
ATOM 1267 O O . SER A 1 168 ? -3.387 -1.206 4.086 1 89.38 168 SER A O 1
ATOM 1269 N N . ARG A 1 169 ? -2.477 -3.172 4.586 1 92.38 169 ARG A N 1
ATOM 1270 C CA . ARG A 1 169 ? -1.646 -2.65 5.668 1 92.38 169 ARG A CA 1
ATOM 1271 C C . ARG A 1 169 ? -0.193 -2.512 5.223 1 92.38 169 ARG A C 1
ATOM 1273 O O . ARG A 1 169 ? 0.095 -1.858 4.219 1 92.38 169 ARG A O 1
ATOM 1280 N N . TRP A 1 170 ? 0.672 -3.1 6.008 1 94.94 170 TRP A N 1
ATOM 1281 C CA . TRP A 1 170 ? 2.064 -3.145 5.57 1 94.94 170 TRP A CA 1
ATOM 1282 C C . TRP A 1 170 ? 2.223 -4.031 4.34 1 94.94 170 TRP A C 1
ATOM 1284 O O . TRP A 1 170 ? 1.629 -5.109 4.262 1 94.94 170 TRP A O 1
ATOM 1294 N N . ARG A 1 171 ? 2.99 -3.561 3.416 1 96.88 171 ARG A N 1
ATOM 1295 C CA . ARG A 1 171 ? 3.156 -4.301 2.17 1 96.88 171 ARG A CA 1
ATOM 1296 C C . ARG A 1 171 ? 4.57 -4.859 2.051 1 96.88 171 ARG A C 1
ATOM 1298 O O . ARG A 1 171 ? 4.82 -5.762 1.244 1 96.88 171 ARG A O 1
ATOM 1305 N N . ARG A 1 172 ? 5.477 -4.383 2.861 1 96.56 172 ARG A N 1
ATOM 1306 C CA . ARG A 1 172 ? 6.879 -4.793 2.799 1 96.56 172 ARG A CA 1
ATOM 1307 C C . ARG A 1 172 ? 7.027 -6.281 3.09 1 96.56 172 ARG A C 1
ATOM 1309 O O . ARG A 1 172 ? 7.793 -6.977 2.418 1 96.56 172 ARG A O 1
ATOM 1316 N N . PRO A 1 173 ? 6.289 -6.816 4.074 1 95.06 173 PRO A N 1
ATOM 1317 C CA . PRO A 1 173 ? 6.418 -8.25 4.328 1 95.06 173 PRO A CA 1
ATOM 1318 C C . PRO A 1 173 ? 6.102 -9.102 3.102 1 95.06 173 PRO A C 1
ATOM 1320 O O . PRO A 1 173 ? 6.73 -10.141 2.887 1 95.06 173 PRO A O 1
ATOM 1323 N N . PHE A 1 174 ? 5.133 -8.711 2.346 1 95.81 174 PHE A N 1
ATOM 1324 C CA . PHE A 1 174 ? 4.816 -9.391 1.099 1 95.81 174 PHE A CA 1
ATOM 1325 C C . PHE A 1 174 ? 6.016 -9.391 0.159 1 95.81 174 PHE A C 1
ATOM 1327 O O . PHE A 1 174 ? 6.359 -10.422 -0.419 1 95.81 174 PHE A O 1
ATOM 1334 N N . VAL A 1 175 ? 6.672 -8.266 0.001 1 96.44 175 VAL A N 1
ATOM 1335 C CA . VAL A 1 175 ? 7.836 -8.125 -0.867 1 96.44 175 VAL A CA 1
ATOM 1336 C C . VAL A 1 175 ? 8.961 -9.039 -0.379 1 96.44 175 VAL A C 1
ATOM 1338 O O . VAL A 1 175 ? 9.602 -9.719 -1.179 1 96.44 175 VAL A O 1
ATOM 1341 N N . GLU A 1 176 ? 9.125 -9.008 0.894 1 94.56 176 GLU A N 1
ATOM 1342 C CA . GLU A 1 176 ? 10.156 -9.859 1.489 1 94.56 176 GLU A CA 1
ATOM 1343 C C . GLU A 1 176 ? 9.859 -11.336 1.245 1 94.56 176 GLU A C 1
ATOM 1345 O O . GLU A 1 176 ? 10.773 -12.109 0.948 1 94.56 176 GLU A O 1
ATOM 1350 N N . ALA A 1 177 ? 8.656 -11.711 1.36 1 92.94 177 ALA A N 1
ATOM 1351 C CA . ALA A 1 177 ? 8.266 -13.094 1.099 1 92.94 177 ALA A CA 1
ATOM 1352 C C . ALA A 1 177 ? 8.531 -13.469 -0.355 1 92.94 177 ALA A C 1
ATOM 1354 O O . ALA A 1 177 ? 9.016 -14.57 -0.637 1 92.94 177 ALA A O 1
ATOM 1355 N N . MET A 1 178 ? 8.211 -12.609 -1.286 1 93.69 178 MET A N 1
ATOM 1356 C CA . MET A 1 178 ? 8.438 -12.883 -2.703 1 93.69 178 MET A CA 1
ATOM 1357 C C . MET A 1 178 ? 9.93 -13.008 -3 1 93.69 178 MET A C 1
ATOM 1359 O O . MET A 1 178 ? 10.328 -13.766 -3.891 1 93.69 178 MET A O 1
ATOM 1363 N N . GLY A 1 179 ? 10.703 -12.305 -2.24 1 92.81 179 GLY A N 1
ATOM 1364 C CA . GLY A 1 179 ? 12.141 -12.32 -2.447 1 92.81 179 GLY A CA 1
ATOM 1365 C C . GLY A 1 179 ? 12.773 -13.672 -2.178 1 92.81 179 GLY A C 1
ATOM 1366 O O . GLY A 1 179 ? 13.836 -13.984 -2.707 1 92.81 179 GLY A O 1
ATOM 1367 N N . THR A 1 180 ? 12.102 -14.461 -1.414 1 90.56 180 THR A N 1
ATOM 1368 C CA . THR A 1 180 ? 12.656 -15.766 -1.061 1 90.56 180 THR A CA 1
ATOM 1369 C C . THR A 1 180 ? 12.648 -16.688 -2.27 1 90.56 180 THR A C 1
ATOM 1371 O O . THR A 1 180 ? 13.359 -17.703 -2.279 1 90.56 180 THR A O 1
ATOM 1374 N N . TYR A 1 181 ? 11.953 -16.391 -3.271 1 91.75 181 TYR A N 1
ATOM 1375 C CA . TYR A 1 181 ? 11.852 -17.219 -4.461 1 91.75 181 TYR A CA 1
ATOM 1376 C C . TYR A 1 181 ? 12.82 -16.75 -5.539 1 91.75 181 TYR A C 1
ATOM 1378 O O . TYR A 1 181 ? 12.836 -17.297 -6.648 1 91.75 181 TYR A O 1
ATOM 1386 N N . GLY A 1 182 ? 13.656 -15.703 -5.23 1 91.19 182 GLY A N 1
ATOM 1387 C CA . GLY A 1 182 ? 14.586 -15.156 -6.207 1 91.19 182 GLY A CA 1
ATOM 1388 C C . GLY A 1 182 ? 13.984 -14.047 -7.047 1 91.19 182 GLY A C 1
ATOM 1389 O O . GLY A 1 182 ? 13.664 -12.969 -6.527 1 91.19 182 GLY A O 1
ATOM 1390 N N . ALA A 1 183 ? 13.898 -14.25 -8.398 1 94.56 183 ALA A N 1
ATOM 1391 C CA . ALA A 1 183 ? 13.336 -13.258 -9.312 1 94.56 183 ALA A CA 1
ATOM 1392 C C . ALA A 1 183 ? 12.25 -13.875 -10.188 1 94.56 183 ALA A C 1
ATOM 1394 O O . ALA A 1 183 ? 12.312 -13.797 -11.414 1 94.56 183 ALA A O 1
ATOM 1395 N N . PRO A 1 184 ? 11.305 -14.352 -9.484 1 95.25 184 PRO A N 1
ATOM 1396 C CA . PRO A 1 184 ? 10.281 -15.047 -10.258 1 95.25 184 PRO A CA 1
ATOM 1397 C C . PRO A 1 184 ? 9.32 -14.086 -10.953 1 95.25 184 PRO A C 1
ATOM 1399 O O . PRO A 1 184 ? 9.203 -12.922 -10.555 1 95.25 184 PRO A O 1
ATOM 1402 N N . LEU A 1 185 ? 8.711 -14.633 -12.031 1 95.56 185 LEU A N 1
ATOM 1403 C CA . LEU A 1 185 ? 7.449 -14.047 -12.461 1 95.56 185 LEU A CA 1
ATOM 1404 C C . LEU A 1 185 ? 6.301 -14.516 -11.57 1 95.56 185 LEU A C 1
ATOM 1406 O O . LEU A 1 185 ? 6.082 -15.719 -11.414 1 95.56 185 LEU A O 1
ATOM 1410 N N . LEU A 1 186 ? 5.719 -13.562 -10.93 1 95.75 186 LEU A N 1
ATOM 1411 C CA . LEU A 1 186 ? 4.559 -13.859 -10.094 1 95.75 186 LEU A CA 1
ATOM 1412 C C . LEU A 1 186 ? 3.277 -13.828 -10.922 1 95.75 186 LEU A C 1
ATOM 1414 O O . LEU A 1 186 ? 2.797 -12.75 -11.289 1 95.75 186 LEU A O 1
ATOM 1418 N N . LEU A 1 187 ? 2.76 -14.961 -11.188 1 94.19 187 LEU A N 1
ATOM 1419 C CA . LEU A 1 187 ? 1.576 -15.062 -12.031 1 94.19 187 LEU A CA 1
ATOM 1420 C C . LEU A 1 187 ? 0.305 -15.07 -11.188 1 94.19 187 LEU A C 1
ATOM 1422 O O . LEU A 1 187 ? 0.111 -15.961 -10.359 1 94.19 187 LEU A O 1
ATOM 1426 N N . ILE A 1 188 ? -0.555 -14.109 -11.461 1 90.81 188 ILE A N 1
ATOM 1427 C CA . ILE A 1 188 ? -1.784 -13.945 -10.695 1 90.81 188 ILE A CA 1
ATOM 1428 C C . ILE A 1 188 ? -2.992 -14.078 -11.617 1 90.81 188 ILE A C 1
ATOM 1430 O O . ILE A 1 188 ? -3.123 -13.32 -12.586 1 90.81 188 ILE A O 1
ATOM 1434 N N . PRO A 1 189 ? -3.828 -15 -11.367 1 82.62 189 PRO A N 1
ATOM 1435 C CA . PRO A 1 189 ? -5.074 -15.047 -12.133 1 82.62 189 PRO A CA 1
ATOM 1436 C C . PRO A 1 189 ? -6.094 -14.016 -11.664 1 82.62 189 PRO A C 1
ATOM 1438 O O . PRO A 1 189 ? -7.172 -14.375 -11.188 1 82.62 189 PRO A O 1
ATOM 1441 N N . ALA A 1 190 ? -5.875 -12.766 -11.859 1 79.31 190 ALA A N 1
ATOM 1442 C CA . ALA A 1 190 ? -6.59 -11.617 -11.312 1 79.31 190 ALA A CA 1
ATOM 1443 C C . ALA A 1 190 ? -8.016 -11.547 -11.852 1 79.31 190 ALA A C 1
ATOM 1445 O O . ALA A 1 190 ? -8.898 -10.969 -11.219 1 79.31 190 ALA A O 1
ATOM 1446 N N . PHE A 1 191 ? -8.281 -12.102 -13.016 1 68.94 191 PHE A N 1
ATOM 1447 C CA . PHE A 1 191 ? -9.547 -11.867 -13.711 1 68.94 191 PHE A CA 1
ATOM 1448 C C . PHE A 1 191 ? -10.453 -13.086 -13.617 1 68.94 191 PHE A C 1
ATOM 1450 O O . PHE A 1 191 ? -11.516 -13.125 -14.234 1 68.94 191 PHE A O 1
ATOM 1457 N N . SER A 1 192 ? -9.891 -14.031 -12.875 1 61.56 192 SER A N 1
ATOM 1458 C CA . SER A 1 192 ? -10.672 -15.25 -12.75 1 61.56 192 SER A CA 1
ATOM 1459 C C . SER A 1 192 ? -11.812 -15.086 -11.742 1 61.56 192 SER A C 1
ATOM 1461 O O . SER A 1 192 ? -12.781 -15.836 -11.766 1 61.56 192 SER A O 1
ATOM 1463 N N . PHE A 1 193 ? -11.641 -14.094 -10.859 1 62.56 193 PHE A N 1
ATOM 1464 C CA . PHE A 1 193 ? -12.672 -13.891 -9.844 1 62.56 193 PHE A CA 1
ATOM 1465 C C . PHE A 1 193 ? -12.969 -12.406 -9.672 1 62.56 193 PHE A C 1
ATOM 1467 O O . PHE A 1 193 ? -12.055 -11.586 -9.648 1 62.56 193 PHE A O 1
ATOM 1474 N N . ILE A 1 194 ? -14.25 -12.234 -9.68 1 65.38 194 ILE A N 1
ATOM 1475 C CA . ILE A 1 194 ? -14.688 -10.867 -9.422 1 65.38 194 ILE A CA 1
ATOM 1476 C C . ILE A 1 194 ? -14.203 -10.43 -8.039 1 65.38 194 ILE A C 1
ATOM 1478 O O . ILE A 1 194 ? -14.25 -11.203 -7.082 1 65.38 194 ILE A O 1
ATOM 1482 N N . GLY A 1 195 ? -13.531 -9.32 -7.934 1 74.25 195 GLY A N 1
ATOM 1483 C CA . GLY A 1 195 ? -13.234 -8.766 -6.621 1 74.25 195 GLY A CA 1
ATOM 1484 C C . GLY A 1 195 ? -11.766 -8.836 -6.266 1 74.25 195 GLY A C 1
ATOM 1485 O O . GLY A 1 195 ? -11.336 -8.266 -5.258 1 74.25 195 GLY A O 1
ATOM 1486 N N . PHE A 1 196 ? -11.07 -9.586 -7.164 1 82.38 196 PHE A N 1
ATOM 1487 C CA . PHE A 1 196 ? -9.68 -9.766 -6.762 1 82.38 196 PHE A CA 1
ATOM 1488 C C . PHE A 1 196 ? -8.758 -8.898 -7.613 1 82.38 196 PHE A C 1
ATOM 1490 O O . PHE A 1 196 ? -7.539 -8.914 -7.434 1 82.38 196 PHE A O 1
ATOM 1497 N N . THR A 1 197 ? -9.344 -8.203 -8.461 1 84.31 197 THR A N 1
ATOM 1498 C CA . THR A 1 197 ? -8.547 -7.375 -9.359 1 84.31 197 THR A CA 1
ATOM 1499 C C . THR A 1 197 ? -7.766 -6.324 -8.578 1 84.31 197 THR A C 1
ATOM 1501 O O . THR A 1 197 ? -6.59 -6.086 -8.859 1 84.31 197 THR A O 1
ATOM 1504 N N . ALA A 1 198 ? -8.43 -5.777 -7.609 1 86.75 198 ALA A N 1
ATOM 1505 C CA . ALA A 1 198 ? -7.797 -4.703 -6.848 1 86.75 198 ALA A CA 1
ATOM 1506 C C . ALA A 1 198 ? -6.562 -5.211 -6.109 1 86.75 198 ALA A C 1
ATOM 1508 O O . ALA A 1 198 ? -5.488 -4.613 -6.199 1 86.75 198 ALA A O 1
ATOM 1509 N N . VAL A 1 199 ? -6.734 -6.281 -5.434 1 91 199 VAL A N 1
ATOM 1510 C CA . VAL A 1 199 ? -5.625 -6.785 -4.633 1 91 199 VAL A CA 1
ATOM 1511 C C . VAL A 1 199 ? -4.52 -7.312 -5.547 1 91 199 VAL A C 1
ATOM 1513 O O . VAL A 1 199 ? -3.334 -7.203 -5.227 1 91 199 VAL A O 1
ATOM 1516 N N . SER A 1 200 ? -4.867 -7.875 -6.664 1 92 200 SER A N 1
ATOM 1517 C CA . SER A 1 200 ? -3.881 -8.328 -7.641 1 92 200 SER A CA 1
ATOM 1518 C C . SER A 1 200 ? -3.055 -7.164 -8.172 1 92 200 SER A C 1
ATOM 1520 O O . SER A 1 200 ? -1.833 -7.27 -8.305 1 92 200 SER A O 1
ATOM 1522 N N . SER A 1 201 ? -3.77 -6.098 -8.453 1 91.69 201 SER A N 1
ATOM 1523 C CA . SER A 1 201 ? -3.061 -4.902 -8.898 1 91.69 201 SER A CA 1
ATOM 1524 C C . SER A 1 201 ? -2.156 -4.359 -7.793 1 91.69 201 SER A C 1
ATOM 1526 O O . SER A 1 201 ? -1.064 -3.859 -8.07 1 91.69 201 SER A O 1
ATOM 1528 N N . GLN A 1 202 ? -2.678 -4.43 -6.605 1 94.19 202 GLN A N 1
ATOM 1529 C CA . GLN A 1 202 ? -1.878 -3.965 -5.477 1 94.19 202 GLN A CA 1
ATOM 1530 C C . GLN A 1 202 ? -0.573 -4.75 -5.367 1 94.19 202 GLN A C 1
ATOM 1532 O O . GLN A 1 202 ? 0.461 -4.195 -4.988 1 94.19 202 GLN A O 1
ATOM 1537 N N . ALA A 1 203 ? -0.668 -6.027 -5.66 1 95.5 203 ALA A N 1
ATOM 1538 C CA . ALA A 1 203 ? 0.553 -6.828 -5.668 1 95.5 203 ALA A CA 1
ATOM 1539 C C . ALA A 1 203 ? 1.557 -6.289 -6.684 1 95.5 203 ALA A C 1
ATOM 1541 O O . ALA A 1 203 ? 2.746 -6.16 -6.383 1 95.5 203 ALA A O 1
ATOM 1542 N N . LEU A 1 204 ? 1.07 -5.984 -7.828 1 95.88 204 LEU A N 1
ATOM 1543 C CA . LEU A 1 204 ? 1.902 -5.418 -8.883 1 95.88 204 LEU A CA 1
ATOM 1544 C C . LEU A 1 204 ? 2.525 -4.098 -8.438 1 95.88 204 LEU A C 1
ATOM 1546 O O . LEU A 1 204 ? 3.744 -3.926 -8.516 1 95.88 204 LEU A O 1
ATOM 1550 N N . TYR A 1 205 ? 1.708 -3.182 -7.965 1 96 205 TYR A N 1
ATOM 1551 C CA . TYR A 1 205 ? 2.184 -1.873 -7.523 1 96 205 TYR A CA 1
ATOM 1552 C C . TYR A 1 205 ? 3.221 -2.014 -6.418 1 96 205 TYR A C 1
ATOM 1554 O O . TYR A 1 205 ? 4.215 -1.286 -6.395 1 96 205 TYR A O 1
ATOM 1562 N N . THR A 1 206 ? 2.941 -2.912 -5.492 1 97.62 206 THR A N 1
ATOM 1563 C CA . THR A 1 206 ? 3.807 -3.109 -4.336 1 97.62 206 THR A CA 1
ATOM 1564 C C . THR A 1 206 ? 5.191 -3.58 -4.77 1 97.62 206 THR A C 1
ATOM 1566 O O . THR A 1 206 ? 6.207 -3.041 -4.32 1 97.62 206 THR A O 1
ATOM 1569 N N . LEU A 1 207 ? 5.23 -4.555 -5.625 1 97.62 207 LEU A N 1
ATOM 1570 C CA . LEU A 1 207 ? 6.516 -5.055 -6.102 1 97.62 207 LEU A CA 1
ATOM 1571 C C . LEU A 1 207 ? 7.289 -3.957 -6.824 1 97.62 207 LEU A C 1
ATOM 1573 O O . LEU A 1 207 ? 8.5 -3.83 -6.652 1 97.62 207 LEU A O 1
ATOM 1577 N N . GLU A 1 208 ? 6.625 -3.16 -7.57 1 96.81 208 GLU A N 1
ATOM 1578 C CA . GLU A 1 208 ? 7.254 -2.045 -8.273 1 96.81 208 GLU A CA 1
ATOM 1579 C C . GLU A 1 208 ? 7.75 -0.988 -7.289 1 96.81 208 GLU A C 1
ATOM 1581 O O . GLU A 1 208 ? 8.867 -0.484 -7.422 1 96.81 208 GLU A O 1
ATOM 1586 N N . ASP A 1 209 ? 6.922 -0.635 -6.344 1 97.38 209 ASP A N 1
ATOM 1587 C CA . ASP A 1 209 ? 7.262 0.361 -5.332 1 97.38 209 ASP A CA 1
ATOM 1588 C C . ASP A 1 209 ? 8.602 0.041 -4.676 1 97.38 209 ASP A C 1
ATOM 1590 O O . ASP A 1 209 ? 9.406 0.941 -4.414 1 97.38 209 ASP A O 1
ATOM 1594 N N . PHE A 1 210 ? 8.797 -1.23 -4.383 1 97.75 210 PHE A N 1
ATOM 1595 C CA . PHE A 1 210 ? 9.945 -1.637 -3.584 1 97.75 210 PHE A CA 1
ATOM 1596 C C . PHE A 1 210 ? 11.102 -2.076 -4.477 1 97.75 210 PHE A C 1
ATOM 1598 O O . PHE A 1 210 ? 12.141 -2.516 -3.986 1 97.75 210 PHE A O 1
ATOM 1605 N N . GLY A 1 211 ? 10.891 -1.971 -5.805 1 97 211 GLY A N 1
ATOM 1606 C CA . GLY A 1 211 ? 11.945 -2.398 -6.711 1 97 211 GLY A CA 1
ATOM 1607 C C . GLY A 1 211 ? 12.273 -3.875 -6.59 1 97 211 GLY A C 1
ATOM 1608 O O . GLY A 1 211 ? 13.445 -4.258 -6.605 1 97 211 GLY A O 1
ATOM 1609 N N . SER A 1 212 ? 11.273 -4.676 -6.363 1 96.62 212 SER A N 1
ATOM 1610 C CA . SER A 1 212 ? 11.453 -6.113 -6.219 1 96.62 212 SER A CA 1
ATOM 1611 C C . SER A 1 212 ? 11.953 -6.742 -7.512 1 96.62 212 SER A C 1
ATOM 1613 O O . SER A 1 212 ? 11.602 -6.293 -8.602 1 96.62 212 SER A O 1
ATOM 1615 N N . LEU A 1 213 ? 12.766 -7.832 -7.359 1 96.5 213 LEU A N 1
ATOM 1616 C CA . LEU A 1 213 ? 13.172 -8.602 -8.523 1 96.5 213 LEU A CA 1
ATOM 1617 C C . LEU A 1 213 ? 12.016 -9.453 -9.039 1 96.5 213 LEU A C 1
ATOM 1619 O O . LEU A 1 213 ? 12.008 -9.859 -10.211 1 96.5 213 LEU A O 1
ATOM 1623 N N . ALA A 1 214 ? 11.109 -9.773 -8.133 1 95.94 214 ALA A N 1
ATOM 1624 C CA . ALA A 1 214 ? 9.891 -10.438 -8.578 1 95.94 214 ALA A CA 1
ATOM 1625 C C . ALA A 1 214 ? 9.008 -9.484 -9.383 1 95.94 214 ALA A C 1
ATOM 1627 O O . ALA A 1 214 ? 8.914 -8.297 -9.07 1 95.94 214 ALA A O 1
ATOM 1628 N N . ARG A 1 215 ? 8.406 -10.008 -10.414 1 95.06 215 ARG A N 1
ATOM 1629 C CA . ARG A 1 215 ? 7.516 -9.211 -11.258 1 95.06 215 ARG A CA 1
ATOM 1630 C C . ARG A 1 215 ? 6.141 -9.867 -11.359 1 95.06 215 ARG A C 1
ATOM 1632 O O . ARG A 1 215 ? 6.035 -11.055 -11.68 1 95.06 215 ARG A O 1
ATOM 1639 N N . ALA A 1 216 ? 5.129 -9.023 -11.086 1 94.56 216 ALA A N 1
ATOM 1640 C CA . ALA A 1 216 ? 3.766 -9.547 -11.188 1 94.56 216 ALA A CA 1
ATOM 1641 C C . ALA A 1 216 ? 3.27 -9.5 -12.625 1 94.56 216 ALA A C 1
ATOM 1643 O O . ALA A 1 216 ? 3.48 -8.516 -13.336 1 94.56 216 ALA A O 1
ATOM 1644 N N . VAL A 1 217 ? 2.703 -10.602 -13.047 1 91.25 217 VAL A N 1
ATOM 1645 C CA . VAL A 1 217 ? 2.061 -10.695 -14.359 1 91.25 217 VAL A CA 1
ATOM 1646 C C . VAL A 1 217 ? 0.686 -1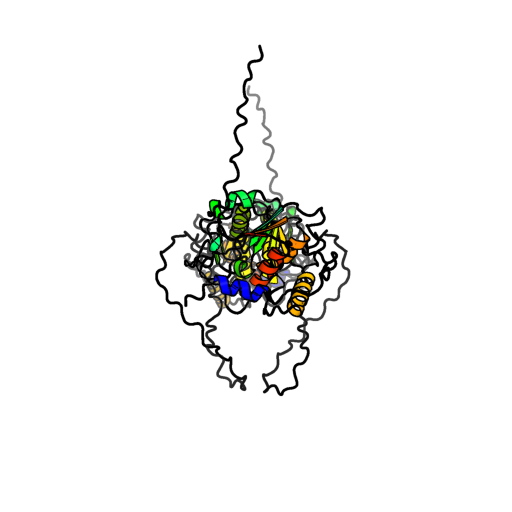1.344 -14.211 1 91.25 217 VAL A C 1
ATOM 1648 O O . VAL A 1 217 ? 0.447 -12.102 -13.273 1 91.25 217 VAL A O 1
ATOM 1651 N N . PHE A 1 218 ? -0.192 -10.969 -15.086 1 87.44 218 PHE A N 1
ATOM 1652 C CA . PHE A 1 218 ? -1.56 -11.477 -15.031 1 87.44 218 PHE A CA 1
ATOM 1653 C C . PHE A 1 218 ? -1.846 -12.398 -16.203 1 87.44 218 PHE A C 1
ATOM 1655 O O . PHE A 1 218 ? -1.342 -12.18 -17.312 1 87.44 218 PHE A O 1
ATOM 1662 N N . MET A 1 219 ? -2.611 -13.383 -15.898 1 84.12 219 MET A N 1
ATOM 1663 C CA . MET A 1 219 ? -3.006 -14.273 -16.984 1 84.12 219 MET A CA 1
ATOM 1664 C C . MET A 1 219 ? -3.945 -13.57 -17.953 1 84.12 219 MET A C 1
ATOM 1666 O O . MET A 1 219 ? -4.832 -12.82 -17.531 1 84.12 219 MET A O 1
ATOM 1670 N N . ASN A 1 220 ? -3.764 -13.812 -19.219 1 79.5 220 ASN A N 1
ATOM 1671 C CA . ASN A 1 220 ? -4.641 -13.273 -20.25 1 79.5 220 ASN A CA 1
ATOM 1672 C C . ASN A 1 220 ? -6.031 -13.906 -20.188 1 79.5 220 ASN A C 1
ATOM 1674 O O . ASN A 1 220 ? -6.18 -15.109 -20.391 1 79.5 220 ASN A O 1
ATOM 1678 N N . PRO A 1 221 ? -7.031 -13.078 -19.984 1 80.62 221 PRO A N 1
ATOM 1679 C CA . PRO A 1 221 ? -8.367 -13.656 -19.844 1 80.62 221 PRO A CA 1
ATOM 1680 C C . PRO A 1 221 ? -8.859 -14.336 -21.109 1 80.62 221 PRO A C 1
ATOM 1682 O O . PRO A 1 221 ? -9.617 -15.312 -21.047 1 80.62 221 PRO A O 1
ATOM 1685 N N . GLU A 1 222 ? -8.461 -13.836 -22.25 1 82.5 222 GLU A N 1
ATOM 1686 C CA . GLU A 1 222 ? -8.859 -14.461 -23.516 1 82.5 222 GLU A CA 1
ATOM 1687 C C . GLU A 1 222 ? -8.242 -15.852 -23.656 1 82.5 222 GLU A C 1
ATOM 1689 O O . GLU A 1 222 ? -8.898 -16.766 -24.156 1 82.5 222 GLU A O 1
ATOM 1694 N N . TYR A 1 223 ? -7.039 -15.945 -23.281 1 82.19 223 TYR A N 1
ATOM 1695 C CA . TYR A 1 223 ? -6.387 -17.25 -23.297 1 82.19 223 TYR A CA 1
ATOM 1696 C C . TYR A 1 223 ? -7.117 -18.234 -22.391 1 82.19 223 TYR A C 1
ATOM 1698 O O . TYR A 1 223 ? -7.367 -19.375 -22.781 1 82.19 223 TYR A O 1
ATOM 1706 N N . LEU A 1 224 ? -7.473 -17.766 -21.25 1 84.44 224 LEU A N 1
ATOM 1707 C CA . LEU A 1 224 ? -8.141 -18.641 -20.281 1 84.44 224 LEU A CA 1
ATOM 1708 C C . LEU A 1 224 ? -9.508 -19.078 -20.797 1 84.44 224 LEU A C 1
ATOM 1710 O O . LEU A 1 224 ? -9.898 -20.234 -20.641 1 84.44 224 LEU A O 1
ATOM 1714 N N . ALA A 1 225 ? -10.188 -18.156 -21.391 1 85.06 225 ALA A N 1
ATOM 1715 C CA . ALA A 1 225 ? -11.492 -18.469 -21.953 1 85.06 225 ALA A CA 1
ATOM 1716 C C . ALA A 1 225 ? -11.359 -19.5 -23.078 1 85.06 225 ALA A C 1
ATOM 1718 O O . ALA A 1 225 ? -12.164 -20.438 -23.188 1 85.06 225 ALA A O 1
ATOM 1719 N N . GLY A 1 226 ? -10.406 -19.281 -23.891 1 87.31 226 GLY A N 1
ATOM 1720 C CA . GLY A 1 226 ? -10.141 -20.234 -24.969 1 87.31 226 GLY A CA 1
ATOM 1721 C C . GLY A 1 226 ? -9.789 -21.625 -24.453 1 87.31 226 GLY A C 1
ATOM 1722 O O . GLY A 1 226 ? -10.273 -22.625 -25 1 87.31 226 GLY A O 1
ATOM 1723 N N . LEU A 1 227 ? -8.984 -21.625 -23.484 1 88.12 227 LEU A N 1
ATOM 1724 C CA . LEU A 1 227 ? -8.586 -22.891 -22.875 1 88.12 227 LEU A CA 1
ATOM 1725 C C . LEU A 1 227 ? -9.789 -23.609 -22.281 1 88.12 227 LEU A C 1
ATOM 1727 O O . LEU A 1 227 ? -9.961 -24.812 -22.484 1 88.12 227 LEU A O 1
ATOM 1731 N N . ASP A 1 228 ? -10.562 -22.875 -21.578 1 89.38 228 ASP A N 1
ATOM 1732 C CA . ASP A 1 228 ? -11.773 -23.438 -20.984 1 89.38 228 ASP A CA 1
ATOM 1733 C C . ASP A 1 228 ? -12.695 -24.016 -22.047 1 89.38 228 ASP A C 1
ATOM 1735 O O . ASP A 1 228 ? -13.18 -25.141 -21.891 1 89.38 228 ASP A O 1
ATOM 1739 N N . GLY A 1 229 ? -12.945 -23.266 -23.078 1 91.38 229 GLY A N 1
ATOM 1740 C CA . GLY A 1 229 ? -13.773 -23.75 -24.172 1 91.38 229 GLY A CA 1
ATOM 1741 C C . GLY A 1 229 ? -13.219 -25 -24.828 1 91.38 229 GLY A C 1
ATOM 1742 O O . GLY A 1 229 ? -13.961 -25.938 -25.109 1 91.38 229 GLY A O 1
ATOM 1743 N N . HIS A 1 230 ? -11.961 -25.031 -25.109 1 92.12 230 HIS A N 1
ATOM 1744 C CA . HIS A 1 230 ? -11.289 -26.156 -25.75 1 92.12 230 HIS A CA 1
ATOM 1745 C C . HIS A 1 230 ? -11.516 -27.453 -24.969 1 92.12 230 HIS A C 1
ATOM 1747 O O . HIS A 1 230 ? -11.93 -28.453 -25.547 1 92.12 230 HIS A O 1
ATOM 1753 N N . TRP A 1 231 ? -11.336 -27.406 -23.688 1 93.81 231 TRP A N 1
ATOM 1754 C CA . TRP A 1 231 ? -11.391 -28.625 -22.906 1 93.81 231 TRP A CA 1
ATOM 1755 C C . TRP A 1 231 ? -12.828 -28.984 -22.562 1 93.81 231 TRP A C 1
ATOM 1757 O O . TRP A 1 231 ? -13.164 -30.172 -22.406 1 93.81 231 TRP A O 1
ATOM 1767 N N . HIS A 1 232 ? -13.617 -27.969 -22.469 1 92.62 232 HIS A N 1
ATOM 1768 C CA . HIS A 1 232 ? -15.039 -28.25 -22.328 1 92.62 232 HIS A CA 1
ATOM 1769 C C . HIS A 1 232 ? -15.57 -29.047 -23.516 1 92.62 232 HIS A C 1
ATOM 1771 O O . HIS A 1 232 ? -16.312 -30.016 -23.328 1 92.62 232 HIS A O 1
ATOM 1777 N N . ARG A 1 233 ? -15.195 -28.688 -24.688 1 92.81 233 ARG A N 1
ATOM 1778 C CA . ARG A 1 233 ? -15.602 -29.391 -25.906 1 92.81 233 ARG A CA 1
ATOM 1779 C C . ARG A 1 233 ? -15.062 -30.812 -25.922 1 92.81 233 ARG A C 1
ATOM 1781 O O . ARG A 1 233 ? -15.641 -31.688 -26.562 1 92.81 233 ARG A O 1
ATOM 1788 N N . ARG A 1 234 ? -14.086 -31.016 -25.188 1 92 234 ARG A N 1
ATOM 1789 C CA . ARG A 1 234 ? -13.445 -32.344 -25.172 1 92 234 ARG A CA 1
ATOM 1790 C C . ARG A 1 234 ? -13.867 -33.125 -23.953 1 92 234 ARG A C 1
ATOM 1792 O O . ARG A 1 234 ? -13.219 -34.125 -23.609 1 92 234 ARG A O 1
ATOM 1799 N N . GLY A 1 235 ? -14.828 -32.594 -23.234 1 92.31 235 GLY A N 1
ATOM 1800 C CA . GLY A 1 235 ? -15.492 -33.438 -22.234 1 92.31 235 GLY A CA 1
ATOM 1801 C C . GLY A 1 235 ? -15.055 -33.125 -20.812 1 92.31 235 GLY A C 1
ATOM 1802 O O . GLY A 1 235 ? -15.539 -33.719 -19.859 1 92.31 235 GLY A O 1
ATOM 1803 N N . LEU A 1 236 ? -14.109 -32.219 -20.719 1 92.12 236 LEU A N 1
ATOM 1804 C CA . LEU A 1 236 ? -13.742 -31.828 -19.359 1 92.12 236 LEU A CA 1
ATOM 1805 C C . LEU A 1 236 ? -14.828 -30.969 -18.734 1 92.12 236 LEU A C 1
ATOM 1807 O O . LEU A 1 236 ? -15.18 -29.922 -19.266 1 92.12 236 LEU A O 1
ATOM 1811 N N . ARG A 1 237 ? -15.391 -31.516 -17.609 1 89.19 237 ARG A N 1
ATOM 1812 C CA . ARG A 1 237 ? -16.469 -30.797 -16.938 1 89.19 237 ARG A CA 1
ATOM 1813 C C . ARG A 1 237 ? -16.016 -30.25 -15.594 1 89.19 237 ARG A C 1
ATOM 1815 O O . ARG A 1 237 ? -16.156 -30.906 -14.562 1 89.19 237 ARG A O 1
ATOM 1822 N N . ALA A 1 238 ? -15.398 -29.266 -15.578 1 87.62 238 ALA A N 1
ATOM 1823 C CA . ALA A 1 238 ? -14.984 -28.547 -14.375 1 87.62 238 ALA A CA 1
ATOM 1824 C C . ALA A 1 238 ? -15.617 -27.172 -14.32 1 87.62 238 ALA A C 1
ATOM 1826 O O . ALA A 1 238 ? -15.836 -26.531 -15.352 1 87.62 238 ALA A O 1
ATOM 1827 N N . LYS A 1 239 ? -15.984 -26.75 -13.117 1 86 239 LYS A N 1
ATOM 1828 C CA . LYS A 1 239 ? -16.453 -25.375 -12.969 1 86 239 LYS A CA 1
ATOM 1829 C C . LYS A 1 239 ? -15.359 -24.391 -13.383 1 86 239 LYS A C 1
ATOM 1831 O O . LYS A 1 239 ? -15.633 -23.422 -14.086 1 86 239 LYS A O 1
ATOM 1836 N N . ARG A 1 240 ? -14.18 -24.703 -12.945 1 86.75 240 ARG A N 1
ATOM 1837 C CA . ARG A 1 240 ? -12.992 -23.938 -13.305 1 86.75 240 ARG A CA 1
ATOM 1838 C C . ARG A 1 240 ? -11.773 -24.844 -13.453 1 86.75 240 ARG A C 1
ATOM 1840 O O . ARG A 1 240 ? -11.578 -25.766 -12.656 1 86.75 240 ARG A O 1
ATOM 1847 N N . LEU A 1 241 ? -11.047 -24.5 -14.469 1 90.38 241 LEU A N 1
ATOM 1848 C CA . LEU A 1 241 ? -9.781 -25.219 -14.594 1 90.38 241 LEU A CA 1
ATOM 1849 C C . LEU A 1 241 ? -8.852 -24.891 -13.43 1 90.38 241 LEU A C 1
ATOM 1851 O O . LEU A 1 241 ? -8.781 -23.734 -12.992 1 90.38 241 LEU A O 1
ATOM 1855 N N . SER A 1 242 ? -8.211 -25.922 -12.883 1 90.75 242 SER A N 1
ATOM 1856 C CA . SER A 1 242 ? -7.223 -25.656 -11.844 1 90.75 242 SER A CA 1
ATOM 1857 C C . SER A 1 242 ? -6.047 -24.859 -12.398 1 90.75 242 SER A C 1
ATOM 1859 O O . SER A 1 242 ? -5.785 -24.875 -13.609 1 90.75 242 SER A O 1
ATOM 1861 N N . SER A 1 243 ? -5.336 -24.125 -11.5 1 91.25 243 SER A N 1
ATOM 1862 C CA . SER A 1 243 ? -4.137 -23.406 -11.914 1 91.25 243 SER A CA 1
ATOM 1863 C C . SER A 1 243 ? -3.109 -24.344 -12.531 1 91.25 243 SER A C 1
ATOM 1865 O O . SER A 1 243 ? -2.418 -23.984 -13.484 1 91.25 243 SER A O 1
ATOM 1867 N N . GLY A 1 244 ? -3.031 -25.547 -11.961 1 94.88 244 GLY A N 1
ATOM 1868 C CA . GLY A 1 244 ? -2.143 -26.547 -12.539 1 94.88 244 GLY A CA 1
ATOM 1869 C C . GLY A 1 244 ? -2.469 -26.875 -13.984 1 94.88 244 GLY A C 1
ATOM 1870 O O . GLY A 1 244 ? -1.577 -26.906 -14.836 1 94.88 244 GLY A O 1
ATOM 1871 N N . PHE A 1 245 ? -3.723 -27.078 -14.203 1 94.81 245 PHE A N 1
ATOM 1872 C CA . PHE A 1 245 ? -4.133 -27.453 -15.555 1 94.81 245 PHE A CA 1
ATOM 1873 C C . PHE A 1 245 ? -3.889 -26.312 -16.531 1 94.81 245 PHE A C 1
ATOM 1875 O O . PHE A 1 245 ? -3.424 -26.547 -17.656 1 94.81 245 PHE A O 1
ATOM 1882 N N . MET A 1 246 ? -4.148 -25.156 -16.141 1 92 246 MET A N 1
ATOM 1883 C CA . MET A 1 246 ? -3.936 -23.984 -16.969 1 92 246 MET A CA 1
ATOM 1884 C C . MET A 1 246 ? -2.463 -23.828 -17.344 1 92 246 MET A C 1
ATOM 1886 O O . MET A 1 246 ? -2.123 -23.656 -18.516 1 92 246 MET A O 1
ATOM 1890 N N . LEU A 1 247 ? -1.642 -24 -16.406 1 94.75 247 LEU A N 1
ATOM 1891 C CA . LEU A 1 247 ? -0.237 -23.672 -16.641 1 94.75 247 LEU A CA 1
ATOM 1892 C C . LEU A 1 247 ? 0.483 -24.844 -17.297 1 94.75 247 LEU A C 1
ATOM 1894 O O . LEU A 1 247 ? 1.464 -24.641 -18.031 1 94.75 247 LEU A O 1
ATOM 1898 N N . VAL A 1 248 ? -0.005 -26 -17.062 1 96.31 248 VAL A N 1
ATOM 1899 C CA . VAL A 1 248 ? 0.524 -27.125 -17.828 1 96.31 248 VAL A CA 1
ATOM 1900 C C . VAL A 1 248 ? 0.243 -26.922 -19.312 1 96.31 248 VAL A C 1
ATOM 1902 O O . VAL A 1 248 ? 1.123 -27.125 -20.141 1 96.31 248 VAL A O 1
ATOM 1905 N N . ASN A 1 249 ? -0.98 -26.516 -19.594 1 93.19 249 ASN A N 1
ATOM 1906 C CA . ASN A 1 249 ? -1.314 -26.234 -21 1 93.19 249 ASN A CA 1
ATOM 1907 C C . ASN A 1 249 ? -0.454 -25.109 -21.562 1 93.19 249 ASN A C 1
ATOM 1909 O O . ASN A 1 249 ? 0.022 -25.203 -22.703 1 93.19 249 ASN A O 1
ATOM 1913 N N . ALA A 1 250 ? -0.262 -24.109 -20.797 1 90.5 250 ALA A N 1
ATOM 1914 C CA . ALA A 1 250 ? 0.597 -23.016 -21.25 1 90.5 250 ALA A CA 1
ATOM 1915 C C . ALA A 1 250 ? 2.033 -23.484 -21.438 1 90.5 250 ALA A C 1
ATOM 1917 O O . ALA A 1 250 ? 2.686 -23.125 -22.422 1 90.5 250 ALA A O 1
ATOM 1918 N N . ALA A 1 251 ? 2.514 -24.312 -20.547 1 94.12 251 ALA A N 1
ATOM 1919 C CA . ALA A 1 251 ? 3.883 -24.828 -20.609 1 94.12 251 ALA A CA 1
ATOM 1920 C C . ALA A 1 251 ? 4.086 -25.703 -21.844 1 94.12 251 ALA A C 1
ATOM 1922 O O . ALA A 1 251 ? 5.18 -25.734 -22.422 1 94.12 251 ALA A O 1
ATOM 1923 N N . LEU A 1 252 ? 3.053 -26.406 -22.203 1 93 252 LEU A N 1
ATOM 1924 C CA . LEU A 1 252 ? 3.133 -27.25 -23.391 1 93 252 LEU A CA 1
ATOM 1925 C C . LEU A 1 252 ? 3.439 -26.406 -24.641 1 93 252 LEU A C 1
ATOM 1927 O O . LEU A 1 252 ? 4.043 -26.906 -25.594 1 93 252 LEU A O 1
ATOM 1931 N N . GLU A 1 253 ? 3.098 -25.141 -24.562 1 84.5 253 GLU A N 1
ATOM 1932 C CA . GLU A 1 253 ? 3.342 -24.234 -25.688 1 84.5 253 GLU A CA 1
ATOM 1933 C C . GLU A 1 253 ? 4.73 -23.609 -25.594 1 84.5 253 GLU A C 1
ATOM 1935 O O . GLU A 1 253 ? 5.305 -23.203 -26.609 1 84.5 253 GLU A O 1
ATOM 1940 N N . LEU A 1 254 ? 5.27 -23.625 -24.484 1 88.38 254 LEU A N 1
ATOM 1941 C CA . LEU A 1 254 ? 6.473 -22.828 -24.25 1 88.38 254 LEU A CA 1
ATOM 1942 C C . LEU A 1 254 ? 7.699 -23.734 -24.141 1 88.38 254 LEU A C 1
ATOM 1944 O O . LEU A 1 254 ? 8.836 -23.25 -24.219 1 88.38 254 LEU A O 1
ATOM 1948 N N . CYS A 1 255 ? 7.453 -25.047 -23.984 1 92.44 255 CYS A N 1
ATOM 1949 C CA . CYS A 1 255 ? 8.555 -25.922 -23.641 1 92.44 255 CYS A CA 1
ATOM 1950 C C . CYS A 1 255 ? 8.641 -27.094 -24.609 1 92.44 255 CYS A C 1
ATOM 1952 O O . CYS A 1 255 ? 7.613 -27.641 -25.031 1 92.44 255 CYS A O 1
ATOM 1954 N N . GLN A 1 256 ? 9.906 -27.5 -24.969 1 93.5 256 GLN A N 1
ATOM 1955 C CA . GLN A 1 256 ? 10.125 -28.672 -25.812 1 93.5 256 GLN A CA 1
ATOM 1956 C C . GLN A 1 256 ? 9.938 -29.969 -25.031 1 93.5 256 GLN A C 1
ATOM 1958 O O . GLN A 1 256 ? 9.297 -30.906 -25.5 1 93.5 256 GLN A O 1
ATOM 1963 N N . HIS A 1 257 ? 10.508 -30.016 -23.859 1 95.88 257 HIS A N 1
ATOM 1964 C CA . HIS A 1 257 ? 10.383 -31.156 -22.969 1 95.88 257 HIS A CA 1
ATOM 1965 C C . HIS A 1 257 ? 9.766 -30.734 -21.625 1 95.88 257 HIS A C 1
ATOM 1967 O O . HIS A 1 257 ? 10.359 -29.953 -20.891 1 95.88 257 HIS A O 1
ATOM 1973 N N . LEU A 1 258 ? 8.609 -31.266 -21.422 1 97.44 258 LEU A N 1
ATOM 1974 C CA . LEU A 1 258 ? 7.867 -30.859 -20.234 1 97.44 258 LEU A CA 1
ATOM 1975 C C . LEU A 1 258 ? 7.695 -32.031 -19.281 1 97.44 258 LEU A C 1
ATOM 1977 O O . LEU A 1 258 ? 7.242 -33.125 -19.688 1 97.44 258 LEU A O 1
ATOM 1981 N N . THR A 1 259 ? 8.133 -31.859 -18.047 1 98.5 259 THR A N 1
ATOM 1982 C CA . THR A 1 259 ? 7.914 -32.875 -17.016 1 98.5 259 THR A CA 1
ATOM 1983 C C . THR A 1 259 ? 7.055 -32.312 -15.891 1 98.5 259 THR A C 1
ATOM 1985 O O . THR A 1 259 ? 7.297 -31.188 -15.414 1 98.5 259 THR A O 1
ATOM 1988 N N . LEU A 1 260 ? 6.059 -33.062 -15.523 1 98.62 260 LEU A N 1
ATOM 1989 C CA . LEU A 1 260 ? 5.191 -32.719 -14.398 1 98.62 260 LEU A CA 1
ATOM 1990 C C . LEU A 1 260 ? 5.598 -33.5 -13.148 1 98.62 260 LEU A C 1
ATOM 1992 O O . LEU A 1 260 ? 5.82 -34.719 -13.195 1 98.62 260 LEU A O 1
ATOM 1996 N N . TYR A 1 261 ? 5.738 -32.781 -12.102 1 98.19 261 TYR A N 1
ATOM 1997 C CA . TYR A 1 261 ? 6 -33.344 -10.789 1 98.19 261 TYR A CA 1
ATOM 1998 C C . TYR A 1 261 ? 4.891 -33 -9.805 1 98.19 261 TYR A C 1
ATOM 2000 O O . TYR A 1 261 ? 4.383 -31.859 -9.812 1 98.19 261 TYR A O 1
ATOM 2008 N N . GLY A 1 262 ? 4.477 -33.906 -9 1 97.25 262 GLY A N 1
ATOM 2009 C CA . GLY A 1 262 ? 3.602 -33.594 -7.887 1 97.25 262 GLY A CA 1
ATOM 2010 C C . GLY A 1 262 ? 2.139 -33.5 -8.281 1 97.25 262 GLY A C 1
ATOM 2011 O O . GLY A 1 262 ? 1.326 -32.938 -7.547 1 97.25 262 GLY A O 1
ATOM 2012 N N . PHE A 1 263 ? 1.811 -33.969 -9.398 1 97.44 263 PHE A N 1
ATOM 2013 C CA . PHE A 1 263 ? 0.417 -34 -9.828 1 97.44 263 PHE A CA 1
ATOM 2014 C C . PHE A 1 263 ? -0.195 -35.375 -9.562 1 97.44 263 PHE A C 1
ATOM 2016 O O . PHE A 1 263 ? -0.013 -36.312 -10.352 1 97.44 263 PHE A O 1
ATOM 2023 N N . TRP A 1 264 ? -0.887 -35.5 -8.445 1 95.12 264 TRP A N 1
ATOM 2024 C CA . TRP A 1 264 ? -1.538 -36.719 -7.992 1 95.12 264 TRP A CA 1
ATOM 2025 C C . TRP A 1 264 ? -2.734 -36.406 -7.102 1 95.12 264 TRP A C 1
ATOM 2027 O O . TRP A 1 264 ? -2.572 -36.062 -5.922 1 95.12 264 TRP A O 1
ATOM 2037 N N . PRO A 1 265 ? -3.957 -36.5 -7.688 1 92.81 265 PRO A N 1
ATOM 2038 C CA . PRO A 1 265 ? -5.137 -36.031 -6.957 1 92.81 265 PRO A CA 1
ATOM 2039 C C . PRO A 1 265 ? -5.73 -37.094 -6.047 1 92.81 265 PRO A C 1
ATOM 2041 O O . PRO A 1 265 ? -6.859 -36.938 -5.574 1 92.81 265 PRO A O 1
ATOM 2044 N N . PHE A 1 266 ? -4.973 -38.156 -5.727 1 92.62 266 PHE A N 1
ATOM 2045 C CA . PHE A 1 266 ? -5.52 -39.25 -4.953 1 92.62 266 PHE A CA 1
ATOM 2046 C C . PHE A 1 266 ? -4.953 -39.281 -3.539 1 92.62 266 PHE A C 1
ATOM 2048 O O . PHE A 1 266 ? -3.818 -38.844 -3.318 1 92.62 266 PHE A O 1
ATOM 2055 N N . PRO A 1 267 ? -5.715 -39.75 -2.561 1 92.75 267 PRO A N 1
ATOM 2056 C CA . PRO A 1 267 ? -5.285 -39.719 -1.161 1 92.75 267 PRO A CA 1
ATOM 2057 C C . PRO A 1 267 ? -4.258 -40.812 -0.826 1 92.75 267 PRO A C 1
ATOM 2059 O O . PRO A 1 267 ? -3.701 -40.812 0.276 1 92.75 267 PRO A O 1
ATOM 2062 N N . THR A 1 268 ? -4.02 -41.75 -1.7 1 94.12 268 THR A N 1
ATOM 2063 C CA . THR A 1 268 ? -3.029 -42.812 -1.514 1 94.12 268 THR A CA 1
ATOM 2064 C C . THR A 1 268 ? -2.055 -42.844 -2.688 1 94.12 268 THR A C 1
ATOM 2066 O O . THR A 1 268 ? -2.416 -42.5 -3.812 1 94.12 268 THR A O 1
ATOM 2069 N N . ASP A 1 269 ? -0.853 -43.219 -2.377 1 91.75 269 ASP A N 1
ATOM 2070 C CA . ASP A 1 269 ? 0.115 -43.344 -3.463 1 91.75 269 ASP A CA 1
ATOM 2071 C C . ASP A 1 269 ? -0.174 -44.594 -4.316 1 91.75 269 ASP A C 1
ATOM 2073 O O . ASP A 1 269 ? -1.13 -45.312 -4.055 1 91.75 269 ASP A O 1
ATOM 2077 N N . PRO A 1 270 ? 0.653 -44.781 -5.379 1 88.44 270 PRO A N 1
ATOM 2078 C CA . PRO A 1 270 ? 0.388 -45.906 -6.273 1 88.44 270 PRO A CA 1
ATOM 2079 C C . PRO A 1 270 ? 0.473 -47.25 -5.566 1 88.44 270 PRO A C 1
ATOM 2081 O O . PRO A 1 270 ? -0.094 -48.25 -6.039 1 88.44 270 PRO A O 1
ATOM 2084 N N . GLU A 1 271 ? 1.118 -47.312 -4.426 1 89.12 271 GLU A N 1
ATOM 2085 C CA . GLU A 1 271 ? 1.255 -48.562 -3.662 1 89.12 271 GLU A CA 1
ATOM 2086 C C . GLU A 1 271 ? 0.152 -48.688 -2.613 1 89.12 271 GLU A C 1
ATOM 2088 O O . GLU A 1 271 ? 0.105 -49.656 -1.869 1 89.12 271 GLU A O 1
ATOM 2093 N N . GLY A 1 272 ? -0.571 -47.688 -2.49 1 90.31 272 GLY A N 1
ATOM 2094 C CA . GLY A 1 272 ? -1.703 -47.75 -1.579 1 90.31 272 GLY A CA 1
ATOM 2095 C C . GLY A 1 272 ? -1.422 -47.062 -0.244 1 90.31 272 GLY A C 1
ATOM 2096 O O . GLY A 1 272 ? -2.244 -47.125 0.672 1 90.31 272 GLY A O 1
ATOM 2097 N N . ARG A 1 273 ? -0.36 -46.531 -0.064 1 91.38 273 ARG A N 1
ATOM 2098 C CA . ARG A 1 273 ? -0.02 -45.875 1.184 1 91.38 273 ARG A CA 1
ATOM 2099 C C . ARG A 1 273 ? -0.629 -44.469 1.232 1 91.38 273 ARG A C 1
ATOM 2101 O O . ARG A 1 273 ? -0.654 -43.75 0.223 1 91.38 273 ARG A O 1
ATOM 2108 N N . PRO A 1 274 ? -1.023 -44.188 2.432 1 95.12 274 PRO A N 1
ATOM 2109 C CA . PRO A 1 274 ? -1.643 -42.844 2.572 1 95.12 274 PRO A CA 1
ATOM 2110 C C . PRO A 1 274 ? -0.683 -41.719 2.24 1 95.12 274 PRO A C 1
ATOM 2112 O O . PRO A 1 274 ? 0.507 -41.781 2.557 1 95.12 274 PRO A O 1
ATOM 2115 N N . LEU A 1 275 ? -1.304 -40.625 1.653 1 94.38 275 LEU A N 1
ATOM 2116 C CA . LEU A 1 275 ? -0.548 -39.438 1.272 1 94.38 275 LEU A CA 1
ATOM 2117 C C . LEU A 1 275 ? -1.174 -38.188 1.871 1 94.38 275 LEU A C 1
ATOM 2119 O O . LEU A 1 275 ? -2.396 -38.094 2.01 1 94.38 275 LEU A O 1
ATOM 2123 N N . SER A 1 276 ? -0.297 -37.281 2.285 1 95 276 SER A N 1
ATOM 2124 C CA . SER A 1 276 ? -0.801 -35.938 2.568 1 95 276 SER A CA 1
ATOM 2125 C C . SER A 1 276 ? -1.301 -35.25 1.298 1 95 276 SER A C 1
ATOM 2127 O O . SER A 1 276 ? -0.88 -35.594 0.193 1 95 276 SER A O 1
ATOM 2129 N N . HIS A 1 277 ? -2.211 -34.312 1.488 1 94.06 277 HIS A N 1
ATOM 2130 C CA . HIS A 1 277 ? -2.732 -33.594 0.329 1 94.06 277 HIS A CA 1
ATOM 2131 C C . HIS A 1 277 ? -1.63 -32.812 -0.382 1 94.06 277 HIS A C 1
ATOM 2133 O O . HIS A 1 277 ? -1.451 -32.938 -1.595 1 94.06 277 HIS A O 1
ATOM 2139 N N . HIS A 1 278 ? -0.943 -32.031 0.388 1 95.12 278 HIS A N 1
ATOM 2140 C CA . HIS A 1 278 ? 0.259 -31.359 -0.102 1 95.12 278 HIS A CA 1
ATOM 2141 C C . HIS A 1 278 ? 1.517 -31.984 0.491 1 95.12 278 HIS A C 1
ATOM 2143 O O . HIS A 1 278 ? 1.456 -32.656 1.535 1 95.12 278 HIS A O 1
ATOM 2149 N N . TYR A 1 279 ? 2.623 -31.703 -0.201 1 95 279 TYR A N 1
ATOM 2150 C CA . TYR A 1 279 ? 3.865 -32.25 0.346 1 95 279 TYR A CA 1
ATOM 2151 C C . TYR A 1 279 ? 4.277 -31.484 1.604 1 95 279 TYR A C 1
ATOM 2153 O O . TYR A 1 279 ? 5.133 -31.953 2.361 1 95 279 TYR A O 1
ATOM 2161 N N . TYR A 1 280 ? 3.623 -30.406 1.905 1 92.12 280 TYR A N 1
ATOM 2162 C CA . TYR A 1 280 ? 4.004 -29.594 3.064 1 92.12 280 TYR A CA 1
ATOM 2163 C C . TYR A 1 280 ? 2.871 -29.547 4.082 1 92.12 280 TYR A C 1
ATOM 2165 O O . TYR A 1 280 ? 3.059 -29.062 5.203 1 92.12 280 TYR A O 1
ATOM 2173 N N . ASP A 1 281 ? 1.67 -29.938 3.715 1 90.31 281 ASP A N 1
ATOM 2174 C CA . ASP A 1 281 ? 0.571 -30.031 4.672 1 90.31 281 ASP A CA 1
ATOM 2175 C C . ASP A 1 281 ? -0.526 -30.969 4.168 1 90.31 281 ASP A C 1
ATOM 2177 O O . ASP A 1 281 ? -0.426 -31.516 3.068 1 90.31 281 ASP A O 1
ATOM 2181 N N . ASN A 1 282 ? -1.534 -31.203 5.035 1 93.25 282 ASN A N 1
ATOM 2182 C CA . ASN A 1 282 ? -2.658 -32.062 4.66 1 93.25 282 ASN A CA 1
ATOM 2183 C C . ASN A 1 282 ? -3.965 -31.266 4.602 1 93.25 282 ASN A C 1
ATOM 2185 O O . ASN A 1 282 ? -5.02 -31.781 4.977 1 93.25 282 ASN A O 1
ATOM 2189 N N . GLN A 1 283 ? -3.902 -30.047 4.188 1 87.25 283 GLN A N 1
ATOM 2190 C CA . GLN A 1 283 ? -5.098 -29.219 4.047 1 87.25 283 GLN A CA 1
ATOM 2191 C C . GLN A 1 283 ? -5.738 -29.406 2.676 1 87.25 283 GLN A C 1
ATOM 2193 O O . GLN A 1 283 ? -5.148 -29.062 1.651 1 87.25 283 GLN A O 1
ATOM 2198 N N . PRO A 1 284 ? -6.871 -29.922 2.773 1 84.25 284 PRO A N 1
ATOM 2199 C CA . PRO A 1 284 ? -7.52 -30.125 1.477 1 84.25 284 PRO A CA 1
ATOM 2200 C C . PRO A 1 284 ? -8 -28.828 0.841 1 84.25 284 PRO A C 1
ATOM 2202 O O . PRO A 1 284 ? -8.211 -27.828 1.542 1 84.25 284 PRO A O 1
ATOM 2205 N N . SER A 1 285 ? -8.102 -28.844 -0.414 1 76.88 285 SER A N 1
ATOM 2206 C CA . SER A 1 285 ? -8.703 -27.719 -1.121 1 76.88 285 SER A CA 1
ATOM 2207 C C . SER A 1 285 ? -10.227 -27.734 -1.004 1 76.88 285 SER A C 1
ATOM 2209 O O . SER A 1 285 ? -10.812 -28.75 -0.616 1 76.88 285 SER A O 1
ATOM 2211 N N . LYS A 1 286 ? -10.812 -26.547 -1.383 1 76 286 LYS A N 1
ATOM 2212 C CA . LYS A 1 286 ? -12.266 -26.5 -1.44 1 76 286 LYS A CA 1
ATOM 2213 C C . LYS A 1 286 ? -12.812 -27.469 -2.49 1 76 286 LYS A C 1
ATOM 2215 O O . LYS A 1 286 ? -12.406 -27.422 -3.652 1 76 286 LYS A O 1
ATOM 2220 N N . PRO A 1 287 ? -13.773 -28.328 -2.066 1 78.62 287 PRO A N 1
ATOM 2221 C CA . PRO A 1 287 ? -14.281 -29.328 -3.006 1 78.62 287 PRO A CA 1
ATOM 2222 C C . PRO A 1 287 ? -15.188 -28.734 -4.082 1 78.62 287 PRO A C 1
ATOM 2224 O O . PRO A 1 287 ? -15.844 -27.719 -3.842 1 78.62 287 PRO A O 1
ATOM 2227 N N . GLY A 1 288 ? -15.211 -29.359 -5.176 1 78.88 288 GLY A N 1
ATOM 2228 C CA .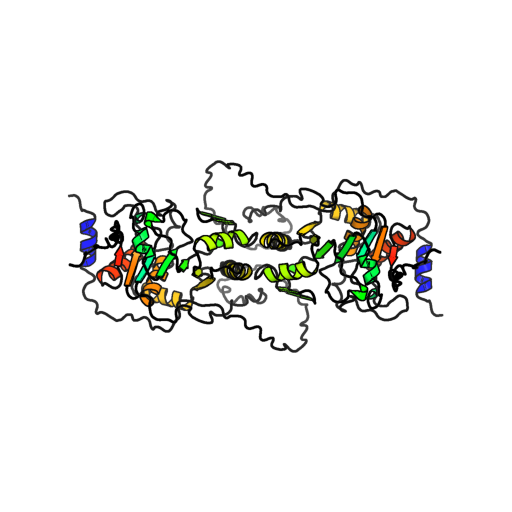 GLY A 1 288 ? -16.219 -29.078 -6.184 1 78.88 288 GLY A CA 1
ATOM 2229 C C . GLY A 1 288 ? -15.836 -27.938 -7.109 1 78.88 288 GLY A C 1
ATOM 2230 O O . GLY A 1 288 ? -16.594 -27.578 -8.008 1 78.88 288 GLY A O 1
ATOM 2231 N N . VAL A 1 289 ? -14.75 -27.469 -6.91 1 80.62 289 VAL A N 1
ATOM 2232 C CA . VAL A 1 289 ? -14.359 -26.359 -7.781 1 80.62 289 VAL A CA 1
ATOM 2233 C C . VAL A 1 289 ? -13.633 -26.906 -9.008 1 80.62 289 VAL A C 1
ATOM 2235 O O . VAL A 1 289 ? -13.945 -26.531 -10.141 1 80.62 289 VAL A O 1
ATOM 2238 N N . HIS A 1 290 ? -12.805 -27.766 -8.781 1 85.44 290 HIS A N 1
ATOM 2239 C CA . HIS A 1 290 ? -11.984 -28.344 -9.836 1 85.44 290 HIS A CA 1
ATOM 2240 C C . HIS A 1 290 ? -12.289 -29.828 -10.023 1 85.44 290 HIS A C 1
ATOM 2242 O O . HIS A 1 290 ? -12.836 -30.469 -9.125 1 85.44 290 HIS A O 1
ATOM 2248 N N . ALA A 1 291 ? -12.062 -30.266 -11.172 1 90.38 291 ALA A N 1
ATOM 2249 C CA . ALA A 1 291 ? -12.164 -31.703 -11.453 1 90.38 291 ALA A CA 1
ATOM 2250 C C . ALA A 1 291 ? -10.781 -32.344 -11.547 1 90.38 291 ALA A C 1
ATOM 2252 O O . ALA A 1 291 ? -10.367 -32.781 -12.617 1 90.38 291 ALA A O 1
ATOM 2253 N N . MET A 1 292 ? -10.227 -32.562 -10.398 1 91.44 292 MET A N 1
ATOM 2254 C CA . MET A 1 292 ? -8.812 -32.906 -10.352 1 91.44 292 MET A CA 1
ATOM 2255 C C . MET A 1 292 ? -8.578 -34.281 -10.953 1 91.44 292 MET A C 1
ATOM 2257 O O . MET A 1 292 ? -7.656 -34.469 -11.758 1 91.44 292 MET A O 1
ATOM 2261 N N . PRO A 1 293 ? -9.461 -35.281 -10.664 1 91 293 PRO A N 1
ATOM 2262 C CA . PRO A 1 293 ? -9.242 -36.594 -11.289 1 91 293 PRO A CA 1
ATOM 2263 C C . PRO A 1 293 ? -9.391 -36.531 -12.812 1 91 293 PRO A C 1
ATOM 2265 O O . PRO A 1 293 ? -8.641 -37.219 -13.523 1 91 293 PRO A O 1
ATOM 2268 N N . ASP A 1 294 ? -10.32 -35.75 -13.211 1 93.94 294 ASP A N 1
ATOM 2269 C CA . ASP A 1 294 ? -10.508 -35.625 -14.656 1 93.94 294 ASP A CA 1
ATOM 2270 C C . ASP A 1 294 ? -9.312 -34.938 -15.305 1 93.94 294 ASP A C 1
ATOM 2272 O O . ASP A 1 294 ? -8.883 -35.312 -16.391 1 93.94 294 ASP A O 1
ATOM 2276 N N . GLU A 1 295 ? -8.852 -33.938 -14.695 1 95.56 295 GLU A N 1
ATOM 2277 C CA . GLU A 1 295 ? -7.668 -33.25 -15.195 1 95.56 295 GLU A CA 1
ATOM 2278 C C . GLU A 1 295 ? -6.457 -34.188 -15.219 1 95.56 295 GLU A C 1
ATOM 2280 O O . GLU A 1 295 ? -5.68 -34.188 -16.172 1 95.56 295 GLU A O 1
ATOM 2285 N N . PHE A 1 296 ? -6.391 -34.969 -14.195 1 96.19 296 PHE A N 1
ATOM 2286 C CA . PHE A 1 296 ? -5.293 -35.906 -14.117 1 96.19 296 PHE A CA 1
ATOM 2287 C C . PHE A 1 296 ? -5.359 -36.906 -15.273 1 96.19 296 PHE A C 1
ATOM 2289 O O . PHE A 1 296 ? -4.332 -37.25 -15.859 1 96.19 296 PHE A O 1
ATOM 2296 N N . THR A 1 297 ? -6.523 -37.375 -15.57 1 95.31 297 THR A N 1
ATOM 2297 C CA . THR A 1 297 ? -6.707 -38.281 -16.688 1 95.31 297 THR A CA 1
ATOM 2298 C C . THR A 1 297 ? -6.184 -37.688 -17.984 1 95.31 297 THR A C 1
ATOM 2300 O O . THR A 1 297 ? -5.602 -38.375 -18.812 1 95.31 297 THR A O 1
ATOM 2303 N N . ARG A 1 298 ? -6.363 -36.406 -18.125 1 94.44 298 ARG A N 1
ATOM 2304 C CA . ARG A 1 298 ? -5.855 -35.719 -19.297 1 94.44 298 ARG A CA 1
ATOM 2305 C C . ARG A 1 298 ? -4.332 -35.656 -19.281 1 94.44 298 ARG A C 1
ATOM 2307 O O . ARG A 1 298 ? -3.682 -35.812 -20.312 1 94.44 298 ARG A O 1
ATOM 2314 N N . TYR A 1 299 ? -3.775 -35.438 -18.078 1 95.94 299 TYR A N 1
ATOM 2315 C CA . TYR A 1 299 ? -2.322 -35.5 -17.953 1 95.94 299 TYR A CA 1
ATOM 2316 C C . TYR A 1 299 ? -1.775 -36.844 -18.375 1 95.94 299 TYR A C 1
ATOM 2318 O O . TYR A 1 299 ? -0.792 -36.938 -19.109 1 95.94 299 TYR A O 1
ATOM 2326 N N . LEU A 1 300 ? -2.416 -37.844 -17.891 1 95.06 300 LEU A N 1
ATOM 2327 C CA . LEU A 1 300 ? -2.002 -39.219 -18.203 1 95.06 300 LEU A CA 1
ATOM 2328 C C . LEU A 1 300 ? -2.072 -39.469 -19.703 1 95.06 300 LEU A C 1
ATOM 2330 O O . LEU A 1 300 ? -1.162 -40.062 -20.297 1 95.06 300 LEU A O 1
ATOM 2334 N N . GLY A 1 301 ? -3.127 -39 -20.281 1 93.38 301 GLY A N 1
ATOM 2335 C CA . GLY A 1 301 ? -3.252 -39.125 -21.734 1 93.38 301 GLY A CA 1
ATOM 2336 C C . GLY A 1 301 ? -2.119 -38.438 -22.484 1 93.38 301 GLY A C 1
ATOM 2337 O O . GLY A 1 301 ? -1.548 -39 -23.406 1 93.38 301 GLY A O 1
ATOM 2338 N N . MET A 1 302 ? -1.771 -37.25 -22.078 1 94.25 302 MET A N 1
ATOM 2339 C CA . MET A 1 302 ? -0.695 -36.5 -22.703 1 94.25 302 MET A CA 1
ATOM 2340 C C . MET A 1 302 ? 0.652 -37.188 -22.484 1 94.25 302 MET A C 1
ATOM 2342 O O . MET A 1 302 ? 1.519 -37.156 -23.359 1 94.25 302 MET A O 1
ATOM 2346 N N . HIS A 1 303 ? 0.781 -37.75 -21.344 1 95.25 303 HIS A N 1
ATOM 2347 C CA . HIS A 1 303 ? 1.983 -38.531 -21.062 1 95.25 303 HIS A CA 1
ATOM 2348 C C . HIS A 1 303 ? 2.115 -39.719 -22 1 95.25 303 HIS A C 1
ATOM 2350 O O . HIS A 1 303 ? 3.188 -39.969 -22.562 1 95.25 303 HIS A O 1
ATOM 2356 N N . LEU A 1 304 ? 1.056 -40.438 -22.141 1 94.25 304 LEU A N 1
ATOM 2357 C CA . LEU A 1 304 ? 1.053 -41.656 -22.969 1 94.25 304 LEU A CA 1
ATOM 2358 C C . LEU A 1 304 ? 1.289 -41.312 -24.438 1 94.25 304 LEU A C 1
ATOM 2360 O O . LEU A 1 304 ? 1.856 -42.094 -25.172 1 94.25 304 LEU A O 1
ATOM 2364 N N . GLN A 1 305 ? 0.943 -40.094 -24.812 1 93.12 305 GLN A N 1
ATOM 2365 C CA . GLN A 1 305 ? 1.138 -39.625 -26.188 1 93.12 305 GLN A CA 1
ATOM 2366 C C . GLN A 1 305 ? 2.539 -39.062 -26.375 1 93.12 305 GLN A C 1
ATOM 2368 O O . GLN A 1 305 ? 2.939 -38.75 -27.5 1 93.12 305 GLN A O 1
ATOM 2373 N N . GLY A 1 306 ? 3.215 -38.875 -25.328 1 93.62 306 GLY A N 1
ATOM 2374 C CA . GLY A 1 306 ? 4.578 -38.375 -25.406 1 93.62 306 GLY A CA 1
ATOM 2375 C C . GLY A 1 306 ? 4.664 -36.844 -25.406 1 93.62 306 GLY A C 1
ATOM 2376 O O . GLY A 1 306 ? 5.738 -36.281 -25.609 1 93.62 306 GLY A O 1
ATOM 2377 N N . ALA A 1 307 ? 3.52 -36.219 -25.203 1 93.94 307 ALA A N 1
ATOM 2378 C CA . ALA A 1 307 ? 3.475 -34.75 -25.234 1 93.94 307 ALA A CA 1
ATOM 2379 C C . ALA A 1 307 ? 4.133 -34.156 -23.984 1 93.94 307 ALA A C 1
ATOM 2381 O O . ALA A 1 307 ? 4.66 -33.031 -24.016 1 93.94 307 ALA A O 1
ATOM 2382 N N . LEU A 1 308 ? 4.043 -34.875 -22.891 1 96.38 308 LEU A N 1
ATOM 2383 C CA . LEU A 1 308 ? 4.699 -34.531 -21.641 1 96.38 308 LEU A CA 1
ATOM 2384 C C . LEU A 1 308 ? 5.02 -35.781 -20.828 1 96.38 308 LEU A C 1
ATOM 2386 O O . LEU A 1 308 ? 4.59 -36.875 -21.172 1 96.38 308 LEU A O 1
ATOM 2390 N N . ARG A 1 309 ? 5.914 -35.562 -19.875 1 97.75 309 ARG A N 1
ATOM 2391 C CA . ARG A 1 309 ? 6.242 -36.656 -18.938 1 97.75 309 ARG A CA 1
ATOM 2392 C C . ARG A 1 309 ? 5.621 -36.406 -17.578 1 97.75 309 ARG A C 1
ATOM 2394 O O . ARG A 1 309 ? 5.758 -35.312 -17.016 1 97.75 309 ARG A O 1
ATOM 2401 N N . LEU A 1 310 ? 4.895 -37.344 -17.109 1 97.31 310 LEU A N 1
ATOM 2402 C CA . LEU A 1 310 ? 4.34 -37.344 -15.758 1 97.31 310 LEU A CA 1
ATOM 2403 C C . LEU A 1 310 ? 5.195 -38.156 -14.812 1 97.31 310 LEU A C 1
ATOM 2405 O O . LEU A 1 310 ? 5.262 -39.375 -14.938 1 97.31 310 LEU A O 1
ATOM 2409 N N . HIS A 1 311 ? 5.852 -37.531 -13.883 1 95.62 311 HIS A N 1
ATOM 2410 C CA . HIS A 1 311 ? 6.719 -38.219 -12.945 1 95.62 311 HIS A CA 1
ATOM 2411 C C . HIS A 1 311 ? 6.008 -38.469 -11.617 1 95.62 311 HIS A C 1
ATOM 2413 O O . HIS A 1 311 ? 5.566 -37.531 -10.953 1 95.62 311 HIS A O 1
ATOM 2419 N N . LEU A 1 312 ? 5.926 -39.688 -11.102 1 91.56 312 LEU A N 1
ATOM 2420 C CA . LEU A 1 312 ? 5.141 -40.031 -9.914 1 91.56 312 LEU A CA 1
ATOM 2421 C C . LEU A 1 312 ? 5.992 -40.781 -8.898 1 91.56 312 LEU A C 1
ATOM 2423 O O . LEU A 1 312 ? 5.527 -41.062 -7.797 1 91.56 312 LEU A O 1
ATOM 2427 N N . GLY A 1 313 ? 7.273 -41 -9.133 1 87.81 313 GLY A N 1
ATOM 2428 C CA . GLY A 1 313 ? 8.102 -41.781 -8.227 1 87.81 313 GLY A CA 1
ATOM 2429 C C . GLY A 1 313 ? 9.344 -41.031 -7.77 1 87.81 313 GLY A C 1
ATOM 2430 O O . GLY A 1 313 ? 9.367 -39.812 -7.762 1 87.81 313 GLY A O 1
ATOM 2431 N N . ARG A 1 314 ? 10.273 -41.812 -7.25 1 92.81 314 ARG A N 1
ATOM 2432 C CA . ARG A 1 314 ? 11.539 -41.281 -6.773 1 92.81 314 ARG A CA 1
ATOM 2433 C C . ARG A 1 314 ? 12.438 -40.875 -7.941 1 92.81 314 ARG A C 1
ATOM 2435 O O . ARG A 1 314 ? 12.375 -41.5 -9.016 1 92.81 314 ARG A O 1
ATOM 2442 N N . CYS A 1 315 ? 13.117 -39.844 -7.777 1 94.12 315 CYS A N 1
ATOM 2443 C CA . CYS A 1 315 ? 14.078 -39.406 -8.789 1 94.12 315 CYS A CA 1
ATOM 2444 C C . CYS A 1 315 ? 15.477 -39.938 -8.469 1 94.12 315 CYS A C 1
ATOM 2446 O O . CYS A 1 315 ? 15.812 -40.156 -7.301 1 94.12 315 CYS A O 1
ATOM 2448 N N . GLN A 1 316 ? 16.172 -40.406 -9.516 1 81.88 316 GLN A N 1
ATOM 2449 C CA . GLN A 1 316 ? 17.516 -40.969 -9.352 1 81.88 316 GLN A CA 1
ATOM 2450 C C . GLN A 1 316 ? 18.547 -39.844 -9.203 1 81.88 316 GLN A C 1
ATOM 2452 O O . GLN A 1 316 ? 18.406 -38.781 -9.797 1 81.88 316 GLN A O 1
ATOM 2457 N N . GLU A 1 317 ? 19.312 -39.875 -8.117 1 66.75 317 GLU A N 1
ATOM 2458 C CA . GLU A 1 317 ? 20.406 -38.938 -7.938 1 66.75 317 GLU A CA 1
ATOM 2459 C C . GLU A 1 317 ? 21.328 -38.906 -9.156 1 66.75 317 GLU A C 1
ATOM 2461 O O . GLU A 1 317 ? 21.734 -39.938 -9.656 1 66.75 317 GLU A O 1
ATOM 2466 N N . GLY A 1 318 ? 21 -38.188 -10.195 1 54.56 318 GLY A N 1
ATOM 2467 C CA . GLY A 1 318 ? 21.969 -38.125 -11.281 1 54.56 318 GLY A CA 1
ATOM 2468 C C . GLY A 1 318 ? 23.406 -38.219 -10.805 1 54.56 318 GLY A C 1
ATOM 2469 O O . GLY A 1 318 ? 23.688 -38 -9.625 1 54.56 318 GLY A O 1
ATOM 2470 N N . PRO A 1 319 ? 24.312 -38.844 -11.633 1 44.88 319 PRO A N 1
ATOM 2471 C CA . PRO A 1 319 ? 25.719 -38.969 -11.227 1 44.88 319 PRO A CA 1
ATOM 2472 C C . PRO A 1 319 ? 26.266 -37.688 -10.602 1 44.88 319 PRO A C 1
ATOM 2474 O O . PRO A 1 319 ? 25.906 -36.594 -11.039 1 44.88 319 PRO A O 1
ATOM 2477 N N . ALA A 1 320 ? 26.406 -37.625 -9.328 1 40.94 320 ALA A N 1
ATOM 2478 C CA . ALA A 1 320 ? 27.266 -36.562 -8.859 1 40.94 320 ALA A CA 1
ATOM 2479 C C . ALA A 1 320 ? 28.344 -36.25 -9.883 1 40.94 320 ALA A C 1
ATOM 2481 O O . ALA A 1 320 ? 28.891 -37.156 -10.523 1 40.94 320 ALA A O 1
ATOM 2482 N N . GLY A 1 321 ? 28.391 -35.094 -10.508 1 36.84 321 GLY A N 1
ATOM 2483 C CA . GLY A 1 321 ? 29.578 -34.781 -11.281 1 36.84 321 GLY A CA 1
ATOM 2484 C C . GLY A 1 321 ? 30.844 -35.344 -10.695 1 36.84 321 GLY A C 1
ATOM 2485 O O . GLY A 1 321 ? 31.141 -35.156 -9.516 1 36.84 321 GLY A O 1
ATOM 2486 N N . GLY A 1 322 ? 31.266 -36.469 -11.188 1 29.55 322 GLY A N 1
ATOM 2487 C CA . GLY A 1 322 ? 32.594 -37.031 -10.984 1 29.55 322 GLY A CA 1
ATOM 2488 C C . GLY A 1 322 ? 33.688 -36 -10.992 1 29.55 322 GLY A C 1
ATOM 2489 O O . GLY A 1 322 ? 33.688 -35.094 -11.836 1 29.55 322 GLY A O 1
ATOM 2490 N N . ARG A 1 323 ? 34.312 -35.594 -9.883 1 35.5 323 ARG A N 1
ATOM 2491 C CA . ARG A 1 323 ? 35.656 -34.969 -9.977 1 35.5 323 ARG A CA 1
ATOM 2492 C C . ARG A 1 323 ? 36.5 -35.656 -11.039 1 35.5 323 ARG A C 1
ATOM 2494 O O . ARG A 1 323 ? 36.688 -36.875 -11.016 1 35.5 323 ARG A O 1
ATOM 2501 N N . ALA A 1 324 ? 36.562 -34.938 -12.25 1 30.52 324 ALA A N 1
ATOM 2502 C CA . ALA A 1 324 ? 37.625 -35.219 -13.188 1 30.52 324 ALA A CA 1
ATOM 2503 C C . ALA A 1 324 ? 38.906 -35.625 -12.453 1 30.52 324 ALA A C 1
ATOM 2505 O O . ALA A 1 324 ? 39.5 -34.812 -11.719 1 30.52 324 ALA A O 1
ATOM 2506 N N . GLN A 1 325 ? 38.938 -36.75 -11.922 1 27.75 325 GLN A N 1
ATOM 2507 C CA . GLN A 1 325 ? 40.25 -37.219 -11.539 1 27.75 325 GLN A CA 1
ATOM 2508 C C . GLN A 1 325 ? 41.25 -37 -12.672 1 27.75 325 GLN A C 1
ATOM 2510 O O . GLN A 1 325 ? 41.094 -37.531 -13.766 1 27.75 325 GLN A O 1
ATOM 2515 N N . GLN A 1 326 ? 41.781 -35.719 -12.727 1 30.17 326 GLN A N 1
ATOM 2516 C CA . GLN A 1 326 ? 43 -35.375 -13.492 1 30.17 326 GLN A CA 1
ATOM 2517 C C . GLN A 1 326 ? 44 -36.5 -13.461 1 30.17 326 GLN A C 1
ATOM 2519 O O . GLN A 1 326 ? 44.562 -36.812 -12.406 1 30.17 326 GLN A O 1
ATOM 2524 N N . GLY A 1 327 ? 43.656 -37.562 -14.117 1 26.31 327 GLY A N 1
ATOM 2525 C CA . GLY A 1 327 ? 44.688 -38.562 -14.359 1 26.31 327 GLY A CA 1
ATOM 2526 C C . GLY A 1 327 ? 46 -37.938 -14.805 1 26.31 327 GLY A C 1
ATOM 2527 O O . GLY A 1 327 ? 46.062 -37.281 -15.844 1 26.31 327 GLY A O 1
ATOM 2528 N N . SER A 1 328 ? 46.844 -37.406 -13.812 1 29.34 328 SER A N 1
ATOM 2529 C CA . SER A 1 328 ? 48.25 -37.062 -14 1 29.34 328 SER A CA 1
ATOM 2530 C C . SER A 1 328 ? 48.969 -38.125 -14.805 1 29.34 328 SER A C 1
ATOM 2532 O O . SER A 1 328 ? 49.219 -39.219 -14.312 1 29.34 328 SER A O 1
ATOM 2534 N N . GLU A 1 329 ? 48.469 -38.469 -15.969 1 26.61 329 GLU A N 1
ATOM 2535 C CA . GLU A 1 329 ? 49.344 -39.281 -16.797 1 26.61 329 GLU A CA 1
ATOM 2536 C C . GLU A 1 329 ? 50.688 -38.594 -16.969 1 26.61 329 GLU A C 1
ATOM 2538 O O . GLU A 1 329 ? 50.781 -37.5 -17.516 1 26.61 329 GLU A O 1
ATOM 2543 N N . GLY A 1 330 ? 51.562 -38.656 -15.898 1 26.39 330 GLY A N 1
ATOM 2544 C CA . GLY A 1 330 ? 53 -38.531 -15.969 1 26.39 330 GLY A CA 1
ATOM 2545 C C . GLY A 1 330 ? 53.594 -39.125 -17.219 1 26.39 330 GLY A C 1
ATOM 2546 O O . GLY A 1 330 ? 53.5 -40.312 -17.469 1 26.39 330 GLY A O 1
ATOM 2547 N N . GLY A 1 331 ? 53.344 -38.438 -18.344 1 24.7 331 GLY A N 1
ATOM 2548 C CA . GLY A 1 331 ? 54.125 -38.656 -19.562 1 24.7 331 GLY A CA 1
ATOM 2549 C C . GLY A 1 331 ? 55.594 -38.938 -19.297 1 24.7 331 GLY A C 1
ATOM 2550 O O . GLY A 1 331 ? 56.219 -38.25 -18.5 1 24.7 331 GLY A O 1
ATOM 2551 N N . VAL A 1 332 ? 56.125 -40.156 -19.672 1 24.95 332 VAL A N 1
ATOM 2552 C CA . VAL A 1 332 ? 57.5 -40.5 -19.969 1 24.95 332 VAL A CA 1
ATOM 2553 C C . VAL A 1 332 ? 58 -39.656 -21.156 1 24.95 332 VAL A C 1
ATOM 2555 O O . VAL A 1 332 ? 57.25 -39.438 -22.109 1 24.95 332 VAL A O 1
ATOM 2558 N N . MET B 1 1 ? -18.922 59.906 4.137 1 22.92 1 MET B N 1
ATOM 2559 C CA . MET B 1 1 ? -18.891 59.406 5.504 1 22.92 1 MET B CA 1
ATOM 2560 C C . MET B 1 1 ? -18.359 57.969 5.543 1 22.92 1 MET B C 1
ATOM 2562 O O . MET B 1 1 ? -19.031 57.031 5.133 1 22.92 1 MET B O 1
ATOM 2566 N N . HIS B 1 2 ? -17.094 57.781 5.078 1 26.39 2 HIS B N 1
ATOM 2567 C CA . HIS B 1 2 ? -16.203 56.656 4.805 1 26.39 2 HIS B CA 1
ATOM 2568 C C . HIS B 1 2 ? -15.906 55.875 6.078 1 26.39 2 HIS B C 1
ATOM 2570 O O . HIS B 1 2 ? -15.172 56.344 6.949 1 26.39 2 HIS B O 1
ATOM 2576 N N . PHE B 1 3 ? -16.984 55.156 6.637 1 30.38 3 PHE B N 1
ATOM 2577 C CA . PHE B 1 3 ? -16.906 54.219 7.758 1 30.38 3 PHE B CA 1
ATOM 2578 C C . PHE B 1 3 ? -15.75 53.25 7.574 1 30.38 3 PHE B C 1
ATOM 2580 O O . PHE B 1 3 ? -15.789 52.406 6.68 1 30.38 3 PHE B O 1
ATOM 2587 N N . SER B 1 4 ? -14.516 53.75 7.82 1 29.19 4 SER B N 1
ATOM 2588 C CA . SER B 1 4 ? -13.281 52.969 7.703 1 29.19 4 SER B CA 1
ATOM 2589 C C . SER B 1 4 ? -13.367 51.688 8.492 1 29.19 4 SER B C 1
ATOM 2591 O O . SER B 1 4 ? -14.055 51.594 9.508 1 29.19 4 SER B O 1
ATOM 2593 N N . LEU B 1 5 ? -13.117 50.562 7.832 1 35.69 5 LEU B N 1
ATOM 2594 C CA . LEU B 1 5 ? -12.977 49.188 8.312 1 35.69 5 LEU B CA 1
ATOM 2595 C C . LEU B 1 5 ? -12.258 49.156 9.664 1 35.69 5 LEU B C 1
ATOM 2597 O O . LEU B 1 5 ? -12.453 48.25 10.445 1 35.69 5 LEU B O 1
ATOM 2601 N N . LEU B 1 6 ? -11.5 50.281 10.023 1 34.62 6 LEU B N 1
ATOM 2602 C CA . LEU B 1 6 ? -10.836 50.406 11.312 1 34.62 6 LEU B CA 1
ATOM 2603 C C . LEU B 1 6 ? -11.859 50.562 12.438 1 34.62 6 LEU B C 1
ATOM 2605 O O . LEU B 1 6 ? -11.68 50.031 13.531 1 34.62 6 LEU B O 1
ATOM 2609 N N . ASN B 1 7 ? -12.906 51.344 12.219 1 33.84 7 ASN B N 1
ATOM 2610 C CA . ASN B 1 7 ? -13.891 51.625 13.258 1 33.84 7 ASN B CA 1
ATOM 2611 C C . ASN B 1 7 ? -14.68 50.375 13.633 1 33.84 7 ASN B C 1
ATOM 2613 O O . ASN B 1 7 ? -15.297 50.312 14.695 1 33.84 7 ASN B O 1
ATOM 2617 N N . PHE B 1 8 ? -14.844 49.438 12.656 1 32.34 8 PHE B N 1
ATOM 2618 C CA . PHE B 1 8 ? -15.617 48.25 13.016 1 32.34 8 PHE B CA 1
ATOM 2619 C C . PHE B 1 8 ? -14.844 47.344 13.969 1 32.34 8 PHE B C 1
ATOM 2621 O O . PHE B 1 8 ? -15.406 46.781 14.914 1 32.34 8 PHE B O 1
ATOM 2628 N N . ILE B 1 9 ? -13.547 47.344 13.922 1 35.03 9 ILE B N 1
ATOM 2629 C CA . ILE B 1 9 ? -12.742 46.531 14.82 1 35.03 9 ILE B CA 1
ATOM 2630 C C . ILE B 1 9 ? -12.758 47.125 16.219 1 35.03 9 ILE B C 1
ATOM 2632 O O . ILE B 1 9 ? -12.875 46.406 17.219 1 35.03 9 ILE B O 1
ATOM 2636 N N . LEU B 1 10 ? -12.891 48.469 16.359 1 31.03 10 LEU B N 1
ATOM 2637 C CA . LEU B 1 10 ? -12.875 49.125 17.672 1 31.03 10 LEU B CA 1
ATOM 2638 C C . LEU B 1 10 ? -14.164 48.844 18.422 1 31.03 10 LEU B C 1
ATOM 2640 O O . LEU B 1 10 ? -14.148 48.656 19.641 1 31.03 10 LEU B O 1
ATOM 2644 N N . LEU B 1 11 ? -15.297 48.875 17.75 1 31.78 11 LEU B N 1
ATOM 2645 C CA . LEU B 1 11 ? -16.547 48.75 18.484 1 31.78 11 LEU B CA 1
ATOM 2646 C C . LEU B 1 11 ? -16.688 47.344 19.094 1 31.78 11 LEU B C 1
ATOM 2648 O O . LEU B 1 11 ? -17.312 47.188 20.141 1 31.78 11 LEU B O 1
ATOM 2652 N N . LEU B 1 12 ? -16.172 46.375 18.438 1 31.3 12 LEU B N 1
ATOM 2653 C CA . LEU B 1 12 ? -16.359 45.031 18.984 1 31.3 12 LEU B CA 1
ATOM 2654 C C . LEU B 1 12 ? -15.461 44.812 20.203 1 31.3 12 LEU B C 1
ATOM 2656 O O . LEU B 1 12 ? -15.688 43.875 20.984 1 31.3 12 LEU B O 1
ATOM 2660 N N . LEU B 1 13 ? -14.484 45.688 20.422 1 31.03 13 LEU B N 1
ATOM 2661 C CA . LEU B 1 13 ? -13.586 45.531 21.562 1 31.03 13 LEU B CA 1
ATOM 2662 C C . LEU B 1 13 ? -14.297 45.906 22.859 1 31.03 13 LEU B C 1
ATOM 2664 O O . LEU B 1 13 ? -13.875 45.5 23.953 1 31.03 13 LEU B O 1
ATOM 2668 N N . LEU B 1 14 ? -15.242 46.844 22.859 1 30.84 14 LEU B N 1
ATOM 2669 C CA . LEU B 1 14 ? -15.703 47.375 24.141 1 30.84 14 LEU B CA 1
ATOM 2670 C C . LEU B 1 14 ? -16.5 46.312 24.906 1 30.84 14 LEU B C 1
ATOM 2672 O O . LEU B 1 14 ? -16.734 46.469 26.109 1 30.84 14 LEU B O 1
ATOM 2676 N N . GLN B 1 15 ? -17.266 45.5 24.234 1 26.77 15 GLN B N 1
ATOM 2677 C CA . GLN B 1 15 ? -18.203 44.719 25.047 1 26.77 15 GLN B CA 1
ATOM 2678 C C . GLN B 1 15 ? -17.5 43.656 25.844 1 26.77 15 GLN B C 1
ATOM 2680 O O . GLN B 1 15 ? -18.094 43 26.703 1 26.77 15 GLN B O 1
ATOM 2685 N N . PHE B 1 16 ? -16.297 43.188 25.438 1 30.3 16 PHE B N 1
ATOM 2686 C CA . PHE B 1 16 ? -15.797 41.969 26.094 1 30.3 16 PHE B CA 1
ATOM 2687 C C . PHE B 1 16 ? -15.023 42.344 27.359 1 30.3 16 PHE B C 1
ATOM 2689 O O . PHE B 1 16 ? -13.797 42.188 27.406 1 30.3 16 PHE B O 1
ATOM 2696 N N . THR B 1 17 ? -15.242 43.406 28.031 1 26.86 17 THR B N 1
ATOM 2697 C CA . THR B 1 17 ? -14.383 43.75 29.172 1 26.86 17 THR B CA 1
ATOM 2698 C C . THR B 1 17 ? -14.438 42.625 30.219 1 26.86 17 THR B C 1
ATOM 2700 O O . THR B 1 17 ? -13.406 42.25 30.781 1 26.86 17 THR B O 1
ATOM 2703 N N . ARG B 1 18 ? -15.477 42.531 31.094 1 27.73 18 ARG B N 1
ATOM 2704 C CA . ARG B 1 18 ? -15.281 42.25 32.531 1 27.73 18 ARG B CA 1
ATOM 2705 C C . ARG B 1 18 ? -15.062 40.781 32.781 1 27.73 18 ARG B C 1
ATOM 2707 O O . ARG B 1 18 ? -15.117 40.344 33.938 1 27.73 18 ARG B O 1
ATOM 2714 N N . SER B 1 19 ? -15.352 39.844 31.828 1 26.12 19 SER B N 1
ATOM 2715 C CA . SER B 1 19 ? -15.5 38.625 32.594 1 26.12 19 SER B CA 1
ATOM 2716 C C . SER B 1 19 ? -14.172 38.156 33.188 1 26.12 19 SER B C 1
ATOM 2718 O O . SER B 1 19 ? -13.109 38.406 32.625 1 26.12 19 SER B O 1
ATOM 2720 N N . PRO B 1 20 ? -14.047 37.781 34.531 1 26.98 20 PRO B N 1
ATOM 2721 C CA . PRO B 1 20 ? -12.883 37.344 35.312 1 26.98 20 PRO B CA 1
ATOM 2722 C C . PRO B 1 20 ? -12.078 36.25 34.594 1 26.98 20 PRO B C 1
ATOM 2724 O O . PRO B 1 20 ? -12.594 35.594 33.688 1 26.98 20 PRO B O 1
ATOM 2727 N N . ARG B 1 21 ? -10.727 36.281 34.625 1 28.06 21 ARG B N 1
ATOM 2728 C CA . ARG B 1 21 ? -9.609 35.438 34.219 1 28.06 21 ARG B CA 1
ATOM 2729 C C . ARG B 1 21 ? -9.883 33.969 34.531 1 28.06 21 ARG B C 1
ATOM 2731 O O . ARG B 1 21 ? -9.594 33.5 35.656 1 28.06 21 ARG B O 1
ATOM 2738 N N . SER B 1 22 ? -11.156 33.469 34.438 1 24.06 22 SER B N 1
ATOM 2739 C CA . SER B 1 22 ? -11.188 32.031 34.75 1 24.06 22 SER B CA 1
ATOM 2740 C C . SER B 1 22 ? -10.109 31.266 33.969 1 24.06 22 SER B C 1
ATOM 2742 O O . SER B 1 22 ? -9.945 31.469 32.781 1 24.06 22 SER B O 1
ATOM 2744 N N . SER B 1 23 ? -8.953 30.891 34.594 1 24.72 23 SER B N 1
ATOM 2745 C CA . SER B 1 23 ? -7.852 30 34.25 1 24.72 23 SER B CA 1
ATOM 2746 C C . SER B 1 23 ? -8.352 28.781 33.5 1 24.72 23 SER B C 1
ATOM 2748 O O . SER B 1 23 ? -9.031 27.922 34.094 1 24.72 23 SER B O 1
ATOM 2750 N N . CYS B 1 24 ? -8.93 28.906 32.438 1 26.77 24 CYS B N 1
ATOM 2751 C CA . CYS B 1 24 ? -9.305 27.781 31.578 1 26.77 24 CYS B CA 1
ATOM 2752 C C . CYS B 1 24 ? -8.148 26.812 31.422 1 26.77 24 CYS B C 1
ATOM 2754 O O . CYS B 1 24 ? -7.332 26.938 30.5 1 26.77 24 CYS B O 1
ATOM 2756 N N . ARG B 1 25 ? -7.324 26.594 32.469 1 24.34 25 ARG B N 1
ATOM 2757 C CA . ARG B 1 25 ? -6.398 25.469 32.344 1 24.34 25 ARG B CA 1
ATOM 2758 C C . ARG B 1 25 ? -7.141 24.203 31.953 1 24.34 25 ARG B C 1
ATOM 2760 O O . ARG B 1 25 ? -7.926 23.656 32.75 1 24.34 25 ARG B O 1
ATOM 2767 N N . ILE B 1 26 ? -7.574 24.047 30.812 1 28.06 26 ILE B N 1
ATOM 2768 C CA . ILE B 1 26 ? -7.984 22.719 30.391 1 28.06 26 ILE B CA 1
ATOM 2769 C C . ILE B 1 26 ? -7.039 21.672 30.984 1 28.06 26 ILE B C 1
ATOM 2771 O O . ILE B 1 26 ? -5.816 21.828 30.922 1 28.06 26 ILE B O 1
ATOM 2775 N N . SER B 1 27 ? -7.363 20.891 31.984 1 25.22 27 SER B N 1
ATOM 2776 C CA . SER B 1 27 ? -6.621 19.828 32.656 1 25.22 27 SER B CA 1
ATOM 2777 C C . SER B 1 27 ? -5.723 19.078 31.672 1 25.22 27 SER B C 1
ATOM 2779 O O . SER B 1 27 ? -6.129 18.781 30.547 1 25.22 27 SER B O 1
ATOM 2781 N N . ARG B 1 28 ? -4.316 19.078 31.844 1 32.16 28 ARG B N 1
ATOM 2782 C CA . ARG B 1 28 ? -3.061 18.578 31.281 1 32.16 28 ARG B CA 1
ATOM 2783 C C . ARG B 1 28 ? -3.195 17.141 30.828 1 32.16 28 ARG B C 1
ATOM 2785 O O . ARG B 1 28 ? -2.254 16.562 30.266 1 32.16 28 ARG B O 1
ATOM 2792 N N . SER B 1 29 ? -4.137 16.297 31.328 1 29.81 29 SER B N 1
ATOM 2793 C CA . SER B 1 29 ? -3.83 14.875 31.203 1 29.81 29 SER B CA 1
ATOM 2794 C C . SER B 1 29 ? -4.117 14.359 29.812 1 29.81 29 SER B C 1
ATOM 2796 O O . SER B 1 29 ? -3.928 13.172 29.531 1 29.81 29 SER B O 1
ATOM 2798 N N . LEU B 1 30 ? -5.008 15.07 29.062 1 32.25 30 LEU B N 1
ATOM 2799 C CA . LEU B 1 30 ? -5.34 14.297 27.859 1 32.25 30 LEU B CA 1
ATOM 2800 C C . LEU B 1 30 ? -4.324 14.547 26.75 1 32.25 30 LEU B C 1
ATOM 2802 O O . LEU B 1 30 ? -4.117 15.695 26.344 1 32.25 30 LEU B O 1
ATOM 2806 N N . SER B 1 31 ? -3.477 13.688 26.578 1 38.19 31 SER B N 1
ATOM 2807 C CA . SER B 1 31 ? -2.43 13.773 25.562 1 38.19 31 SER B CA 1
ATOM 2808 C C . SER B 1 31 ? -3.014 14.07 24.188 1 38.19 31 SER B C 1
ATOM 2810 O O . SER B 1 31 ? -4.012 13.469 23.781 1 38.19 31 SER B O 1
ATOM 2812 N N . VAL B 1 32 ? -2.691 15.18 23.531 1 41.78 32 VAL B N 1
ATOM 2813 C CA . VAL B 1 32 ? -3.072 15.688 22.219 1 41.78 32 VAL B CA 1
ATOM 2814 C C . VAL B 1 32 ? -2.832 14.609 21.156 1 41.78 32 VAL B C 1
ATOM 2816 O O . VAL B 1 32 ? -3.574 14.523 20.172 1 41.78 32 VAL B O 1
ATOM 2819 N N . LEU B 1 33 ? -1.707 13.891 21.422 1 39.38 33 LEU B N 1
ATOM 2820 C CA . LEU B 1 33 ? -1.271 13.016 20.344 1 39.38 33 LEU B CA 1
ATOM 2821 C C . LEU B 1 33 ? -1.381 11.547 20.75 1 39.38 33 LEU B C 1
ATOM 2823 O O . LEU B 1 33 ? -1.178 11.211 21.922 1 39.38 33 LEU B O 1
ATOM 2827 N N . ALA B 1 34 ? -1.961 10.625 19.922 1 34.38 34 ALA B N 1
ATOM 2828 C CA . ALA B 1 34 ? -1.978 9.18 20.156 1 34.38 34 ALA B CA 1
ATOM 2829 C C . ALA B 1 34 ? -0.976 8.469 19.25 1 34.38 34 ALA B C 1
ATOM 2831 O O . ALA B 1 34 ? -0.947 8.703 18.047 1 34.38 34 ALA B O 1
ATOM 2832 N N . ILE B 1 35 ? 0.179 8.094 19.922 1 31.53 35 ILE B N 1
ATOM 2833 C CA . ILE B 1 35 ? 1.073 7.25 19.125 1 31.53 35 ILE B CA 1
ATOM 2834 C C . ILE B 1 35 ? 0.559 5.812 19.125 1 31.53 35 ILE B C 1
ATOM 2836 O O . ILE B 1 35 ? 0.179 5.281 20.172 1 31.53 35 ILE B O 1
ATOM 2840 N N . PRO B 1 36 ? 0.353 5.223 18.094 1 29.66 36 PRO B N 1
ATOM 2841 C CA . PRO B 1 36 ? -0.069 3.822 18.109 1 29.66 36 PRO B CA 1
ATOM 2842 C C . PRO B 1 36 ? 0.95 2.908 18.781 1 29.66 36 PRO B C 1
ATOM 2844 O O . PRO B 1 36 ? 2.148 3.199 18.766 1 29.66 36 PRO B O 1
ATOM 2847 N N . PRO B 1 37 ? 0.617 2.068 19.797 1 25.73 37 PRO B N 1
ATOM 2848 C CA . PRO B 1 37 ? 1.565 1.18 20.469 1 25.73 37 PRO B CA 1
ATOM 2849 C C . PRO B 1 37 ? 2.422 0.378 19.5 1 25.73 37 PRO B C 1
ATOM 2851 O O . PRO B 1 37 ? 1.995 0.113 18.375 1 25.73 37 PRO B O 1
ATOM 2854 N N . SER B 1 38 ? 3.633 0.463 19.703 1 24.41 38 SER B N 1
ATOM 2855 C CA . SER B 1 38 ? 4.512 -0.504 19.062 1 24.41 38 SER B CA 1
ATOM 2856 C C . SER B 1 38 ? 4.051 -1.934 19.312 1 24.41 38 SER B C 1
ATOM 2858 O O . SER B 1 38 ? 3.771 -2.301 20.453 1 24.41 38 SER B O 1
ATOM 2860 N N . PHE B 1 39 ? 3.396 -2.633 18.453 1 25.2 39 PHE B N 1
ATOM 2861 C CA . PHE B 1 39 ? 3.029 -4.043 18.562 1 25.2 39 PHE B CA 1
ATOM 2862 C C . PHE B 1 39 ? 4.215 -4.879 19.016 1 25.2 39 PHE B C 1
ATOM 2864 O O . PHE B 1 39 ? 5.188 -5.047 18.281 1 25.2 39 PHE B O 1
ATOM 2871 N N . VAL B 1 40 ? 4.629 -4.738 20.234 1 23.05 40 VAL B N 1
ATOM 2872 C CA . VAL B 1 40 ? 5.504 -5.828 20.656 1 23.05 40 VAL B CA 1
ATOM 2873 C C . VAL B 1 40 ? 4.781 -7.164 20.469 1 23.05 40 VAL B C 1
ATOM 2875 O O . VAL B 1 40 ? 3.652 -7.332 20.938 1 23.05 40 VAL B O 1
ATOM 2878 N N . SER B 1 41 ? 5.184 -7.957 19.516 1 21.77 41 SER B N 1
ATOM 2879 C CA . SER B 1 41 ? 4.781 -9.289 19.078 1 21.77 41 SER B CA 1
ATOM 2880 C C . SER B 1 41 ? 4.785 -10.273 20.25 1 21.77 41 SER B C 1
ATOM 2882 O O . SER B 1 41 ? 5.824 -10.844 20.578 1 21.77 41 SER B O 1
ATOM 2884 N N . SER B 1 42 ? 4.332 -9.906 21.438 1 22.08 42 SER B N 1
ATOM 2885 C CA . SER B 1 42 ? 4.371 -11.117 22.25 1 22.08 42 SER B CA 1
ATOM 2886 C C . SER B 1 42 ? 3.32 -12.125 21.781 1 22.08 42 SER B C 1
ATOM 2888 O O . SER B 1 42 ? 2.137 -11.797 21.688 1 22.08 42 SER B O 1
ATOM 2890 N N . ALA B 1 43 ? 3.748 -13.18 21.094 1 22.91 43 ALA B N 1
ATOM 2891 C CA . ALA B 1 43 ? 3.02 -14.32 20.547 1 22.91 43 ALA B CA 1
ATOM 2892 C C . ALA B 1 43 ? 2.232 -15.047 21.625 1 22.91 43 ALA B C 1
ATOM 2894 O O . ALA B 1 43 ? 2.818 -15.664 22.516 1 22.91 43 ALA B O 1
ATOM 2895 N N . PRO B 1 44 ? 1.162 -14.406 22.25 1 22.47 44 PRO B N 1
ATOM 2896 C CA . PRO B 1 44 ? 0.547 -15.422 23.109 1 22.47 44 PRO B CA 1
ATOM 2897 C C . PRO B 1 44 ? 0.055 -16.641 22.328 1 22.47 44 PRO B C 1
ATOM 2899 O O . PRO B 1 44 ? -0.192 -16.531 21.109 1 22.47 44 PRO B O 1
ATOM 2902 N N . HIS B 1 45 ? 0.258 -17.922 22.859 1 20.5 45 HIS B N 1
ATOM 2903 C CA . HIS B 1 45 ? -0.009 -19.266 22.391 1 20.5 45 HIS B CA 1
ATOM 2904 C C . HIS B 1 45 ? -1.506 -19.516 22.234 1 20.5 45 HIS B C 1
ATOM 2906 O O . HIS B 1 45 ? -2.24 -19.578 23.219 1 20.5 45 HIS B O 1
ATOM 2912 N N . PRO B 1 46 ? -2.229 -18.812 21.281 1 20.11 46 PRO B N 1
ATOM 2913 C CA . PRO B 1 46 ? -3.68 -19 21.203 1 20.11 46 PRO B CA 1
ATOM 2914 C C . PRO B 1 46 ? -4.082 -20.469 21.078 1 20.11 46 PRO B C 1
ATOM 2916 O O . PRO B 1 46 ? -3.414 -21.234 20.391 1 20.11 46 PRO B O 1
ATOM 2919 N N . ARG B 1 47 ? -4.691 -20.984 22.188 1 18.73 47 ARG B N 1
ATOM 2920 C CA . ARG B 1 47 ? -5.301 -22.312 22.297 1 18.73 47 ARG B CA 1
ATOM 2921 C C . ARG B 1 47 ? -6.246 -22.578 21.125 1 18.73 47 ARG B C 1
ATOM 2923 O O . ARG B 1 47 ? -6.523 -21.672 20.328 1 18.73 47 ARG B O 1
ATOM 2930 N N . ASP B 1 48 ? -7.52 -23.188 21.469 1 17.98 48 ASP B N 1
ATOM 2931 C CA . ASP B 1 48 ? -8.289 -24.328 20.984 1 17.98 48 ASP B CA 1
ATOM 2932 C C . ASP B 1 48 ? -9.156 -23.938 19.797 1 17.98 48 ASP B C 1
ATOM 2934 O O . ASP B 1 48 ? -9.398 -22.766 19.547 1 17.98 48 ASP B O 1
ATOM 2938 N N . GLY B 1 49 ? -9.875 -25.031 19.125 1 17.95 49 GLY B N 1
ATOM 2939 C CA . GLY B 1 49 ? -10.336 -25.625 17.875 1 17.95 49 GLY B CA 1
ATOM 2940 C C . GLY B 1 49 ? -11.68 -25.078 17.422 1 17.95 49 GLY B C 1
ATOM 2941 O O . GLY B 1 49 ? -12.273 -25.594 16.484 1 17.95 49 GLY B O 1
ATOM 2942 N N . CYS B 1 50 ? -12.352 -24.109 18.125 1 17.67 50 CYS B N 1
ATOM 2943 C CA . CYS B 1 50 ? -13.789 -24.281 17.906 1 17.67 50 CYS B CA 1
ATOM 2944 C C . CYS B 1 50 ? -14.164 -23.891 16.484 1 17.67 50 CYS B C 1
ATOM 2946 O O . CYS B 1 50 ? -13.961 -22.75 16.078 1 17.67 50 CYS B O 1
ATOM 2948 N N . ILE B 1 51 ? -14.023 -24.844 15.539 1 17.92 51 ILE B N 1
ATOM 2949 C CA . ILE B 1 51 ? -14.32 -24.703 14.117 1 17.92 51 ILE B CA 1
ATOM 2950 C C . ILE B 1 51 ? -15.805 -24.391 13.93 1 17.92 51 ILE B C 1
ATOM 2952 O O . ILE B 1 51 ? -16.656 -25.234 14.234 1 17.92 51 ILE B O 1
ATOM 2956 N N . SER B 1 52 ? -16.25 -23.203 14.375 1 16.97 52 SER B N 1
ATOM 2957 C CA . SER B 1 52 ? -17.688 -22.891 14.266 1 16.97 52 SER B CA 1
ATOM 2958 C C . SER B 1 52 ? -18.188 -23.125 12.852 1 16.97 52 SER B C 1
ATOM 2960 O O . SER B 1 52 ? -17.438 -22.953 11.883 1 16.97 52 SER B O 1
ATOM 2962 N N . ALA B 1 53 ? -19.312 -23.906 12.844 1 17.05 53 ALA B N 1
ATOM 2963 C CA . ALA B 1 53 ? -20.109 -24.453 11.75 1 17.05 53 ALA B CA 1
ATOM 2964 C C . ALA B 1 53 ? -20.656 -23.359 10.852 1 17.05 53 ALA B C 1
ATOM 2966 O O . ALA B 1 53 ? -21.047 -22.297 11.336 1 17.05 53 ALA B O 1
ATOM 2967 N N . PRO B 1 54 ? -20.5 -23.5 9.562 1 18.84 54 PRO B N 1
ATOM 2968 C CA . PRO B 1 54 ? -20.594 -22.562 8.453 1 18.84 54 PRO B CA 1
ATOM 2969 C C . PRO B 1 54 ? -22.016 -22.062 8.219 1 18.84 54 PRO B C 1
ATOM 2971 O O . PRO B 1 54 ? -22.219 -21.047 7.547 1 18.84 54 PRO B O 1
ATOM 2974 N N . GLY B 1 55 ? -23.094 -22.703 8.875 1 16.7 55 GLY B N 1
ATOM 2975 C CA . GLY B 1 55 ? -24.109 -22.891 7.84 1 16.7 55 GLY B CA 1
ATOM 2976 C C . GLY B 1 55 ? -24.859 -21.609 7.5 1 16.7 55 GLY B C 1
ATOM 2977 O O . GLY B 1 55 ? -25.125 -21.328 6.328 1 16.7 55 GLY B O 1
ATOM 2978 N N . GLU B 1 56 ? -25.578 -21.062 8.477 1 18.42 56 GLU B N 1
ATOM 2979 C CA . GLU B 1 56 ? -26.953 -20.656 8.188 1 18.42 56 GLU B CA 1
ATOM 2980 C C . GLU B 1 56 ? -26.984 -19.391 7.355 1 18.42 56 GLU B C 1
ATOM 2982 O O . GLU B 1 56 ? -26.281 -18.422 7.656 1 18.42 56 GLU B O 1
ATOM 2987 N N . GLY B 1 57 ? -27.359 -19.531 6.055 1 18.12 57 GLY B N 1
ATOM 2988 C CA . GLY B 1 57 ? -27.578 -18.641 4.926 1 18.12 57 GLY B CA 1
ATOM 2989 C C . GLY B 1 57 ? -28.594 -17.562 5.211 1 18.12 57 GLY B C 1
ATOM 2990 O O . GLY B 1 57 ? -29.781 -17.844 5.371 1 18.12 57 GLY B O 1
ATOM 2991 N N . TYR B 1 58 ? -28.359 -16.719 6.312 1 18.34 58 TYR B N 1
ATOM 2992 C CA . TYR B 1 58 ? -29.422 -15.844 6.785 1 18.34 58 TYR B CA 1
ATOM 2993 C C . TYR B 1 58 ? -29.938 -14.969 5.656 1 18.34 58 TYR B C 1
ATOM 2995 O O . TYR B 1 58 ? -29.156 -14.336 4.941 1 18.34 58 TYR B O 1
ATOM 3003 N N . PHE B 1 59 ? -31.016 -15.383 5.102 1 17.81 59 PHE B N 1
ATOM 3004 C CA . PHE B 1 59 ? -31.828 -14.844 4.02 1 17.81 59 PHE B CA 1
ATOM 3005 C C . PHE B 1 59 ? -32.375 -13.469 4.383 1 17.81 59 PHE B C 1
ATOM 3007 O O . PHE B 1 59 ? -32.969 -13.297 5.445 1 17.81 59 PHE B O 1
ATOM 3014 N N . ILE B 1 60 ? -31.562 -12.469 4.043 1 18.94 60 ILE B N 1
ATOM 3015 C CA . ILE B 1 60 ? -31.906 -11.086 4.336 1 18.94 60 ILE B CA 1
ATOM 3016 C C . ILE B 1 60 ? -33.281 -10.758 3.76 1 18.94 60 ILE B C 1
ATOM 3018 O O . ILE B 1 60 ? -33.5 -10.844 2.547 1 18.94 60 ILE B O 1
ATOM 3022 N N . ASN B 1 61 ? -34.219 -11.156 4.59 1 18.34 61 ASN B N 1
ATOM 3023 C CA . ASN B 1 61 ? -35.656 -11 4.383 1 18.34 61 ASN B CA 1
ATOM 3024 C C . ASN B 1 61 ? -36 -9.617 3.82 1 18.34 61 ASN B C 1
ATOM 3026 O O . ASN B 1 61 ? -35.188 -8.688 3.93 1 18.34 61 ASN B O 1
ATOM 3030 N N . SER B 1 62 ? -37.281 -9.445 3.473 1 19.31 62 SER B N 1
ATOM 3031 C CA . SER B 1 62 ? -38.219 -8.672 2.652 1 19.31 62 SER B CA 1
ATOM 3032 C C . SER B 1 62 ? -38.438 -7.277 3.227 1 19.31 62 SER B C 1
ATOM 3034 O O . SER B 1 62 ? -38.438 -7.094 4.445 1 19.31 62 SER B O 1
ATOM 3036 N N . LEU B 1 63 ? -38.438 -6.254 2.352 1 21.64 63 LEU B N 1
ATOM 3037 C CA . LEU B 1 63 ? -38.344 -4.805 2.477 1 21.64 63 LEU B CA 1
ATOM 3038 C C . LEU B 1 63 ? -39.656 -4.238 3.049 1 21.64 63 LEU B C 1
ATOM 3040 O O . LEU B 1 63 ? -39.875 -3.029 2.977 1 21.64 63 LEU B O 1
ATOM 3044 N N . PRO B 1 64 ? -40.219 -4.902 4.125 1 22.52 64 PRO B N 1
ATOM 3045 C CA . PRO B 1 64 ? -41.469 -4.168 4.336 1 22.52 64 PRO B CA 1
ATOM 3046 C C . PRO B 1 64 ? -41.25 -2.695 4.664 1 22.52 64 PRO B C 1
ATOM 3048 O O . PRO B 1 64 ? -40.125 -2.303 5.023 1 22.52 64 PRO B O 1
ATOM 3051 N N . GLY B 1 65 ? -42.375 -1.835 4.574 1 23.5 65 GLY B N 1
ATOM 3052 C CA . GLY B 1 65 ? -42.625 -0.416 4.758 1 23.5 65 GLY B CA 1
ATOM 3053 C C . GLY B 1 65 ? -42.188 0.102 6.113 1 23.5 65 GLY B C 1
ATOM 3054 O O . GLY B 1 65 ? -42.625 -0.424 7.148 1 23.5 65 GLY B O 1
ATOM 3055 N N . PRO B 1 66 ? -40.906 0.694 6.242 1 21.88 66 PRO B N 1
ATOM 3056 C CA . PRO B 1 66 ? -40.375 0.779 7.602 1 21.88 66 PRO B CA 1
ATOM 3057 C C . PRO B 1 66 ? -41.156 1.741 8.484 1 21.88 66 PRO B C 1
ATOM 3059 O O . PRO B 1 66 ? -41.625 2.789 8.016 1 21.88 66 PRO B O 1
ATOM 3062 N N . THR B 1 67 ? -42.188 1.235 9.18 1 21.89 67 THR B N 1
ATOM 3063 C CA . THR B 1 67 ? -42.688 1.978 10.336 1 21.89 67 THR B CA 1
ATOM 3064 C C . THR B 1 67 ? -41.531 2.631 11.086 1 21.89 67 THR B C 1
ATOM 3066 O O . THR B 1 67 ? -40.375 2.176 10.992 1 21.89 67 THR B O 1
ATOM 3069 N N . PRO B 1 68 ? -41.781 3.896 11.859 1 24.48 68 PRO B N 1
ATOM 3070 C CA . PRO B 1 68 ? -40.906 4.902 12.461 1 24.48 68 PRO B CA 1
ATOM 3071 C C . PRO B 1 68 ? -39.781 4.281 13.297 1 24.48 68 PRO B C 1
ATOM 3073 O O . PRO B 1 68 ? -38.75 4.914 13.508 1 24.48 68 PRO B O 1
ATOM 3076 N N . GLU B 1 69 ? -40.094 3.172 14 1 21.31 69 GLU B N 1
ATOM 3077 C CA . GLU B 1 69 ? -39.375 2.691 15.172 1 21.31 69 GLU B CA 1
ATOM 3078 C C . GLU B 1 69 ? -38 2.154 14.797 1 21.31 69 GLU B C 1
ATOM 3080 O O . GLU B 1 69 ? -37.188 1.871 15.664 1 21.31 69 GLU B O 1
ATOM 3085 N N . VAL B 1 70 ? -37.906 1.634 13.586 1 21.73 70 VAL B N 1
ATOM 3086 C CA . VAL B 1 70 ? -36.906 0.59 13.422 1 21.73 70 VAL B CA 1
ATOM 3087 C C . VAL B 1 70 ? -35.531 1.224 13.305 1 21.73 70 VAL B C 1
ATOM 3089 O O . VAL B 1 70 ? -34.938 1.226 12.219 1 21.73 70 VAL B O 1
ATOM 3092 N N . ALA B 1 71 ? -35.344 2.514 13.531 1 22.33 71 ALA B N 1
ATOM 3093 C CA . ALA B 1 71 ? -34.062 3.176 13.406 1 22.33 71 ALA B CA 1
ATOM 3094 C C . ALA B 1 71 ? -33 2.471 14.25 1 22.33 71 ALA B C 1
ATOM 3096 O O . ALA B 1 71 ? -31.875 2.971 14.398 1 22.33 71 ALA B O 1
ATOM 3097 N N . ALA B 1 72 ? -33.469 1.641 15.18 1 20.34 72 ALA B N 1
ATOM 3098 C CA . ALA B 1 72 ? -32.531 1.299 16.266 1 20.34 72 ALA B CA 1
ATOM 3099 C C . ALA B 1 72 ? -31.281 0.625 15.734 1 20.34 72 ALA B C 1
ATOM 3101 O O . ALA B 1 72 ? -30.719 1.054 14.719 1 20.34 72 ALA B O 1
ATOM 3102 N N . SER B 1 73 ? -30.906 -0.592 16.406 1 20.33 73 SER B N 1
ATOM 3103 C CA . SER B 1 73 ? -29.703 -1.3 16.844 1 20.33 73 SER B CA 1
ATOM 3104 C C . SER B 1 73 ? -29.094 -2.094 15.703 1 20.33 73 SER B C 1
ATOM 3106 O O . SER B 1 73 ? -28.453 -3.121 15.922 1 20.33 73 SER B O 1
ATOM 3108 N N . GLN B 1 74 ? -29.422 -1.813 14.523 1 22.69 74 GLN B N 1
ATOM 3109 C CA . GLN B 1 74 ? -28.938 -2.9 13.688 1 22.69 74 GLN B CA 1
ATOM 3110 C C . GLN B 1 74 ? -27.438 -3.086 13.844 1 22.69 74 GLN B C 1
ATOM 3112 O O . GLN B 1 74 ? -26.656 -2.176 13.539 1 22.69 74 GLN B O 1
ATOM 3117 N N . CYS B 1 75 ? -26.953 -3.977 14.859 1 23 75 CYS B N 1
ATOM 3118 C CA . CYS B 1 75 ? -25.688 -4.598 15.219 1 23 75 CYS B CA 1
ATOM 3119 C C . CYS B 1 75 ? -24.984 -5.152 13.984 1 23 75 CYS B C 1
ATOM 3121 O O . CYS B 1 75 ? -25.5 -6.035 13.305 1 23 75 CYS B O 1
ATOM 3123 N N . TRP B 1 76 ? -24.547 -4.297 13.125 1 24.59 76 TRP B N 1
ATOM 3124 C CA . TRP B 1 76 ? -23.688 -4.754 12.047 1 24.59 76 TRP B CA 1
ATOM 3125 C C . TRP B 1 76 ? -22.703 -5.82 12.547 1 24.59 76 TRP B C 1
ATOM 3127 O O . TRP B 1 76 ? -21.797 -5.527 13.32 1 24.59 76 TRP B O 1
ATOM 3137 N N . GLU B 1 77 ? -23.062 -7.023 12.82 1 25.22 77 GLU B N 1
ATOM 3138 C CA . GLU B 1 77 ? -22.344 -8.18 13.336 1 25.22 77 GLU B CA 1
ATOM 3139 C C . GLU B 1 77 ? -21.094 -8.469 12.508 1 25.22 77 GLU B C 1
ATOM 3141 O O . GLU B 1 77 ? -20.031 -8.758 13.055 1 25.22 77 GLU B O 1
ATOM 3146 N N . GLY B 1 78 ? -21.266 -9.016 11.297 1 27.2 78 GLY B N 1
ATOM 3147 C CA . GLY B 1 78 ? -20.203 -9.742 10.633 1 27.2 78 GLY B CA 1
ATOM 3148 C C . GLY B 1 78 ? -19.156 -8.844 10 1 27.2 78 GLY B C 1
ATOM 3149 O O . GLY B 1 78 ? -18.453 -9.25 9.078 1 27.2 78 GLY B O 1
ATOM 3150 N N . GLY B 1 79 ? -19.234 -7.617 10.109 1 28.38 79 GLY B N 1
ATOM 3151 C CA . GLY B 1 79 ? -18.328 -6.695 9.445 1 28.38 79 GLY B CA 1
ATOM 3152 C C . GLY B 1 79 ? -16.875 -6.957 9.766 1 28.38 79 GLY B C 1
ATOM 3153 O O . GLY B 1 79 ? -16.562 -7.605 10.766 1 28.38 79 GLY B O 1
ATOM 3154 N N . PRO B 1 80 ? -16.031 -7.035 8.711 1 29.02 80 PRO B N 1
ATOM 3155 C CA . PRO B 1 80 ? -14.648 -7.258 9.164 1 29.02 80 PRO B CA 1
ATOM 3156 C C . PRO B 1 80 ? -14.336 -6.543 10.477 1 29.02 80 PRO B C 1
ATOM 3158 O O . PRO B 1 80 ? -14.969 -5.531 10.797 1 29.02 80 PRO B O 1
ATOM 3161 N N . VAL B 1 81 ? -14.203 -7.336 11.516 1 28.58 81 VAL B N 1
ATOM 3162 C CA . VAL B 1 81 ? -13.711 -6.848 12.797 1 28.58 81 VAL B CA 1
ATOM 3163 C C . VAL B 1 81 ? -12.805 -5.637 12.578 1 28.58 81 VAL B C 1
ATOM 3165 O O . VAL B 1 81 ? -11.758 -5.746 11.93 1 28.58 81 VAL B O 1
ATOM 3168 N N . TRP B 1 82 ? -13.414 -4.523 12.391 1 28.38 82 TRP B N 1
ATOM 3169 C CA . TRP B 1 82 ? -12.68 -3.273 12.531 1 28.38 82 TRP B CA 1
ATOM 3170 C C . TRP B 1 82 ? -11.664 -3.363 13.672 1 28.38 82 TRP B C 1
ATOM 3172 O O . TRP B 1 82 ? -12.047 -3.48 14.836 1 28.38 82 TRP B O 1
ATOM 3182 N N . GLU B 1 83 ? -10.68 -4.164 13.43 1 30.12 83 GLU B N 1
ATOM 3183 C CA . GLU B 1 83 ? -9.695 -3.977 14.492 1 30.12 83 GLU B CA 1
ATOM 3184 C C . GLU B 1 83 ? -9.469 -2.496 14.781 1 30.12 83 GLU B C 1
ATOM 3186 O O . GLU B 1 83 ? -9.211 -1.712 13.867 1 30.12 83 GLU B O 1
ATOM 3191 N N . ARG B 1 84 ? -10.18 -1.97 15.734 1 32.84 84 ARG B N 1
ATOM 3192 C CA . ARG B 1 84 ? -9.875 -0.663 16.312 1 32.84 84 ARG B CA 1
ATOM 3193 C C . ARG B 1 84 ? -8.383 -0.366 16.234 1 32.84 84 ARG B C 1
ATOM 3195 O O . ARG B 1 84 ? -7.559 -1.194 16.625 1 32.84 84 ARG B O 1
ATOM 3202 N N . PRO B 1 85 ? -8.094 0.456 15.32 1 37.25 85 PRO B N 1
ATOM 3203 C CA . PRO B 1 85 ? -6.672 0.79 15.461 1 37.25 85 PRO B CA 1
ATOM 3204 C C . PRO B 1 85 ? -6.203 0.806 16.906 1 37.25 85 PRO B C 1
ATOM 3206 O O . PRO B 1 85 ? -7.004 1.04 17.812 1 37.25 85 PRO B O 1
ATOM 3209 N N . PRO B 1 86 ? -5.207 0.144 17.25 1 38.19 86 PRO B N 1
ATOM 3210 C CA . PRO B 1 86 ? -4.758 0.176 18.641 1 38.19 86 PRO B CA 1
ATOM 3211 C C . PRO B 1 86 ? -4.777 1.582 19.234 1 38.19 86 PRO B C 1
ATOM 3213 O O . PRO B 1 86 ? -4.621 2.566 18.5 1 38.19 86 PRO B O 1
ATOM 3216 N N . PRO B 1 87 ? -5.285 1.712 20.375 1 39.19 87 PRO B N 1
ATOM 3217 C CA . PRO B 1 87 ? -5.289 2.99 21.078 1 39.19 87 PRO B CA 1
ATOM 3218 C C . PRO B 1 87 ? -3.904 3.633 21.156 1 39.19 87 PRO B C 1
ATOM 3220 O O . PRO B 1 87 ? -2.891 2.928 21.141 1 39.19 87 PRO B O 1
ATOM 3223 N N . PRO B 1 88 ? -3.77 4.918 20.922 1 43.59 88 PRO B N 1
ATOM 3224 C CA . PRO B 1 88 ? -2.494 5.629 21.016 1 43.59 88 PRO B CA 1
ATOM 3225 C C . PRO B 1 88 ? -1.752 5.352 22.328 1 43.59 88 PRO B C 1
ATOM 3227 O O . PRO B 1 88 ? -2.375 5.246 23.375 1 43.59 88 PRO B O 1
ATOM 3230 N N . GLN B 1 89 ? -0.607 4.664 22.375 1 47.66 89 GLN B N 1
ATOM 3231 C CA . GLN B 1 89 ? 0.118 4.238 23.562 1 47.66 89 GLN B CA 1
ATOM 3232 C C . GLN B 1 89 ? 0.723 5.434 24.297 1 47.66 89 GLN B C 1
ATOM 3234 O O . GLN B 1 89 ? 1.012 5.355 25.484 1 47.66 89 GLN B O 1
ATOM 3239 N N . GLY B 1 90 ? 0.987 6.688 23.688 1 49.53 90 GLY B N 1
ATOM 3240 C CA . GLY B 1 90 ? 1.565 7.82 24.391 1 49.53 90 GLY B CA 1
ATOM 3241 C C . GLY B 1 90 ? 1.748 9.039 23.516 1 49.53 90 GLY B C 1
ATOM 3242 O O . GLY B 1 90 ? 1.549 8.977 22.297 1 49.53 90 GLY B O 1
ATOM 3243 N N . SER B 1 91 ? 1.876 10.266 24.234 1 55 91 SER B N 1
ATOM 3244 C CA . SER B 1 91 ? 2.098 11.539 23.562 1 55 91 SER B CA 1
ATOM 3245 C C . SER B 1 91 ? 3.553 11.688 23.141 1 55 91 SER B C 1
ATOM 3247 O O . SER B 1 91 ? 4.465 11.461 23.938 1 55 91 SER B O 1
ATOM 3249 N N . PRO B 1 92 ? 3.787 11.969 21.953 1 54.03 92 PRO B N 1
ATOM 3250 C CA . PRO B 1 92 ? 5.16 12.258 21.547 1 54.03 92 PRO B CA 1
ATOM 3251 C C . PRO B 1 92 ? 5.691 13.57 22.125 1 54.03 92 PRO B C 1
ATOM 3253 O O . PRO B 1 92 ? 6.883 13.867 22 1 54.03 92 PRO B O 1
ATOM 3256 N N . PHE B 1 93 ? 4.879 14.242 22.891 1 62.31 93 PHE B N 1
ATOM 3257 C CA . PHE B 1 93 ? 5.285 15.555 23.375 1 62.31 93 PHE B CA 1
ATOM 3258 C C . PHE B 1 93 ? 5.488 15.523 24.891 1 62.31 93 PHE B C 1
ATOM 3260 O O . PHE B 1 93 ? 4.676 16.062 25.641 1 62.31 93 PHE B O 1
ATOM 3267 N N . GLN B 1 94 ? 6.348 14.656 25.531 1 55.12 94 GLN B N 1
ATOM 3268 C CA . GLN B 1 94 ? 6.484 14.477 26.969 1 55.12 94 GLN B CA 1
ATOM 3269 C C . GLN B 1 94 ? 7.531 15.43 27.547 1 55.12 94 GLN B C 1
ATOM 3271 O O . GLN B 1 94 ? 7.57 15.664 28.75 1 55.12 94 GLN B O 1
ATOM 3276 N N . GLY B 1 95 ? 8.07 16.234 26.781 1 62.34 95 GLY B N 1
ATOM 3277 C CA . GLY B 1 95 ? 9.148 17.047 27.328 1 62.34 95 GLY B CA 1
ATOM 3278 C C . GLY B 1 95 ? 8.719 18.469 27.641 1 62.34 95 GLY B C 1
ATOM 3279 O O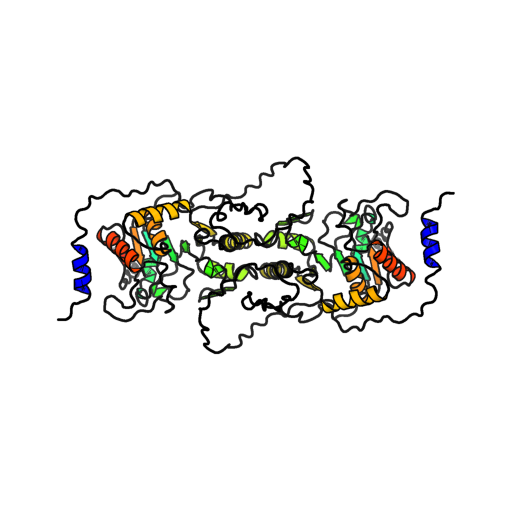 . GLY B 1 95 ? 7.523 18.75 27.719 1 62.34 95 GLY B O 1
ATOM 3280 N N . ALA B 1 96 ? 9.695 19.25 28.141 1 68.69 96 ALA B N 1
ATOM 3281 C CA . ALA B 1 96 ? 9.508 20.672 28.391 1 68.69 96 ALA B CA 1
ATOM 3282 C C . ALA B 1 96 ? 8.898 21.359 27.188 1 68.69 96 ALA B C 1
ATOM 3284 O O . ALA B 1 96 ? 9.133 20.953 26.047 1 68.69 96 ALA B O 1
ATOM 3285 N N . PRO B 1 97 ? 8 22.375 27.547 1 81.56 97 PRO B N 1
ATOM 3286 C CA . PRO B 1 97 ? 7.41 23.109 26.438 1 81.56 97 PRO B CA 1
ATOM 3287 C C . PRO B 1 97 ? 8.461 23.734 25.516 1 81.56 97 PRO B C 1
ATOM 3289 O O . PRO B 1 97 ? 9.562 24.047 25.953 1 81.56 97 PRO B O 1
ATOM 3292 N N . TYR B 1 98 ? 8.109 23.797 24.312 1 92 98 TYR B N 1
ATOM 3293 C CA . TYR B 1 98 ? 8.953 24.5 23.359 1 92 98 TYR B CA 1
ATOM 3294 C C . TYR B 1 98 ? 9.008 26 23.672 1 92 98 TYR B C 1
ATOM 3296 O O . TYR B 1 98 ? 8 26.594 24.062 1 92 98 TYR B O 1
ATOM 3304 N N . ASP B 1 99 ? 10.172 26.531 23.484 1 94.5 99 ASP B N 1
ATOM 3305 C CA . ASP B 1 99 ? 10.328 27.953 23.781 1 94.5 99 ASP B CA 1
ATOM 3306 C C . ASP B 1 99 ? 9.555 28.812 22.797 1 94.5 99 ASP B C 1
ATOM 3308 O O . ASP B 1 99 ? 8.75 29.656 23.188 1 94.5 99 ASP B O 1
ATOM 3312 N N . SER B 1 100 ? 9.828 28.641 21.5 1 96.81 100 SER B N 1
ATOM 3313 C CA . SER B 1 100 ? 9.172 29.422 20.469 1 96.81 100 SER B CA 1
ATOM 3314 C C . SER B 1 100 ? 8.539 28.516 19.406 1 96.81 100 SER B C 1
ATOM 3316 O O . SER B 1 100 ? 9.195 27.609 18.891 1 96.81 100 SER B O 1
ATOM 3318 N N . CYS B 1 101 ? 7.27 28.812 19.156 1 97.44 101 CYS B N 1
ATOM 3319 C CA . CYS B 1 101 ? 6.551 28.047 18.141 1 97.44 101 CYS B CA 1
ATOM 3320 C C . CYS B 1 101 ? 5.945 28.969 17.094 1 97.44 101 CYS B C 1
ATOM 3322 O O . CYS B 1 101 ? 5.59 30.109 17.391 1 97.44 101 CYS B O 1
ATOM 3324 N N . ALA B 1 102 ? 5.938 28.453 15.914 1 98.56 102 ALA B N 1
ATOM 3325 C CA . ALA B 1 102 ? 5.223 29.094 14.812 1 98.56 102 ALA B CA 1
ATOM 3326 C C . ALA B 1 102 ? 4.141 28.172 14.25 1 98.56 102 ALA B C 1
ATOM 3328 O O . ALA B 1 102 ? 4.395 27 13.977 1 98.56 102 ALA B O 1
ATOM 3329 N N . VAL B 1 103 ? 2.932 28.656 14.195 1 98.69 103 VAL B N 1
ATOM 3330 C CA . VAL B 1 103 ? 1.877 28.016 13.43 1 98.69 103 VAL B CA 1
ATOM 3331 C C . VAL B 1 103 ? 1.651 28.766 12.117 1 98.69 103 VAL B C 1
ATOM 3333 O O . VAL B 1 103 ? 1.292 29.953 12.133 1 98.69 103 VAL B O 1
ATOM 3336 N N . VAL B 1 104 ? 1.898 28.078 11.039 1 98.5 104 VAL B N 1
ATOM 3337 C CA . VAL B 1 104 ? 1.9 28.734 9.734 1 98.5 104 VAL B CA 1
ATOM 3338 C C . VAL B 1 104 ? 0.676 28.297 8.938 1 98.5 104 VAL B C 1
ATOM 3340 O O . VAL B 1 104 ? 0.654 27.188 8.375 1 98.5 104 VAL B O 1
ATOM 3343 N N . GLY B 1 105 ? -0.314 29.172 8.859 1 97.44 105 GLY B N 1
ATOM 3344 C CA . GLY B 1 105 ? -1.487 28.938 8.039 1 97.44 105 GLY B CA 1
ATOM 3345 C C . GLY B 1 105 ? -1.22 29.109 6.555 1 97.44 105 GLY B C 1
ATOM 3346 O O . GLY B 1 105 ? -0.091 29.391 6.148 1 97.44 105 GLY B O 1
ATOM 3347 N N . ASN B 1 106 ? -2.275 28.969 5.793 1 95.62 106 ASN B N 1
ATOM 3348 C CA . ASN B 1 106 ? -2.127 28.969 4.34 1 95.62 106 ASN B CA 1
ATOM 3349 C C . ASN B 1 106 ? -2.621 30.281 3.73 1 95.62 106 ASN B C 1
ATOM 3351 O O . ASN B 1 106 ? -2.65 30.438 2.508 1 95.62 106 ASN B O 1
ATOM 3355 N N . GLY B 1 107 ? -2.93 31.188 4.453 1 95.94 107 GLY B N 1
ATOM 3356 C CA . GLY B 1 107 ? -3.592 32.375 3.963 1 95.94 107 GLY B CA 1
ATOM 3357 C C . GLY B 1 107 ? -2.746 33.188 2.982 1 95.94 107 GLY B C 1
ATOM 3358 O O . GLY B 1 107 ? -1.522 33.25 3.123 1 95.94 107 GLY B O 1
ATOM 3359 N N . GLY B 1 108 ? -3.465 33.781 2.115 1 96.19 108 GLY B N 1
ATOM 3360 C CA . GLY B 1 108 ? -2.811 34.594 1.099 1 96.19 108 GLY B CA 1
ATOM 3361 C C . GLY B 1 108 ? -2.074 35.781 1.67 1 96.19 108 GLY B C 1
ATOM 3362 O O . GLY B 1 108 ? -1.213 36.375 1.005 1 96.19 108 GLY B O 1
ATOM 3363 N N . ILE B 1 109 ? -2.359 36.156 2.879 1 95.94 109 ILE B N 1
ATOM 3364 C CA . ILE B 1 109 ? -1.752 37.312 3.531 1 95.94 109 ILE B CA 1
ATOM 3365 C C . ILE B 1 109 ? -0.248 37.094 3.672 1 95.94 109 ILE B C 1
ATOM 3367 O O . ILE B 1 109 ? 0.501 38.031 3.936 1 95.94 109 ILE B O 1
ATOM 3371 N N . LEU B 1 110 ? 0.184 35.844 3.48 1 96.88 110 LEU B N 1
ATOM 3372 C CA . LEU B 1 110 ? 1.6 35.5 3.609 1 96.88 110 LEU B CA 1
ATOM 3373 C C . LEU B 1 110 ? 2.355 35.844 2.328 1 96.88 110 LEU B C 1
ATOM 3375 O O . LEU B 1 110 ? 3.588 35.875 2.32 1 96.88 110 LEU B O 1
ATOM 3379 N N . HIS B 1 111 ? 1.572 36.031 1.335 1 92.19 111 HIS B N 1
ATOM 3380 C CA . HIS B 1 111 ? 2.23 36.375 0.077 1 92.19 111 HIS B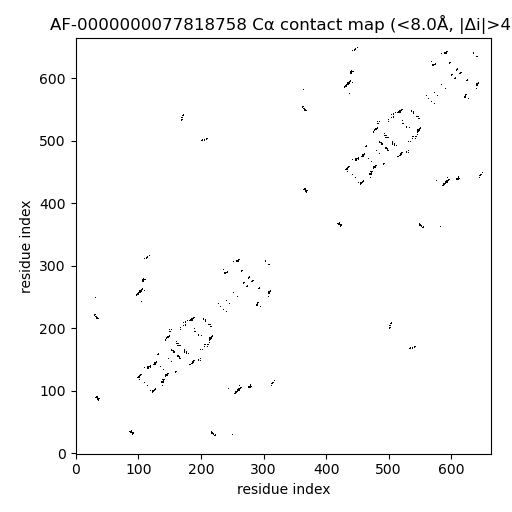 CA 1
ATOM 3381 C C . HIS B 1 111 ? 3.068 37.625 0.214 1 92.19 111 HIS B C 1
ATOM 3383 O O . HIS B 1 111 ? 2.57 38.656 0.674 1 92.19 111 HIS B O 1
ATOM 3389 N N . ASN B 1 112 ? 4.418 37.594 -0.12 1 89.62 112 ASN B N 1
ATOM 3390 C CA . ASN B 1 112 ? 5.383 38.688 -0.079 1 89.62 112 ASN B CA 1
ATOM 3391 C C . ASN B 1 112 ? 5.586 39.188 1.344 1 89.62 112 ASN B C 1
ATOM 3393 O O . ASN B 1 112 ? 5.953 40.344 1.542 1 89.62 112 ASN B O 1
ATOM 3397 N N . SER B 1 113 ? 5.309 38.438 2.312 1 93.94 113 SER B N 1
ATOM 3398 C CA . SER B 1 113 ? 5.449 38.875 3.703 1 93.94 113 SER B CA 1
ATOM 3399 C C . SER B 1 113 ? 6.906 38.844 4.145 1 93.94 113 SER B C 1
ATOM 3401 O O . SER B 1 113 ? 7.289 39.562 5.078 1 93.94 113 SER B O 1
ATOM 3403 N N . GLY B 1 114 ? 7.73 38 3.475 1 96.38 114 GLY B N 1
ATOM 3404 C CA . GLY B 1 114 ? 9.133 37.875 3.838 1 96.38 114 GLY B CA 1
ATOM 3405 C C . GLY B 1 114 ? 9.344 37.25 5.203 1 96.38 114 GLY B C 1
ATOM 3406 O O . GLY B 1 114 ? 10.375 37.469 5.84 1 96.38 114 GLY B O 1
ATOM 3407 N N . CYS B 1 115 ? 8.414 36.469 5.688 1 97.56 115 CYS B N 1
ATOM 3408 C CA . CYS B 1 115 ? 8.461 36 7.059 1 97.56 115 CYS B CA 1
ATOM 3409 C C . CYS B 1 115 ? 9.203 34.656 7.129 1 97.56 115 CYS B C 1
ATOM 3411 O O . CYS B 1 115 ? 9.375 34.094 8.211 1 97.56 115 CYS B O 1
ATOM 3413 N N . GLY B 1 116 ? 9.648 34.156 6.035 1 97.44 116 GLY B N 1
ATOM 3414 C CA . GLY B 1 116 ? 10.297 32.844 5.965 1 97.44 116 GLY B CA 1
ATOM 3415 C C . GLY B 1 116 ? 11.406 32.688 6.984 1 97.44 116 GLY B C 1
ATOM 3416 O O . GLY B 1 116 ? 11.352 31.781 7.824 1 97.44 116 GLY B O 1
ATOM 3417 N N . PRO B 1 117 ? 12.375 33.562 6.988 1 97.06 117 PRO B N 1
ATOM 3418 C CA . PRO B 1 117 ? 13.492 33.438 7.938 1 97.06 117 PRO B CA 1
ATOM 3419 C C . PRO B 1 117 ? 13.031 33.5 9.391 1 97.06 117 PRO B C 1
ATOM 3421 O O . PRO B 1 117 ? 13.523 32.75 10.234 1 97.06 117 PRO B O 1
ATOM 3424 N N . GLU B 1 118 ? 12.148 34.375 9.703 1 97.12 118 GLU B N 1
ATOM 3425 C CA . GLU B 1 118 ? 11.633 34.469 11.062 1 97.12 118 GLU B CA 1
ATOM 3426 C C . GLU B 1 118 ? 10.938 33.188 11.492 1 97.12 118 GLU B C 1
ATOM 3428 O O . GLU B 1 118 ? 11.141 32.688 12.609 1 97.12 118 GLU B O 1
ATOM 3433 N N . ILE B 1 119 ? 10.125 32.625 10.641 1 97.94 119 ILE B N 1
ATOM 3434 C CA . ILE B 1 119 ? 9.406 31.391 10.914 1 97.94 119 ILE B CA 1
ATOM 3435 C C . ILE B 1 119 ? 10.414 30.25 11.156 1 97.94 119 ILE B C 1
ATOM 3437 O O . ILE B 1 119 ? 10.273 29.484 12.109 1 97.94 119 ILE B O 1
ATOM 3441 N N . ASP B 1 120 ? 11.422 30.188 10.352 1 97.19 120 ASP B N 1
ATOM 3442 C CA . ASP B 1 120 ? 12.391 29.109 10.43 1 97.19 120 ASP B CA 1
ATOM 3443 C C . ASP B 1 120 ? 13.234 29.203 11.695 1 97.19 120 ASP B C 1
ATOM 3445 O O . ASP B 1 120 ? 13.922 28.25 12.07 1 97.19 120 ASP B O 1
ATOM 3449 N N . ARG B 1 121 ? 13.188 30.281 12.406 1 96.81 121 ARG B N 1
ATOM 3450 C CA . ARG B 1 121 ? 13.922 30.453 13.656 1 96.81 121 ARG B CA 1
ATOM 3451 C C . ARG B 1 121 ? 13.141 29.844 14.828 1 96.81 121 ARG B C 1
ATOM 3453 O O . ARG B 1 121 ? 13.703 29.625 15.898 1 96.81 121 ARG B O 1
ATOM 3460 N N . ALA B 1 122 ? 11.867 29.656 14.641 1 97.19 122 ALA B N 1
ATOM 3461 C CA . ALA B 1 122 ? 11.078 29.047 15.703 1 97.19 122 ALA B CA 1
ATOM 3462 C C . ALA B 1 122 ? 11.578 27.641 16.016 1 97.19 122 ALA B C 1
ATOM 3464 O O . ALA B 1 122 ? 12.055 26.922 15.133 1 97.19 122 ALA B O 1
ATOM 3465 N N . GLN B 1 123 ? 11.508 27.281 17.266 1 97 123 GLN B N 1
ATOM 3466 C CA . GLN B 1 123 ? 11.922 25.938 17.688 1 97 123 GLN B CA 1
ATOM 3467 C C . GLN B 1 123 ? 10.992 24.875 17.125 1 97 123 GLN B C 1
ATOM 3469 O O . GLN B 1 123 ? 11.43 23.766 16.812 1 97 123 GLN B O 1
ATOM 3474 N N . PHE B 1 124 ? 9.758 25.172 17.062 1 96.69 124 PHE B N 1
ATOM 3475 C CA . PHE B 1 124 ? 8.727 24.234 16.656 1 96.69 124 PHE B CA 1
ATOM 3476 C C . PHE B 1 124 ? 7.777 24.875 15.641 1 96.69 124 PHE B C 1
ATOM 3478 O O . PHE B 1 124 ? 7.199 25.922 15.914 1 96.69 124 PHE B O 1
ATOM 3485 N N . VAL B 1 125 ? 7.598 24.219 14.477 1 97.94 125 VAL B N 1
ATOM 3486 C CA . VAL B 1 125 ? 6.809 24.844 13.406 1 97.94 125 VAL B CA 1
ATOM 3487 C C . VAL B 1 125 ? 5.711 23.875 12.961 1 97.94 125 VAL B C 1
ATOM 3489 O O . VAL B 1 125 ? 5.988 22.734 12.609 1 97.94 125 VAL B O 1
ATOM 3492 N N . ILE B 1 126 ? 4.469 24.328 12.938 1 97.69 126 ILE B N 1
ATOM 3493 C CA . ILE B 1 126 ? 3.305 23.547 12.516 1 97.69 126 ILE B CA 1
ATOM 3494 C C . ILE B 1 126 ? 2.787 24.094 11.18 1 97.69 126 ILE B C 1
ATOM 3496 O O . ILE B 1 126 ? 2.631 25.312 11.016 1 97.69 126 ILE B O 1
ATOM 3500 N N . ARG B 1 127 ? 2.555 23.203 10.234 1 97 127 ARG B N 1
ATOM 3501 C CA . ARG B 1 127 ? 2.006 23.562 8.93 1 97 127 ARG B CA 1
ATOM 3502 C C . ARG B 1 127 ? 0.803 22.703 8.578 1 97 127 ARG B C 1
ATOM 3504 O O . ARG B 1 127 ? 0.557 21.672 9.227 1 97 127 ARG B O 1
ATOM 3511 N N . PHE B 1 128 ? 0.056 23.156 7.473 1 95.44 128 PHE B N 1
ATOM 3512 C CA . PHE B 1 128 ? -1.232 22.5 7.277 1 95.44 128 PHE B CA 1
ATOM 3513 C C . PHE B 1 128 ? -1.375 22 5.844 1 95.44 128 PHE B C 1
ATOM 3515 O O . PHE B 1 128 ? -1.063 22.734 4.895 1 95.44 128 PHE B O 1
ATOM 3522 N N . ASN B 1 129 ? -1.845 20.766 5.711 1 92.75 129 ASN B N 1
ATOM 3523 C CA . ASN B 1 129 ? -2.375 20.156 4.5 1 92.75 129 ASN B CA 1
ATOM 3524 C C . ASN B 1 129 ? -1.315 20.062 3.404 1 92.75 129 ASN B C 1
ATOM 3526 O O . ASN B 1 129 ? -1.594 20.359 2.24 1 92.75 129 ASN B O 1
ATOM 3530 N N . LEU B 1 130 ? -0.179 19.797 3.824 1 92.44 130 LEU B N 1
ATOM 3531 C CA . LEU B 1 130 ? 0.909 19.562 2.879 1 92.44 130 LEU B CA 1
ATOM 3532 C C . LEU B 1 130 ? 1.068 20.75 1.935 1 92.44 130 LEU B C 1
ATOM 3534 O O . LEU B 1 130 ? 0.945 20.594 0.717 1 92.44 130 LEU B O 1
ATOM 3538 N N . PRO B 1 131 ? 1.442 21.859 2.512 1 93.19 131 PRO B N 1
ATOM 3539 C CA . PRO B 1 131 ? 1.604 23.016 1.624 1 93.19 131 PRO B CA 1
ATOM 3540 C C . PRO B 1 131 ? 2.748 22.828 0.628 1 93.19 131 PRO B C 1
ATOM 3542 O O . PRO B 1 131 ? 3.729 22.141 0.926 1 93.19 131 PRO B O 1
ATOM 3545 N N . PRO B 1 132 ? 2.559 23.438 -0.533 1 90.5 132 PRO B N 1
ATOM 3546 C CA . PRO B 1 132 ? 3.631 23.328 -1.523 1 90.5 132 PRO B CA 1
ATOM 3547 C C . PRO B 1 132 ? 4.93 23.984 -1.07 1 90.5 132 PRO B C 1
ATOM 3549 O O . PRO B 1 132 ? 4.902 24.922 -0.28 1 90.5 132 PRO B O 1
ATOM 3552 N N . MET B 1 133 ? 5.926 23.391 -1.682 1 85.56 133 MET B N 1
ATOM 3553 C CA . MET B 1 133 ? 7.246 23.984 -1.473 1 85.56 133 MET B CA 1
ATOM 3554 C C . MET B 1 133 ? 7.5 25.094 -2.477 1 85.56 133 MET B C 1
ATOM 3556 O O . MET B 1 133 ? 6.734 25.281 -3.428 1 85.56 133 MET B O 1
ATOM 3560 N N . GLY B 1 134 ? 8.422 26.016 -2.195 1 87.88 134 GLY B N 1
ATOM 3561 C CA . GLY B 1 134 ? 8.766 27.047 -3.16 1 87.88 134 GLY B CA 1
ATOM 3562 C C . GLY B 1 134 ? 8.406 28.453 -2.697 1 87.88 134 GLY B C 1
ATOM 3563 O O . GLY B 1 134 ? 8.492 29.406 -3.469 1 87.88 134 GLY B O 1
ATOM 3564 N N . PHE B 1 135 ? 7.957 28.562 -1.596 1 94.06 135 PHE B N 1
ATOM 3565 C CA . PHE B 1 135 ? 7.578 29.859 -1.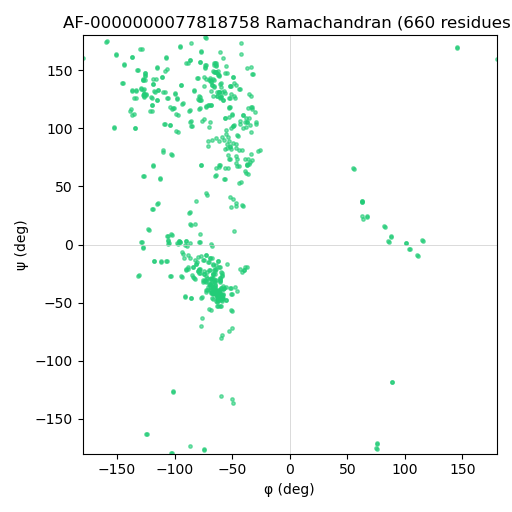052 1 94.06 135 PHE B CA 1
ATOM 3566 C C . PHE B 1 135 ? 8.383 30.172 0.203 1 94.06 135 PHE B C 1
ATOM 3568 O O . PHE B 1 135 ? 7.898 30.859 1.102 1 94.06 135 PHE B O 1
ATOM 3575 N N . SER B 1 136 ? 9.539 29.688 0.265 1 94.69 136 SER B N 1
ATOM 3576 C CA . SER B 1 136 ? 10.352 29.719 1.477 1 94.69 136 SER B CA 1
ATOM 3577 C C . SER B 1 136 ? 10.617 31.141 1.937 1 94.69 136 SER B C 1
ATOM 3579 O O . SER B 1 136 ? 10.773 31.391 3.133 1 94.69 136 SER B O 1
ATOM 3581 N N . GLU B 1 137 ? 10.68 32.062 0.988 1 95.56 137 GLU B N 1
ATOM 3582 C CA . GLU B 1 137 ? 10.93 33.469 1.356 1 95.56 137 GLU B CA 1
ATOM 3583 C C . GLU B 1 137 ? 9.828 34 2.27 1 95.56 137 GLU B C 1
ATOM 3585 O O . GLU B 1 137 ? 10.102 34.812 3.168 1 95.56 137 GLU B O 1
ATOM 3590 N N . HIS B 1 138 ? 8.641 33.5 2.062 1 95.56 138 HIS B N 1
ATOM 3591 C CA . HIS B 1 138 ? 7.496 34.062 2.775 1 95.56 138 HIS B CA 1
ATOM 3592 C C . HIS B 1 138 ? 7.062 33.156 3.922 1 95.56 138 HIS B C 1
ATOM 3594 O O . HIS B 1 138 ? 6.52 33.625 4.922 1 95.56 138 HIS B O 1
ATOM 3600 N N . VAL B 1 139 ? 7.324 31.891 3.773 1 97.25 139 VAL B N 1
ATOM 3601 C CA . VAL B 1 139 ? 6.695 31.016 4.75 1 97.25 139 VAL B CA 1
ATOM 3602 C C . VAL B 1 139 ? 7.746 30.109 5.395 1 97.25 139 VAL B C 1
ATOM 3604 O O . VAL B 1 139 ? 7.445 29.344 6.316 1 97.25 139 VAL B O 1
ATOM 3607 N N . GLY B 1 140 ? 8.969 30.141 5.039 1 96.31 140 GLY B N 1
ATOM 3608 C CA . GLY B 1 140 ? 10.008 29.281 5.574 1 96.31 140 GLY B CA 1
ATOM 3609 C C . GLY B 1 140 ? 9.953 27.859 5.031 1 96.31 140 GLY B C 1
ATOM 3610 O O . GLY B 1 140 ? 9.25 27.594 4.055 1 96.31 140 GLY B O 1
ATOM 3611 N N . THR B 1 141 ? 10.797 26.953 5.66 1 95.06 141 THR B N 1
ATOM 3612 C CA . THR B 1 141 ? 10.891 25.578 5.172 1 95.06 141 THR B CA 1
ATOM 3613 C C . THR B 1 141 ? 10.766 24.594 6.328 1 95.06 141 THR B C 1
ATOM 3615 O O . THR B 1 141 ? 10.445 23.422 6.113 1 95.06 141 THR B O 1
ATOM 3618 N N . LYS B 1 142 ? 11.133 25.062 7.414 1 96.25 142 LYS B N 1
ATOM 3619 C CA . LYS B 1 142 ? 11.133 24.172 8.578 1 96.25 142 LYS B CA 1
ATOM 3620 C C . LYS B 1 142 ? 9.727 23.672 8.883 1 96.25 142 LYS B C 1
ATOM 3622 O O . LYS B 1 142 ? 8.773 24.438 8.875 1 96.25 142 LYS B O 1
ATOM 3627 N N . SER B 1 143 ? 9.602 22.344 9.078 1 96.38 143 SER B N 1
ATOM 3628 C CA . SER B 1 143 ? 8.328 21.75 9.453 1 96.38 143 SER B CA 1
ATOM 3629 C C . SER B 1 143 ? 8.508 20.703 10.555 1 96.38 143 SER B C 1
ATOM 3631 O O . SER B 1 143 ? 9.188 19.703 10.359 1 96.38 143 SER B O 1
ATOM 3633 N N . SER B 1 144 ? 8.031 20.984 11.688 1 95.88 144 SER B N 1
ATOM 3634 C CA . SER B 1 144 ? 8.016 20 12.766 1 95.88 144 SER B CA 1
ATOM 3635 C C . SER B 1 144 ? 6.785 19.109 12.672 1 95.88 144 SER B C 1
ATOM 3637 O O . SER B 1 144 ? 6.891 17.891 12.852 1 95.88 144 SER B O 1
ATOM 3639 N N . VAL B 1 145 ? 5.672 19.719 12.469 1 96.5 145 VAL B N 1
ATOM 3640 C CA . VAL B 1 145 ? 4.402 19.016 12.273 1 96.5 145 VAL B CA 1
ATOM 3641 C C . VAL B 1 145 ? 3.74 19.5 10.984 1 96.5 145 VAL B C 1
ATOM 3643 O O . VAL B 1 145 ? 3.705 20.703 10.703 1 96.5 145 VAL B O 1
ATOM 3646 N N . ILE B 1 146 ? 3.309 18.562 10.258 1 96 146 ILE B N 1
ATOM 3647 C CA . ILE B 1 146 ? 2.508 18.875 9.078 1 96 146 ILE B CA 1
ATOM 3648 C C . ILE B 1 146 ? 1.203 18.078 9.117 1 96 146 ILE B C 1
ATOM 3650 O O . ILE B 1 146 ? 1.213 16.859 9.336 1 96 146 ILE B O 1
ATOM 3654 N N . THR B 1 147 ? 0.122 18.812 8.945 1 95.25 147 THR B N 1
ATOM 3655 C CA . THR B 1 147 ? -1.146 18.094 8.906 1 95.25 147 THR B CA 1
ATOM 3656 C C . THR B 1 147 ? -1.474 17.641 7.488 1 95.25 147 THR B C 1
ATOM 3658 O O . THR B 1 147 ? -0.992 18.234 6.52 1 95.25 147 THR B O 1
ATOM 3661 N N . VAL B 1 148 ? -2.262 16.641 7.445 1 92.69 148 VAL B N 1
ATOM 3662 C CA . VAL B 1 148 ? -2.814 16.203 6.168 1 92.69 148 VAL B CA 1
ATOM 3663 C C . VAL B 1 148 ? -4.289 15.836 6.34 1 92.69 148 VAL B C 1
ATOM 3665 O O . VAL B 1 148 ? -4.625 14.938 7.109 1 92.69 148 VAL B O 1
ATOM 3668 N N . ASN B 1 149 ? -5.094 16.625 5.664 1 87.62 149 ASN B N 1
ATOM 3669 C CA . ASN B 1 149 ? -6.48 16.203 5.559 1 87.62 149 ASN B CA 1
ATOM 3670 C C . ASN B 1 149 ? -6.602 14.859 4.836 1 87.62 149 ASN B C 1
ATOM 3672 O O . ASN B 1 149 ? -6.043 14.688 3.75 1 87.62 149 ASN B O 1
ATOM 3676 N N . PRO B 1 150 ? -7.336 13.922 5.363 1 88.06 150 PRO B N 1
ATOM 3677 C CA . PRO B 1 150 ? -7.406 12.594 4.766 1 88.06 150 PRO B CA 1
ATOM 3678 C C . PRO B 1 150 ? -7.914 12.617 3.324 1 88.06 150 PRO B C 1
ATOM 3680 O O . PRO B 1 150 ? -7.586 11.734 2.533 1 88.06 150 PRO B O 1
ATOM 3683 N N . SER B 1 151 ? -8.695 13.609 2.965 1 84.56 151 SER B N 1
ATOM 3684 C CA . SER B 1 151 ? -9.164 13.703 1.586 1 84.56 151 SER B CA 1
ATOM 3685 C C . SER B 1 151 ? -7.992 13.828 0.614 1 84.56 151 SER B C 1
ATOM 3687 O O . SER B 1 151 ? -8.094 13.414 -0.542 1 84.56 151 SER B O 1
ATOM 3689 N N . ILE B 1 152 ? -6.91 14.414 1.118 1 88.44 152 ILE B N 1
ATOM 3690 C CA . ILE B 1 152 ? -5.711 14.578 0.303 1 88.44 152 ILE B CA 1
ATOM 3691 C C . ILE B 1 152 ? -5.094 13.211 0.025 1 88.44 152 ILE B C 1
ATOM 3693 O O . ILE B 1 152 ? -4.492 12.992 -1.03 1 88.44 152 ILE B O 1
ATOM 3697 N N . LEU B 1 153 ? -5.25 12.273 0.893 1 90.62 153 LEU B N 1
ATOM 3698 C CA . LEU B 1 153 ? -4.637 10.953 0.803 1 90.62 153 LEU B CA 1
ATOM 3699 C C . LEU B 1 153 ? -5.398 10.07 -0.175 1 90.62 153 LEU B C 1
ATOM 3701 O O . LEU B 1 153 ? -4.883 9.039 -0.612 1 90.62 153 LEU B O 1
ATOM 3705 N N . VAL B 1 154 ? -6.637 10.391 -0.42 1 86.06 154 VAL B N 1
ATOM 3706 C CA . VAL B 1 154 ? -7.461 9.578 -1.303 1 86.06 154 VAL B CA 1
ATOM 3707 C C . VAL B 1 154 ? -7.395 10.125 -2.727 1 86.06 154 VAL B C 1
ATOM 3709 O O . VAL B 1 154 ? -7.539 9.375 -3.695 1 86.06 154 VAL B O 1
ATOM 3712 N N . LEU B 1 155 ? -7.16 11.445 -2.779 1 78.19 155 LEU B N 1
ATOM 3713 C CA . LEU B 1 155 ? -7.176 12.125 -4.07 1 78.19 155 LEU B CA 1
ATOM 3714 C C . LEU B 1 155 ? -5.77 12.242 -4.645 1 78.19 155 LEU B C 1
ATOM 3716 O O . LEU B 1 155 ? -4.793 11.867 -3.988 1 78.19 155 LEU B O 1
ATOM 3720 N N . ARG B 1 156 ? -5.82 12.672 -5.891 1 73.06 156 ARG B N 1
ATOM 3721 C CA . ARG B 1 156 ? -4.535 13.031 -6.484 1 73.06 156 ARG B CA 1
ATOM 3722 C C . ARG B 1 156 ? -3.982 14.312 -5.863 1 73.06 156 ARG B C 1
ATOM 3724 O O . ARG B 1 156 ? -4.688 15.32 -5.77 1 73.06 156 ARG B O 1
ATOM 3731 N N . TYR B 1 157 ? -2.908 14.117 -5.348 1 80.19 157 TYR B N 1
ATOM 3732 C CA . TYR B 1 157 ? -2.16 15.25 -4.805 1 80.19 157 TYR B CA 1
ATOM 3733 C C . TYR B 1 157 ? -1.055 15.68 -5.758 1 80.19 157 TYR B C 1
ATOM 3735 O O . TYR B 1 157 ? -0.246 14.859 -6.195 1 80.19 157 TYR B O 1
ATOM 3743 N N . ARG B 1 158 ? -1.138 16.844 -6.223 1 75.44 158 ARG B N 1
ATOM 3744 C CA . ARG B 1 158 ? -0.09 17.422 -7.055 1 75.44 158 ARG B CA 1
ATOM 3745 C C . ARG B 1 158 ? 0.239 18.844 -6.617 1 75.44 158 ARG B C 1
ATOM 3747 O O . ARG B 1 158 ? -0.542 19.766 -6.852 1 75.44 158 ARG B O 1
ATOM 3754 N N . ARG B 1 159 ? 1.285 18.938 -5.898 1 71.06 159 ARG B N 1
ATOM 3755 C CA . ARG B 1 159 ? 1.818 20.234 -5.5 1 71.06 159 ARG B CA 1
ATOM 3756 C C . ARG B 1 159 ? 3.338 20.266 -5.629 1 71.06 159 ARG B C 1
ATOM 3758 O O . ARG B 1 159 ? 3.959 19.25 -5.957 1 71.06 159 ARG B O 1
ATOM 3765 N N . GLY B 1 160 ? 4.035 21.344 -5.688 1 62.66 160 GLY B N 1
ATOM 3766 C CA . GLY B 1 160 ? 5.461 21.547 -5.855 1 62.66 160 GLY B CA 1
ATOM 3767 C C . GLY B 1 160 ? 6.309 20.562 -5.086 1 62.66 160 GLY B C 1
ATOM 3768 O O . GLY B 1 160 ? 7.445 20.281 -5.469 1 62.66 160 GLY B O 1
ATOM 3769 N N . GLY B 1 161 ? 5.852 19.938 -4.082 1 62.12 161 GLY B N 1
ATOM 3770 C CA . GLY B 1 161 ? 6.695 19.047 -3.311 1 62.12 161 GLY B CA 1
ATOM 3771 C C . GLY B 1 161 ? 6.547 17.594 -3.715 1 62.12 161 GLY B C 1
ATOM 3772 O O . GLY B 1 161 ? 7.273 16.734 -3.219 1 62.12 161 GLY B O 1
ATOM 3773 N N . GLY B 1 162 ? 5.727 17.391 -4.668 1 72 162 GLY B N 1
ATOM 3774 C CA . GLY B 1 162 ? 5.582 16.031 -5.133 1 72 162 GLY B CA 1
ATOM 3775 C C . GLY B 1 162 ? 4.168 15.695 -5.574 1 72 162 GLY B C 1
ATOM 3776 O O . GLY B 1 162 ? 3.285 16.547 -5.547 1 72 162 GLY B O 1
ATOM 3777 N N . GLU B 1 163 ? 4.082 14.539 -6.18 1 83.44 163 GLU B N 1
ATOM 3778 C CA . GLU B 1 163 ? 2.783 14.062 -6.652 1 83.44 163 GLU B CA 1
ATOM 3779 C C . GLU B 1 163 ? 2.555 12.609 -6.266 1 83.44 163 GLU B C 1
ATOM 3781 O O . GLU B 1 163 ? 3.486 11.797 -6.289 1 83.44 163 GLU B O 1
ATOM 3786 N N . PHE B 1 164 ? 1.346 12.422 -5.73 1 85.88 164 PHE B N 1
ATOM 3787 C CA . PHE B 1 164 ? 0.934 11.039 -5.516 1 85.88 164 PHE B CA 1
ATOM 3788 C C . PHE B 1 164 ? -0.561 10.875 -5.766 1 85.88 164 PHE B C 1
ATOM 3790 O O . PHE B 1 164 ? -1.304 11.859 -5.785 1 85.88 164 PHE B O 1
ATOM 3797 N N . ARG B 1 165 ? -0.974 9.695 -6.105 1 85.56 165 ARG B N 1
ATOM 3798 C CA . ARG B 1 165 ? -2.352 9.406 -6.492 1 85.56 165 ARG B CA 1
ATOM 3799 C C . ARG B 1 165 ? -2.99 8.406 -5.539 1 85.56 165 ARG B C 1
ATOM 3801 O O . ARG B 1 165 ? -3.369 7.305 -5.949 1 85.56 165 ARG B O 1
ATOM 3808 N N . GLY B 1 166 ? -3.213 8.836 -4.32 1 87.56 166 GLY B N 1
ATOM 3809 C CA . GLY B 1 166 ? -3.826 7.949 -3.342 1 87.56 166 GLY B CA 1
ATOM 3810 C C . GLY B 1 166 ? -2.873 6.891 -2.814 1 87.56 166 GLY B C 1
ATOM 3811 O O . GLY B 1 166 ? -1.688 6.895 -3.152 1 87.56 166 GLY B O 1
ATOM 3812 N N . LEU B 1 167 ? -3.41 5.969 -1.967 1 92.75 167 LEU B N 1
ATOM 3813 C CA . LEU B 1 167 ? -2.529 4.996 -1.327 1 92.75 167 LEU B CA 1
ATOM 3814 C C . LEU B 1 167 ? -2.967 3.572 -1.648 1 92.75 167 LEU B C 1
ATOM 3816 O O . LEU B 1 167 ? -2.482 2.617 -1.038 1 92.75 167 LEU B O 1
ATOM 3820 N N . SER B 1 168 ? -3.877 3.404 -2.645 1 89.38 168 SER B N 1
ATOM 3821 C CA . SER B 1 168 ? -4.324 2.074 -3.041 1 89.38 168 SER B CA 1
ATOM 3822 C C . SER B 1 168 ? -3.447 1.503 -4.148 1 89.38 168 SER B C 1
ATOM 3824 O O . SER B 1 168 ? -3.424 0.29 -4.367 1 89.38 168 SER B O 1
ATOM 3826 N N . ARG B 1 169 ? -2.783 2.354 -4.859 1 92.44 169 ARG B N 1
ATOM 3827 C CA . ARG B 1 169 ? -1.872 1.941 -5.922 1 92.44 169 ARG B CA 1
ATOM 3828 C C . ARG B 1 169 ? -0.422 2 -5.453 1 92.44 169 ARG B C 1
ATOM 3830 O O . ARG B 1 169 ? -0.066 1.391 -4.441 1 92.44 169 ARG B O 1
ATOM 3837 N N . TRP B 1 170 ? 0.379 2.711 -6.219 1 94.94 170 TRP B N 1
ATOM 3838 C CA . TRP B 1 170 ? 1.744 2.941 -5.758 1 94.94 170 TRP B CA 1
ATOM 3839 C C . TRP B 1 170 ? 1.758 3.842 -4.527 1 94.94 170 TRP B C 1
ATOM 3841 O O . TRP B 1 170 ? 1.016 4.824 -4.461 1 94.94 170 TRP B O 1
ATOM 3851 N N . ARG B 1 171 ? 2.564 3.48 -3.598 1 96.88 171 ARG B N 1
ATOM 3852 C CA . ARG B 1 171 ? 2.607 4.238 -2.35 1 96.88 171 ARG B CA 1
ATOM 3853 C C . ARG B 1 171 ? 3.932 4.98 -2.207 1 96.88 171 ARG B C 1
ATOM 3855 O O . ARG B 1 171 ? 4.047 5.902 -1.396 1 96.88 171 ARG B O 1
ATOM 3862 N N . ARG B 1 172 ? 4.918 4.641 -3 1 96.5 172 ARG B N 1
ATOM 3863 C CA . ARG B 1 172 ? 6.25 5.23 -2.916 1 96.5 172 ARG B CA 1
ATOM 3864 C C . ARG B 1 172 ? 6.203 6.727 -3.205 1 96.5 172 ARG B C 1
ATOM 3866 O O . ARG B 1 172 ? 6.852 7.52 -2.52 1 96.5 172 ARG B O 1
ATOM 3873 N N . PRO B 1 173 ? 5.41 7.164 -4.195 1 95.06 173 PRO B N 1
ATOM 3874 C CA . PRO B 1 173 ? 5.352 8.609 -4.453 1 95.06 173 PRO B CA 1
ATOM 3875 C C . PRO B 1 173 ? 4.902 9.406 -3.23 1 95.06 173 PRO B C 1
ATOM 3877 O O . PRO B 1 173 ? 5.383 10.523 -3.008 1 95.06 173 PRO B O 1
ATOM 3880 N N . PHE B 1 174 ? 3.977 8.875 -2.492 1 95.81 174 PHE B N 1
ATOM 3881 C CA . PHE B 1 174 ? 3.549 9.508 -1.25 1 95.81 174 PHE B CA 1
ATOM 3882 C C . PHE B 1 174 ? 4.723 9.664 -0.292 1 95.81 174 PHE B C 1
ATOM 3884 O O . PHE B 1 174 ? 4.914 10.734 0.292 1 95.81 174 PHE B O 1
ATOM 3891 N N . VAL B 1 175 ? 5.531 8.641 -0.125 1 96.44 175 VAL B N 1
ATOM 3892 C CA . VAL B 1 175 ? 6.691 8.656 0.76 1 96.44 175 VAL B CA 1
ATOM 3893 C C . VAL B 1 175 ? 7.684 9.719 0.291 1 96.44 175 VAL B C 1
ATOM 3895 O O . VAL B 1 175 ? 8.219 10.477 1.102 1 96.44 175 VAL B O 1
ATOM 3898 N N . GLU B 1 176 ? 7.867 9.711 -0.974 1 94.56 176 GLU B N 1
ATOM 3899 C CA . GLU B 1 176 ? 8.781 10.688 -1.553 1 94.56 176 GLU B CA 1
ATOM 3900 C C . GLU B 1 176 ? 8.289 12.117 -1.316 1 94.56 176 GLU B C 1
ATOM 3902 O O . GLU B 1 176 ? 9.078 13.008 -1.006 1 94.56 176 GLU B O 1
ATOM 3907 N N . ALA B 1 177 ? 7.039 12.32 -1.448 1 92.94 177 ALA B N 1
ATOM 3908 C CA . ALA B 1 177 ? 6.453 13.641 -1.195 1 92.94 177 ALA B CA 1
ATOM 3909 C C . ALA B 1 177 ? 6.645 14.055 0.261 1 92.94 177 ALA B C 1
ATOM 3911 O O . ALA B 1 177 ? 6.973 15.203 0.548 1 92.94 177 ALA B O 1
ATOM 3912 N N . MET B 1 178 ? 6.438 13.148 1.187 1 93.69 178 MET B N 1
ATOM 3913 C CA . MET B 1 178 ? 6.602 13.453 2.605 1 93.69 178 MET B CA 1
ATOM 3914 C C . MET B 1 178 ? 8.055 13.781 2.93 1 93.69 178 MET B C 1
ATOM 3916 O O . MET B 1 178 ? 8.328 14.578 3.824 1 93.69 178 MET B O 1
ATOM 3920 N N . GLY B 1 179 ? 8.93 13.18 2.186 1 92.88 179 GLY B N 1
ATOM 3921 C CA . GLY B 1 179 ? 10.344 13.391 2.418 1 92.88 179 GLY B CA 1
ATOM 3922 C C . GLY B 1 179 ? 10.789 14.812 2.158 1 92.88 179 GLY B C 1
ATOM 3923 O O . GLY B 1 179 ? 11.805 15.266 2.703 1 92.88 179 GLY B O 1
ATOM 3924 N N . THR B 1 180 ? 10.039 15.508 1.375 1 90.5 180 THR B N 1
ATOM 3925 C CA . THR B 1 180 ? 10.414 16.875 1.03 1 90.5 180 THR B CA 1
ATOM 3926 C C . THR B 1 180 ? 10.266 17.797 2.238 1 90.5 180 THR B C 1
ATOM 3928 O O . THR B 1 180 ? 10.836 18.891 2.262 1 90.5 180 THR B O 1
ATOM 3931 N N . TYR B 1 181 ? 9.594 17.391 3.232 1 91.75 181 TYR B N 1
ATOM 3932 C CA . TYR B 1 181 ? 9.367 18.203 4.422 1 91.75 181 TYR B CA 1
ATOM 3933 C C . TYR B 1 181 ? 10.375 17.875 5.512 1 91.75 181 TYR B C 1
ATOM 3935 O O . TYR B 1 181 ? 10.305 18.406 6.625 1 91.75 181 TYR B O 1
ATOM 3943 N N . GLY B 1 182 ? 11.352 16.953 5.211 1 91.12 182 GLY B N 1
ATOM 3944 C CA . GLY B 1 182 ? 12.328 16.531 6.199 1 91.12 182 GLY B CA 1
ATOM 3945 C C . GLY B 1 182 ? 11.875 15.344 7.023 1 91.12 182 GLY B C 1
ATOM 3946 O O . GLY B 1 182 ? 11.719 14.234 6.5 1 91.12 182 GLY B O 1
ATOM 3947 N N . ALA B 1 183 ? 11.742 15.531 8.375 1 94.5 183 ALA B N 1
ATOM 3948 C CA . ALA B 1 183 ? 11.305 14.477 9.281 1 94.5 183 ALA B CA 1
ATOM 3949 C C . ALA B 1 183 ? 10.125 14.938 10.133 1 94.5 183 ALA B C 1
ATOM 3951 O O . ALA B 1 183 ? 10.18 14.875 11.367 1 94.5 183 ALA B O 1
ATOM 3952 N N . PRO B 1 184 ? 9.133 15.281 9.414 1 95.12 184 PRO B N 1
ATOM 3953 C CA . PRO B 1 184 ? 8.008 15.828 10.172 1 95.12 184 PRO B CA 1
ATOM 3954 C C . PRO B 1 184 ? 7.176 14.75 10.859 1 95.12 184 PRO B C 1
ATOM 3956 O O . PRO B 1 184 ? 7.23 13.586 10.461 1 95.12 184 PRO B O 1
ATOM 3959 N N . LEU B 1 185 ? 6.488 15.211 11.914 1 95.5 185 LEU B N 1
ATOM 3960 C CA . LEU B 1 185 ? 5.312 14.461 12.336 1 95.5 185 LEU B CA 1
ATOM 3961 C C . LEU B 1 185 ? 4.121 14.766 11.43 1 95.5 185 LEU B C 1
ATOM 3963 O O . LEU B 1 185 ? 3.738 15.93 11.273 1 95.5 185 LEU B O 1
ATOM 3967 N N . LEU B 1 186 ? 3.695 13.742 10.773 1 95.69 186 LEU B N 1
ATOM 3968 C CA . LEU B 1 186 ? 2.516 13.883 9.93 1 95.69 186 LEU B CA 1
ATOM 3969 C C . LEU B 1 186 ? 1.239 13.68 10.734 1 95.69 186 LEU B C 1
ATOM 3971 O O . LEU B 1 186 ? 0.905 12.547 11.102 1 95.69 186 LEU B O 1
ATOM 3975 N N . LEU B 1 187 ? 0.565 14.734 10.984 1 94.12 187 LEU B N 1
ATOM 3976 C CA . LEU B 1 187 ? -0.635 14.68 11.812 1 94.12 187 LEU B CA 1
ATOM 3977 C C . LEU B 1 187 ? -1.883 14.516 10.953 1 94.12 187 LEU B C 1
ATOM 3979 O O . LEU B 1 187 ? -2.184 15.375 10.117 1 94.12 187 LEU B O 1
ATOM 3983 N N . ILE B 1 188 ? -2.605 13.438 11.211 1 90.69 188 ILE B N 1
ATOM 3984 C CA . ILE B 1 188 ? -3.789 13.109 10.43 1 90.69 188 ILE B CA 1
ATOM 3985 C C . ILE B 1 188 ? -5.016 13.07 11.336 1 90.69 188 ILE B C 1
ATOM 3987 O O . ILE B 1 188 ? -5.059 12.305 12.297 1 90.69 188 ILE B O 1
ATOM 3991 N N . PRO B 1 189 ? -5.969 13.883 11.07 1 82.31 189 PRO B N 1
ATOM 3992 C CA . PRO B 1 189 ? -7.223 13.766 11.82 1 82.31 189 PRO B CA 1
ATOM 3993 C C . PRO B 1 189 ? -8.086 12.602 11.344 1 82.31 189 PRO B C 1
ATOM 3995 O O . PRO B 1 189 ? -9.203 12.812 10.859 1 82.31 189 PRO B O 1
ATOM 3998 N N . ALA B 1 190 ? -7.707 11.383 11.539 1 78.25 190 ALA B N 1
ATOM 3999 C CA . ALA B 1 190 ? -8.25 10.148 10.977 1 78.25 190 ALA B CA 1
ATOM 4000 C C . ALA B 1 190 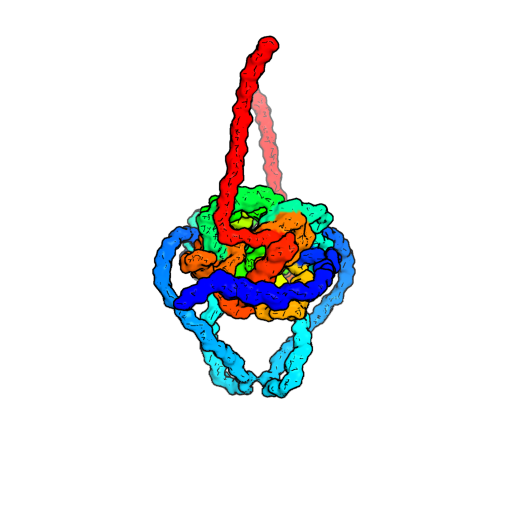? -9.664 9.891 11.492 1 78.25 190 ALA B C 1
ATOM 4002 O O . ALA B 1 190 ? -10.445 9.195 10.844 1 78.25 190 ALA B O 1
ATOM 4003 N N . PHE B 1 191 ? -10.031 10.406 12.648 1 67.88 191 PHE B N 1
ATOM 4004 C CA . PHE B 1 191 ? -11.266 9.992 13.312 1 67.88 191 PHE B CA 1
ATOM 4005 C C . PHE B 1 191 ? -12.328 11.078 13.195 1 67.88 191 PHE B C 1
ATOM 4007 O O . PHE B 1 191 ? -13.406 10.969 13.789 1 67.88 191 PHE B O 1
ATOM 4014 N N . SER B 1 192 ? -11.891 12.078 12.445 1 61.19 192 SER B N 1
ATOM 4015 C CA . SER B 1 192 ? -12.828 13.188 12.297 1 61.19 192 SER B CA 1
ATOM 4016 C C . SER B 1 192 ? -13.914 12.859 11.273 1 61.19 192 SER B C 1
ATOM 4018 O O . SER B 1 192 ? -14.984 13.469 11.281 1 61.19 192 SER B O 1
ATOM 4020 N N . PHE B 1 193 ? -13.594 11.906 10.391 1 62.19 193 PHE B N 1
ATOM 4021 C CA . PHE B 1 193 ? -14.57 11.555 9.367 1 62.19 193 PHE B CA 1
ATOM 4022 C C . PHE B 1 193 ? -14.648 10.039 9.195 1 62.19 193 PHE B C 1
ATOM 4024 O O . PHE B 1 193 ? -13.625 9.359 9.172 1 62.19 193 PHE B O 1
ATOM 4031 N N . ILE B 1 194 ? -15.891 9.688 9.195 1 64.88 194 ILE B N 1
ATOM 4032 C CA . ILE B 1 194 ? -16.125 8.273 8.93 1 64.88 194 ILE B CA 1
ATOM 4033 C C . ILE B 1 194 ? -15.57 7.898 7.562 1 64.88 194 ILE B C 1
ATOM 4035 O O . ILE B 1 194 ? -15.703 8.656 6.602 1 64.88 194 ILE B O 1
ATOM 4039 N N . GLY B 1 195 ? -14.75 6.91 7.461 1 73.81 195 GLY B N 1
ATOM 4040 C CA . GLY B 1 195 ? -14.352 6.402 6.16 1 73.81 195 GLY B CA 1
ATOM 4041 C C . GLY B 1 195 ? -12.898 6.676 5.832 1 73.81 195 GLY B C 1
ATOM 4042 O O . GLY B 1 195 ? -12.375 6.184 4.828 1 73.81 195 GLY B O 1
ATOM 4043 N N . PHE B 1 196 ? -12.344 7.535 6.742 1 82.12 196 PHE B N 1
ATOM 4044 C CA . PHE B 1 196 ? -10.984 7.902 6.367 1 82.12 196 PHE B CA 1
ATOM 4045 C C . PHE B 1 196 ? -9.969 7.168 7.238 1 82.12 196 PHE B C 1
ATOM 4047 O O . PHE B 1 196 ? -8.758 7.352 7.078 1 82.12 196 PHE B O 1
ATOM 4054 N N . THR B 1 197 ? -10.461 6.391 8.07 1 84.12 197 THR B N 1
ATOM 4055 C CA . THR B 1 197 ? -9.578 5.676 8.984 1 84.12 197 THR B CA 1
ATOM 4056 C C . THR B 1 197 ? -8.648 4.742 8.219 1 84.12 197 THR B C 1
ATOM 4058 O O . THR B 1 197 ? -7.449 4.672 8.516 1 84.12 197 THR B O 1
ATOM 4061 N N . ALA B 1 198 ? -9.219 4.113 7.23 1 86.62 198 ALA B N 1
ATOM 4062 C CA . ALA B 1 198 ? -8.43 3.137 6.484 1 86.62 198 ALA B CA 1
ATOM 4063 C C . ALA B 1 198 ? -7.262 3.809 5.766 1 86.62 198 ALA B C 1
ATOM 4065 O O . ALA B 1 198 ? -6.117 3.359 5.867 1 86.62 198 ALA B O 1
ATOM 4066 N N . VAL B 1 199 ? -7.566 4.852 5.09 1 90.94 199 VAL B N 1
ATOM 4067 C CA . VAL B 1 199 ? -6.523 5.504 4.305 1 90.94 199 VAL B CA 1
ATOM 4068 C C . VAL B 1 199 ? -5.52 6.176 5.238 1 90.94 199 VAL B C 1
ATOM 4070 O O . VAL B 1 199 ? -4.324 6.234 4.934 1 90.94 199 VAL B O 1
ATOM 4073 N N . SER B 1 200 ? -5.961 6.68 6.352 1 91.88 200 SER B N 1
ATOM 4074 C CA . SER B 1 200 ? -5.062 7.258 7.344 1 91.88 200 SER B CA 1
ATOM 4075 C C . SER B 1 200 ? -4.094 6.215 7.891 1 91.88 200 SER B C 1
ATOM 4077 O O . SER B 1 200 ? -2.9 6.484 8.039 1 91.88 200 SER B O 1
ATOM 4079 N N . SER B 1 201 ? -4.664 5.059 8.156 1 91.62 201 SER B N 1
ATOM 4080 C CA . SER B 1 201 ? -3.805 3.969 8.609 1 91.62 201 SER B CA 1
ATOM 4081 C C . SER B 1 201 ? -2.818 3.557 7.523 1 91.62 201 SER B C 1
ATOM 4083 O O . SER B 1 201 ? -1.673 3.211 7.816 1 91.62 201 SER B O 1
ATOM 4085 N N . GLN B 1 202 ? -3.32 3.561 6.324 1 94.12 202 GLN B N 1
ATOM 4086 C CA . GLN B 1 202 ? -2.447 3.213 5.207 1 94.12 202 GLN B CA 1
ATOM 4087 C C . GLN B 1 202 ? -1.259 4.168 5.121 1 94.12 202 GLN B C 1
ATOM 4089 O O . GLN B 1 202 ? -0.155 3.76 4.754 1 94.12 202 GLN B O 1
ATOM 4094 N N . ALA B 1 203 ? -1.543 5.426 5.41 1 95.38 203 ALA B N 1
ATOM 4095 C CA . ALA B 1 203 ? -0.441 6.387 5.441 1 95.38 203 ALA B CA 1
ATOM 4096 C C . ALA B 1 203 ? 0.61 5.98 6.469 1 95.38 203 ALA B C 1
ATOM 4098 O O . ALA B 1 203 ? 1.81 6.012 6.188 1 95.38 203 ALA B O 1
ATOM 4099 N N . LEU B 1 204 ? 0.157 5.609 7.598 1 95.88 204 LEU B N 1
ATOM 4100 C CA . LEU B 1 204 ? 1.042 5.164 8.672 1 95.88 204 LEU B CA 1
ATOM 4101 C C . LEU B 1 204 ? 1.842 3.939 8.234 1 95.88 204 LEU B C 1
ATOM 4103 O O . LEU B 1 204 ? 3.072 3.93 8.328 1 95.88 204 LEU B O 1
ATOM 4107 N N . TYR B 1 205 ? 1.172 2.914 7.754 1 95.94 205 TYR B N 1
ATOM 4108 C CA . TYR B 1 205 ? 1.825 1.684 7.324 1 95.94 205 TYR B CA 1
ATOM 4109 C C . TYR B 1 205 ? 2.855 1.964 6.238 1 95.94 205 TYR B C 1
ATOM 4111 O O . TYR B 1 205 ? 3.939 1.376 6.23 1 95.94 205 TYR B O 1
ATOM 4119 N N . THR B 1 206 ? 2.473 2.812 5.305 1 97.62 206 THR B N 1
ATOM 4120 C CA . THR B 1 206 ? 3.324 3.127 4.164 1 97.62 206 THR B CA 1
ATOM 4121 C C . THR B 1 206 ? 4.625 3.777 4.625 1 97.62 206 THR B C 1
ATOM 4123 O O . THR B 1 206 ? 5.711 3.381 4.195 1 97.62 206 THR B O 1
ATOM 4126 N N . LEU B 1 207 ? 4.516 4.754 5.473 1 97.69 207 LEU B N 1
ATOM 4127 C CA . LEU B 1 207 ? 5.711 5.418 5.973 1 97.69 207 LEU B CA 1
ATOM 4128 C C . LEU B 1 207 ? 6.613 4.434 6.707 1 97.69 207 LEU B C 1
ATOM 4130 O O . LEU B 1 207 ? 7.836 4.473 6.555 1 97.69 207 LEU B O 1
ATOM 4134 N N . GLU B 1 208 ? 6.047 3.555 7.445 1 96.81 208 GLU B N 1
ATOM 4135 C CA . GLU B 1 208 ? 6.809 2.533 8.156 1 96.81 208 GLU B CA 1
ATOM 4136 C C . GLU B 1 208 ? 7.461 1.556 7.184 1 96.81 208 GLU B C 1
ATOM 4138 O O . GLU B 1 208 ? 8.633 1.205 7.34 1 96.81 208 GLU B O 1
ATOM 4143 N N . ASP B 1 209 ? 6.703 1.1 6.238 1 97.44 209 ASP B N 1
ATOM 4144 C CA . ASP B 1 209 ? 7.191 0.16 5.23 1 97.44 209 ASP B CA 1
ATOM 4145 C C . ASP B 1 209 ? 8.484 0.658 4.598 1 97.44 209 ASP B C 1
ATOM 4147 O O . ASP B 1 209 ? 9.406 -0.125 4.355 1 97.44 209 ASP B O 1
ATOM 4151 N N . PHE B 1 210 ? 8.508 1.942 4.301 1 97.75 210 PHE B N 1
ATOM 4152 C CA . PHE B 1 210 ? 9.609 2.498 3.521 1 97.75 210 PHE B CA 1
ATOM 4153 C C . PHE B 1 210 ? 10.68 3.086 4.434 1 97.75 210 PHE B C 1
ATOM 4155 O O . PHE B 1 210 ? 11.664 3.66 3.961 1 97.75 210 PHE B O 1
ATOM 4162 N N . GLY B 1 211 ? 10.461 2.957 5.754 1 97 211 GLY B N 1
ATOM 4163 C CA . GLY B 1 211 ? 11.43 3.521 6.68 1 97 211 GLY B CA 1
ATOM 4164 C C . GLY B 1 211 ? 11.562 5.027 6.562 1 97 211 GLY B C 1
ATOM 4165 O O . GLY B 1 211 ? 12.672 5.562 6.598 1 97 211 GLY B O 1
ATOM 4166 N N . SER B 1 212 ? 10.477 5.684 6.309 1 96.62 212 SER B N 1
ATOM 4167 C CA . SER B 1 212 ? 10.461 7.137 6.16 1 96.62 212 SER B CA 1
ATOM 4168 C C . SER B 1 212 ? 10.859 7.828 7.465 1 96.62 212 SER B C 1
ATOM 4170 O O . SER B 1 212 ? 10.547 7.332 8.555 1 96.62 212 SER B O 1
ATOM 4172 N N . LEU B 1 213 ? 11.508 9.023 7.324 1 96.5 213 LEU B N 1
ATOM 4173 C CA . LEU B 1 213 ? 11.781 9.844 8.5 1 96.5 213 LEU B CA 1
ATOM 4174 C C . LEU B 1 213 ? 10.516 10.531 8.992 1 96.5 213 LEU B C 1
ATOM 4176 O O . LEU B 1 213 ? 10.43 10.922 10.156 1 96.5 213 LEU B O 1
ATOM 4180 N N . ALA B 1 214 ? 9.586 10.719 8.07 1 95.94 214 ALA B N 1
ATOM 4181 C CA . ALA B 1 214 ? 8.281 11.219 8.492 1 95.94 214 ALA B CA 1
ATOM 4182 C C . ALA B 1 214 ? 7.52 10.156 9.289 1 95.94 214 ALA B C 1
ATOM 4184 O O . ALA B 1 214 ? 7.602 8.961 8.977 1 95.94 214 ALA B O 1
ATOM 4185 N N . ARG B 1 215 ? 6.84 10.578 10.297 1 95.12 215 ARG B N 1
ATOM 4186 C CA . ARG B 1 215 ? 6.047 9.68 11.133 1 95.12 215 ARG B CA 1
ATOM 4187 C C . ARG B 1 215 ? 4.598 10.141 11.211 1 95.12 215 ARG B C 1
ATOM 4189 O O . ARG B 1 215 ? 4.328 11.305 11.516 1 95.12 215 ARG B O 1
ATOM 4196 N N . ALA B 1 216 ? 3.709 9.172 10.93 1 94.5 216 ALA B N 1
ATOM 4197 C CA . ALA B 1 216 ? 2.289 9.5 11.008 1 94.5 216 ALA B CA 1
ATOM 4198 C C . ALA B 1 216 ? 1.778 9.391 12.438 1 94.5 216 ALA B C 1
ATOM 4200 O O . ALA B 1 216 ? 2.105 8.438 13.148 1 94.5 216 ALA B O 1
ATOM 4201 N N . VAL B 1 217 ? 1.064 10.414 12.859 1 91.12 217 VAL B N 1
ATOM 4202 C CA . VAL B 1 217 ? 0.394 10.414 14.148 1 91.12 217 VAL B CA 1
ATOM 4203 C C . VAL B 1 217 ? -1.054 10.875 13.984 1 91.12 217 VAL B C 1
ATOM 4205 O O . VAL B 1 217 ? -1.378 11.594 13.031 1 91.12 217 VAL B O 1
ATOM 4208 N N . PHE B 1 218 ? -1.887 10.375 14.852 1 87.38 218 PHE B N 1
ATOM 4209 C CA . PHE B 1 218 ? -3.309 10.688 14.766 1 87.38 218 PHE B CA 1
ATOM 4210 C C . PHE B 1 218 ? -3.738 11.57 15.938 1 87.38 218 PHE B C 1
ATOM 4212 O O . PHE B 1 218 ? -3.23 11.422 17.047 1 87.38 218 PHE B O 1
ATOM 4219 N N . MET B 1 219 ? -4.621 12.445 15.625 1 83.94 219 MET B N 1
ATOM 4220 C CA . MET B 1 219 ? -5.148 13.273 16.703 1 83.94 219 MET B CA 1
ATOM 4221 C C . MET B 1 219 ? -6 12.445 17.656 1 83.94 219 MET B C 1
ATOM 4223 O O . MET B 1 219 ? -6.762 11.578 17.219 1 83.94 219 MET B O 1
ATOM 4227 N N . ASN B 1 220 ? -5.883 12.711 18.906 1 79.19 220 ASN B N 1
ATOM 4228 C CA . ASN B 1 220 ? -6.695 12.062 19.938 1 79.19 220 ASN B CA 1
ATOM 4229 C C . ASN B 1 220 ? -8.156 12.492 19.844 1 79.19 220 ASN B C 1
ATOM 4231 O O . ASN B 1 220 ? -8.469 13.672 20.047 1 79.19 220 ASN B O 1
ATOM 4235 N N . PRO B 1 221 ? -9.031 11.539 19.641 1 80.38 221 PRO B N 1
ATOM 4236 C CA . PRO B 1 221 ? -10.438 11.938 19.469 1 80.38 221 PRO B CA 1
ATOM 4237 C C . PRO B 1 221 ? -11.031 12.539 20.734 1 80.38 221 PRO B C 1
ATOM 4239 O O . PRO B 1 221 ? -11.906 13.406 20.672 1 80.38 221 PRO B O 1
ATOM 4242 N N . GLU B 1 222 ? -10.578 12.102 21.875 1 82.38 222 GLU B N 1
ATOM 4243 C CA . GLU B 1 222 ? -11.078 12.664 23.141 1 82.38 222 GLU B CA 1
ATOM 4244 C C . GLU B 1 222 ? -10.656 14.117 23.281 1 82.38 222 GLU B C 1
ATOM 4246 O O . GLU B 1 222 ? -11.438 14.945 23.781 1 82.38 222 GLU B O 1
ATOM 4251 N N . TYR B 1 223 ? -9.477 14.375 22.922 1 82 223 TYR B N 1
ATOM 4252 C CA . TYR B 1 223 ? -9.008 15.75 22.953 1 82 223 TYR B CA 1
ATOM 4253 C C . TYR B 1 223 ? -9.852 16.641 22.031 1 82 223 TYR B C 1
ATOM 4255 O O . TYR B 1 223 ? -10.258 17.734 22.422 1 82 223 TYR B O 1
ATOM 4263 N N . LEU B 1 224 ? -10.125 16.141 20.891 1 84.44 224 LEU B N 1
ATOM 4264 C CA . LEU B 1 224 ? -10.891 16.906 19.906 1 84.44 224 LEU B CA 1
ATOM 4265 C C . LEU B 1 224 ? -12.312 17.141 20.406 1 84.44 224 LEU B C 1
ATOM 4267 O O . LEU B 1 224 ? -12.852 18.234 20.25 1 84.44 224 LEU B O 1
ATOM 4271 N N . ALA B 1 225 ? -12.867 16.156 20.984 1 85.06 225 ALA B N 1
ATOM 4272 C CA . ALA B 1 225 ? -14.211 16.281 21.531 1 85.06 225 ALA B CA 1
ATOM 4273 C C . ALA B 1 225 ? -14.242 17.312 22.672 1 85.06 225 ALA B C 1
ATOM 4275 O O . ALA B 1 225 ? -15.164 18.125 22.75 1 85.06 225 ALA B O 1
ATOM 4276 N N . GLY B 1 226 ? -13.273 17.219 23.484 1 87.31 226 GLY B N 1
ATOM 4277 C CA . GLY B 1 226 ? -13.156 18.203 24.562 1 87.31 226 GLY B CA 1
ATOM 4278 C C . GLY B 1 226 ? -12.992 19.625 24.062 1 87.31 226 GLY B C 1
ATOM 4279 O O . GLY B 1 226 ? -13.609 20.547 24.594 1 87.31 226 GLY B O 1
ATOM 4280 N N . LEU B 1 227 ? -12.188 19.734 23.094 1 88 227 LEU B N 1
ATOM 4281 C CA . LEU B 1 227 ? -11.953 21.047 22.5 1 88 227 LEU B CA 1
ATOM 4282 C C . LEU B 1 227 ? -13.227 21.609 21.875 1 88 227 LEU B C 1
ATOM 4284 O O . LEU B 1 227 ? -13.562 22.766 22.078 1 88 227 LEU B O 1
ATOM 4288 N N . ASP B 1 228 ? -13.891 20.766 21.172 1 89.44 228 ASP B N 1
ATOM 4289 C CA . ASP B 1 228 ? -15.148 21.156 20.547 1 89.44 228 ASP B CA 1
ATOM 4290 C C . ASP B 1 228 ? -16.172 21.609 21.594 1 89.44 228 ASP B C 1
ATOM 4292 O O . ASP B 1 228 ? -16.797 22.656 21.422 1 89.44 228 ASP B O 1
ATOM 4296 N N . GLY B 1 229 ? -16.312 20.828 22.625 1 91.44 229 GLY B N 1
ATOM 4297 C CA . GLY B 1 229 ? -17.219 21.203 23.703 1 91.44 229 GLY B CA 1
ATOM 4298 C C . GLY B 1 229 ? -16.859 22.516 24.359 1 91.44 229 GLY B C 1
ATOM 4299 O O . GLY B 1 229 ? -17.719 23.344 24.641 1 91.44 229 GLY B O 1
ATOM 4300 N N . HIS B 1 230 ? -15.625 22.703 24.656 1 92.12 230 HIS B N 1
ATOM 4301 C CA . HIS B 1 230 ? -15.117 23.906 25.312 1 92.12 230 HIS B CA 1
ATOM 4302 C C . HIS B 1 230 ? -15.5 25.156 24.531 1 92.12 230 HIS B C 1
ATOM 4304 O O . HIS B 1 230 ? -16.062 26.109 25.094 1 92.12 230 HIS B O 1
ATOM 4310 N N . TRP B 1 231 ? -15.297 25.141 23.266 1 93.75 231 TRP B N 1
ATOM 4311 C CA . TRP B 1 231 ? -15.5 26.344 22.469 1 93.75 231 TRP B CA 1
ATOM 4312 C C . TRP B 1 231 ? -16.969 26.516 22.109 1 93.75 231 TRP B C 1
ATOM 4314 O O . TRP B 1 231 ? -17.453 27.641 21.938 1 93.75 231 TRP B O 1
ATOM 4324 N N . HIS B 1 232 ? -17.625 25.391 22 1 92.62 232 HIS B N 1
ATOM 4325 C CA . HIS B 1 232 ? -19.062 25.484 21.828 1 92.62 232 HIS B CA 1
ATOM 4326 C C . HIS B 1 232 ? -19.719 26.188 23.016 1 92.62 232 HIS B C 1
ATOM 4328 O O . HIS B 1 232 ? -20.578 27.047 22.812 1 92.62 232 HIS B O 1
ATOM 4334 N N . ARG B 1 233 ? -19.312 25.891 24.172 1 92.81 233 ARG B N 1
ATOM 4335 C CA . ARG B 1 233 ? -19.828 26.531 25.391 1 92.81 233 ARG B CA 1
ATOM 4336 C C . ARG B 1 233 ? -19.484 28.016 25.422 1 92.81 233 ARG B C 1
ATOM 4338 O O . ARG B 1 233 ? -20.203 28.812 26.031 1 92.81 233 ARG B O 1
ATOM 4345 N N . ARG B 1 234 ? -18.531 28.344 24.688 1 91.88 234 ARG B N 1
ATOM 4346 C CA . ARG B 1 234 ? -18.078 29.734 24.688 1 91.88 234 ARG B CA 1
ATOM 4347 C C . ARG B 1 234 ? -18.578 30.469 23.453 1 91.88 234 ARG B C 1
ATOM 4349 O O . ARG B 1 234 ? -18.078 31.547 23.109 1 91.88 234 ARG B O 1
ATOM 4356 N N . GLY B 1 235 ? -19.453 29.812 22.719 1 92.25 235 GLY B N 1
ATOM 4357 C CA . GLY B 1 235 ? -20.203 30.547 21.703 1 92.25 235 GLY B CA 1
ATOM 4358 C C . GLY B 1 235 ? -19.703 30.297 20.297 1 92.25 235 GLY B C 1
ATOM 4359 O O . GLY B 1 235 ? -20.25 30.844 19.328 1 92.25 235 GLY B O 1
ATOM 4360 N N . LEU B 1 236 ? -18.641 29.531 20.234 1 92.06 236 LEU B N 1
ATOM 4361 C CA . LEU B 1 236 ? -18.203 29.203 18.875 1 92.06 236 LEU B CA 1
ATOM 4362 C C . LEU B 1 236 ? -19.156 28.203 18.234 1 92.06 236 LEU B C 1
ATOM 4364 O O . LEU B 1 236 ? -19.375 27.109 18.766 1 92.06 236 LEU B O 1
ATOM 4368 N N . ARG B 1 237 ? -19.766 28.688 17.094 1 89 237 ARG B N 1
ATOM 4369 C CA . ARG B 1 237 ? -20.734 27.828 16.406 1 89 237 ARG B CA 1
ATOM 4370 C C . ARG B 1 237 ? -20.172 27.344 15.07 1 89 237 ARG B C 1
ATOM 4372 O O . ARG B 1 237 ? -20.359 28 14.039 1 89 237 ARG B O 1
ATOM 4379 N N . ALA B 1 238 ? -19.453 26.438 15.07 1 87.44 238 ALA B N 1
ATOM 4380 C CA . ALA B 1 238 ? -18.922 25.797 13.875 1 87.44 238 ALA B CA 1
ATOM 4381 C C . ALA B 1 238 ? -19.359 24.328 13.812 1 87.44 238 ALA B C 1
ATOM 4383 O O . ALA B 1 238 ? -19.516 23.672 14.844 1 87.44 238 ALA B O 1
ATOM 4384 N N . LYS B 1 239 ? -19.641 23.875 12.609 1 85.88 239 LYS B N 1
ATOM 4385 C CA . LYS B 1 239 ? -19.906 22.453 12.453 1 85.88 239 LYS B CA 1
ATOM 4386 C C . LYS B 1 239 ? -18.703 21.625 12.883 1 85.88 239 LYS B C 1
ATOM 4388 O O . LYS B 1 239 ? -18.859 20.609 13.578 1 85.88 239 LYS B O 1
ATOM 4393 N N . ARG B 1 240 ? -17.562 22.109 12.477 1 86.56 240 ARG B N 1
ATOM 4394 C CA . ARG B 1 240 ? -16.281 21.5 12.859 1 86.56 240 ARG B CA 1
ATOM 4395 C C . ARG B 1 240 ? -15.203 22.562 13.023 1 86.56 240 ARG B C 1
ATOM 4397 O O . ARG B 1 240 ? -15.125 23.516 12.234 1 86.56 240 ARG B O 1
ATOM 4404 N N . LEU B 1 241 ? -14.445 22.328 14.047 1 90.38 241 LEU B N 1
ATOM 4405 C CA . LEU B 1 241 ? -13.297 23.203 14.195 1 90.38 241 LEU B CA 1
ATOM 4406 C C . LEU B 1 241 ? -12.312 23 13.047 1 90.38 241 LEU B C 1
ATOM 4408 O O . LEU B 1 241 ? -12.086 21.875 12.609 1 90.38 241 LEU B O 1
ATOM 4412 N N . SER B 1 242 ? -11.812 24.109 12.508 1 90.62 242 SER B N 1
ATOM 4413 C CA . SER B 1 242 ? -10.781 23.969 11.492 1 90.62 242 SER B CA 1
ATOM 4414 C C . SER B 1 242 ? -9.516 23.344 12.07 1 90.62 242 SER B C 1
ATOM 4416 O O . SER B 1 242 ? -9.281 23.406 13.273 1 90.62 242 SER B O 1
ATOM 4418 N N . SER B 1 243 ? -8.703 22.719 11.172 1 91.19 243 SER B N 1
ATOM 4419 C CA . SER B 1 243 ? -7.422 22.172 11.594 1 91.19 243 SER B CA 1
ATOM 4420 C C . SER B 1 243 ? -6.543 23.234 12.227 1 91.19 243 SER B C 1
ATOM 4422 O O . SER B 1 243 ? -5.824 22.969 13.195 1 91.19 243 SER B O 1
ATOM 4424 N N . GLY B 1 244 ? -6.621 24.453 11.664 1 94.88 244 GLY B N 1
ATOM 4425 C CA . GLY B 1 244 ? -5.883 25.547 12.258 1 94.88 244 GLY B CA 1
ATOM 4426 C C . GLY B 1 244 ? -6.273 25.828 13.695 1 94.88 244 GLY B C 1
ATOM 4427 O O . GLY B 1 244 ? -5.406 25.984 14.562 1 94.88 244 GLY B O 1
ATOM 4428 N N . PHE B 1 245 ? -7.547 25.859 13.898 1 94.75 245 PHE B N 1
ATOM 4429 C CA . PHE B 1 245 ? -8.031 26.188 15.234 1 94.75 245 PHE B CA 1
ATOM 4430 C C . PHE B 1 245 ? -7.648 25.078 16.219 1 94.75 245 PHE B C 1
ATOM 4432 O O . PHE B 1 245 ? -7.234 25.375 17.344 1 94.75 245 PHE B O 1
ATOM 4439 N N . MET B 1 246 ? -7.746 23.906 15.828 1 92 246 MET B N 1
ATOM 4440 C CA . MET B 1 246 ? -7.391 22.766 16.672 1 92 246 MET B CA 1
ATOM 4441 C C . MET B 1 246 ? -5.918 22.812 17.062 1 92 246 MET B C 1
ATOM 4443 O O . MET B 1 246 ? -5.574 22.672 18.234 1 92 246 MET B O 1
ATOM 4447 N N . LEU B 1 247 ? -5.109 23.094 16.141 1 94.81 247 LEU B N 1
ATOM 4448 C CA . LEU B 1 247 ? -3.676 22.969 16.391 1 94.81 247 LEU B CA 1
ATOM 4449 C C . LEU B 1 247 ? -3.133 24.219 17.062 1 94.81 247 LEU B C 1
ATOM 4451 O O . LEU B 1 247 ? -2.143 24.156 17.797 1 94.81 247 LEU B O 1
ATOM 4455 N N . VAL B 1 248 ? -3.771 25.312 16.812 1 96.31 248 VAL B N 1
ATOM 4456 C CA . VAL B 1 248 ? -3.412 26.5 17.594 1 96.31 248 VAL B CA 1
ATOM 4457 C C . VAL B 1 248 ? -3.688 26.234 19.062 1 96.31 248 VAL B C 1
ATOM 4459 O O . VAL 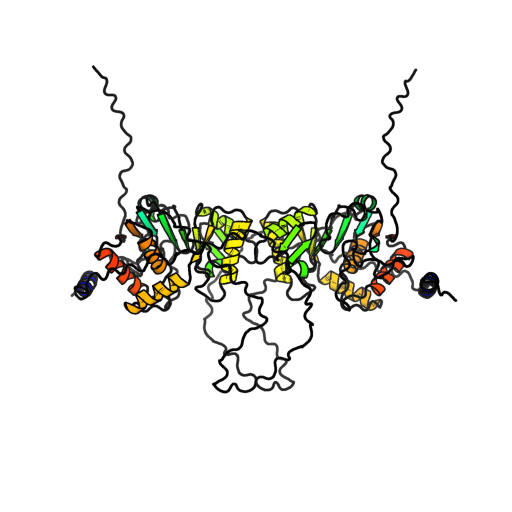B 1 248 ? -2.857 26.562 19.922 1 96.31 248 VAL B O 1
ATOM 4462 N N . ASN B 1 249 ? -4.848 25.672 19.344 1 93.12 249 ASN B N 1
ATOM 4463 C CA . ASN B 1 249 ? -5.164 25.344 20.734 1 93.12 249 ASN B CA 1
ATOM 4464 C C . ASN B 1 249 ? -4.168 24.344 21.312 1 93.12 249 ASN B C 1
ATOM 4466 O O . ASN B 1 249 ? -3.729 24.5 22.453 1 93.12 249 ASN B O 1
ATOM 4470 N N . ALA B 1 250 ? -3.824 23.375 20.547 1 90.56 250 ALA B N 1
ATOM 4471 C CA . ALA B 1 250 ? -2.832 22.406 21.016 1 90.56 250 ALA B CA 1
ATOM 4472 C C . ALA B 1 250 ? -1.478 23.078 21.234 1 90.56 250 ALA B C 1
ATOM 4474 O O . ALA B 1 250 ? -0.795 22.797 22.219 1 90.56 250 ALA B O 1
ATOM 4475 N N . ALA B 1 251 ? -1.101 23.969 20.344 1 94.19 251 ALA B N 1
ATOM 4476 C CA . ALA B 1 251 ? 0.186 24.656 20.438 1 94.19 251 ALA B CA 1
ATOM 4477 C C . ALA B 1 251 ? 0.249 25.547 21.672 1 94.19 251 ALA B C 1
ATOM 4479 O O . ALA B 1 251 ? 1.316 25.734 22.266 1 94.19 251 ALA B O 1
ATOM 4480 N N . LEU B 1 252 ? -0.878 26.109 22 1 93 252 LEU B N 1
ATOM 4481 C CA . LEU B 1 252 ? -0.932 26.953 23.203 1 93 252 LEU B CA 1
ATOM 4482 C C . LEU B 1 252 ? -0.532 26.156 24.438 1 93 252 LEU B C 1
ATOM 4484 O O . LEU B 1 252 ? -0.013 26.734 25.406 1 93 252 LEU B O 1
ATOM 4488 N N . GLU B 1 253 ? -0.694 24.859 24.375 1 84.38 253 GLU B N 1
ATOM 4489 C CA . GLU B 1 253 ? -0.344 23.984 25.5 1 84.38 253 GLU B CA 1
ATOM 4490 C C . GLU B 1 253 ? 1.118 23.562 25.422 1 84.38 253 GLU B C 1
ATOM 4492 O O . GLU B 1 253 ? 1.727 23.234 26.453 1 84.38 253 GLU B O 1
ATOM 4497 N N . LEU B 1 254 ? 1.662 23.641 24.328 1 88.44 254 LEU B N 1
ATOM 4498 C CA . LEU B 1 254 ? 2.965 23.031 24.109 1 88.44 254 LEU B CA 1
ATOM 4499 C C . LEU B 1 254 ? 4.062 24.078 24.031 1 88.44 254 LEU B C 1
ATOM 4501 O O . LEU B 1 254 ? 5.246 23.766 24.125 1 88.44 254 LEU B O 1
ATOM 4505 N N . CYS B 1 255 ? 3.639 25.344 23.875 1 92.5 255 CYS B N 1
ATOM 4506 C CA . CYS B 1 255 ? 4.617 26.375 23.547 1 92.5 255 CYS B CA 1
ATOM 4507 C C . CYS B 1 255 ? 4.527 27.531 24.516 1 92.5 255 CYS B C 1
ATOM 4509 O O . CYS B 1 255 ? 3.434 27.938 24.922 1 92.5 255 CYS B O 1
ATOM 4511 N N . GLN B 1 256 ? 5.727 28.109 24.875 1 93.62 256 GLN B N 1
ATOM 4512 C CA . GLN B 1 256 ? 5.77 29.297 25.734 1 93.62 256 GLN B CA 1
ATOM 4513 C C . GLN B 1 256 ? 5.422 30.547 24.938 1 93.62 256 GLN B C 1
ATOM 4515 O O . GLN B 1 256 ? 4.656 31.391 25.406 1 93.62 256 GLN B O 1
ATOM 4520 N N . HIS B 1 257 ? 6.004 30.688 23.781 1 95.88 257 HIS B N 1
ATOM 4521 C CA . HIS B 1 257 ? 5.738 31.797 22.875 1 95.88 257 HIS B CA 1
ATOM 4522 C C . HIS B 1 257 ? 5.203 31.297 21.531 1 95.88 257 HIS B C 1
ATOM 4524 O O . HIS B 1 257 ? 5.91 30.609 20.797 1 95.88 257 HIS B O 1
ATOM 4530 N N . LEU B 1 258 ? 3.988 31.672 21.312 1 97.5 258 LEU B N 1
ATOM 4531 C CA . LEU B 1 258 ? 3.324 31.172 20.109 1 97.5 258 LEU B CA 1
ATOM 4532 C C . LEU B 1 258 ? 3.01 32.312 19.156 1 97.5 258 LEU B C 1
ATOM 4534 O O . LEU B 1 258 ? 2.412 33.312 19.547 1 97.5 258 LEU B O 1
ATOM 4538 N N . THR B 1 259 ? 3.492 32.188 17.938 1 98.5 259 THR B N 1
ATOM 4539 C CA . THR B 1 259 ? 3.156 33.156 16.891 1 98.5 259 THR B CA 1
ATOM 4540 C C . THR B 1 259 ? 2.396 32.5 15.75 1 98.5 259 THR B C 1
ATOM 4542 O O . THR B 1 259 ? 2.793 31.422 15.281 1 98.5 259 THR B O 1
ATOM 4545 N N . LEU B 1 260 ? 1.306 33.125 15.367 1 98.62 260 LEU B N 1
ATOM 4546 C CA . LEU B 1 260 ? 0.51 32.656 14.234 1 98.62 260 LEU B CA 1
ATOM 4547 C C . LEU B 1 260 ? 0.83 33.469 12.984 1 98.62 260 LEU B C 1
ATOM 4549 O O . LEU B 1 260 ? 0.884 34.688 13.031 1 98.62 260 LEU B O 1
ATOM 4553 N N . TYR B 1 261 ? 1.095 32.781 11.938 1 98.19 261 TYR B N 1
ATOM 4554 C CA . TYR B 1 261 ? 1.301 33.375 10.625 1 98.19 261 TYR B CA 1
ATOM 4555 C C . TYR B 1 261 ? 0.264 32.875 9.625 1 98.19 261 TYR B C 1
ATOM 4557 O O . TYR B 1 261 ? -0.087 31.688 9.625 1 98.19 261 TYR B O 1
ATOM 4565 N N . GLY B 1 262 ? -0.257 33.75 8.812 1 97.25 262 GLY B N 1
ATOM 4566 C CA . GLY B 1 262 ? -1.064 33.312 7.688 1 97.25 262 GLY B CA 1
ATOM 4567 C C . GLY B 1 262 ? -2.506 33 8.062 1 97.25 262 GLY B C 1
ATOM 4568 O O . GLY B 1 262 ? -3.223 32.344 7.312 1 97.25 262 GLY B O 1
ATOM 4569 N N . PHE B 1 263 ? -2.918 33.438 9.172 1 97.44 263 PHE B N 1
ATOM 4570 C CA . PHE B 1 263 ? -4.312 33.281 9.57 1 97.44 263 PHE B CA 1
ATOM 4571 C C . PHE B 1 263 ? -5.098 34.562 9.297 1 97.44 263 PHE B C 1
ATOM 4573 O O . PHE B 1 263 ? -5.047 35.5 10.086 1 97.44 263 PHE B O 1
ATOM 4580 N N . TRP B 1 264 ? -5.785 34.594 8.172 1 95.06 264 TRP B N 1
ATOM 4581 C CA . TRP B 1 264 ? -6.586 35.719 7.703 1 95.06 264 TRP B CA 1
ATOM 4582 C C . TRP B 1 264 ? -7.715 35.25 6.797 1 95.06 264 TRP B C 1
ATOM 4584 O O . TRP B 1 264 ? -7.492 34.938 5.617 1 95.06 264 TRP B O 1
ATOM 4594 N N . PRO B 1 265 ? -8.945 35.156 7.367 1 92.75 265 PRO B N 1
ATOM 4595 C CA . PRO B 1 265 ? -10.039 34.531 6.617 1 92.75 265 PRO B CA 1
ATOM 4596 C C . PRO B 1 265 ? -10.766 35.5 5.699 1 92.75 265 PRO B C 1
ATOM 4598 O O . PRO B 1 265 ? -11.859 35.219 5.219 1 92.75 265 PRO B O 1
ATOM 4601 N N . PHE B 1 266 ? -10.148 36.688 5.391 1 92.5 266 PHE B N 1
ATOM 4602 C CA . PHE B 1 266 ? -10.828 37.719 4.609 1 92.5 266 PHE B CA 1
ATOM 4603 C C . PHE B 1 266 ? -10.25 37.781 3.203 1 92.5 266 PHE B C 1
ATOM 4605 O O . PHE B 1 266 ? -9.062 37.531 2.998 1 92.5 266 PHE B O 1
ATOM 4612 N N . PRO B 1 267 ? -11.055 38.188 2.217 1 92.5 267 PRO B N 1
ATOM 4613 C CA . PRO B 1 267 ? -10.602 38.188 0.822 1 92.5 267 PRO B CA 1
ATOM 4614 C C . PRO B 1 267 ? -9.719 39.406 0.504 1 92.5 267 PRO B C 1
ATOM 4616 O O . PRO B 1 267 ? -9.148 39.5 -0.587 1 92.5 267 PRO B O 1
ATOM 4619 N N . THR B 1 268 ? -9.641 40.375 1.381 1 94.06 268 THR B N 1
ATOM 4620 C CA . THR B 1 268 ? -8.797 41.562 1.211 1 94.06 268 THR B CA 1
ATOM 4621 C C . THR B 1 268 ? -7.859 41.75 2.402 1 94.06 268 THR B C 1
ATOM 4623 O O . THR B 1 268 ? -8.188 41.344 3.52 1 94.06 268 THR B O 1
ATOM 4626 N N . ASP B 1 269 ? -6.699 42.281 2.111 1 91.62 269 ASP B N 1
ATOM 4627 C CA . ASP B 1 269 ? -5.777 42.531 3.213 1 91.62 269 ASP B CA 1
ATOM 4628 C C . ASP B 1 269 ? -6.246 43.719 4.059 1 91.62 269 ASP B C 1
ATOM 4630 O O . ASP B 1 269 ? -7.281 44.312 3.775 1 91.62 269 ASP B O 1
ATOM 4634 N N . PRO B 1 270 ? -5.473 44 5.137 1 88.38 270 PRO B N 1
ATOM 4635 C CA . PRO B 1 270 ? -5.902 45.094 6.023 1 88.38 270 PRO B CA 1
ATOM 4636 C C . PRO B 1 270 ? -5.984 46.438 5.316 1 88.38 270 PRO B C 1
ATOM 4638 O O . PRO B 1 270 ? -6.684 47.344 5.777 1 88.38 270 PRO B O 1
ATOM 4641 N N . GLU B 1 271 ? -5.344 46.594 4.191 1 89.06 271 GLU B N 1
ATOM 4642 C CA . GLU B 1 271 ? -5.359 47.812 3.426 1 89.06 271 GLU B CA 1
ATOM 4643 C C . GLU B 1 271 ? -6.449 47.812 2.359 1 89.06 271 GLU B C 1
ATOM 4645 O O . GLU B 1 271 ? -6.613 48.781 1.607 1 89.06 271 GLU B O 1
ATOM 4650 N N . GLY B 1 272 ? -7.027 46.719 2.227 1 90.12 272 GLY B N 1
ATOM 4651 C CA . GLY B 1 272 ? -8.141 46.625 1.297 1 90.12 272 GLY B CA 1
ATOM 4652 C C . GLY B 1 272 ? -7.75 46 -0.033 1 90.12 272 GLY B C 1
ATOM 4653 O O . GLY B 1 272 ? -8.555 45.969 -0.962 1 90.12 272 GLY B O 1
ATOM 4654 N N . ARG B 1 273 ? -6.621 45.625 -0.194 1 91.25 273 ARG B N 1
ATOM 4655 C CA . ARG B 1 273 ? -6.168 45 -1.435 1 91.25 273 ARG B CA 1
ATOM 4656 C C . ARG B 1 273 ? -6.586 43.531 -1.494 1 91.25 273 ARG B C 1
ATOM 4658 O O . ARG B 1 273 ? -6.535 42.812 -0.485 1 91.25 273 ARG B O 1
ATOM 4665 N N . PRO B 1 274 ? -6.918 43.188 -2.711 1 95.06 274 PRO B N 1
ATOM 4666 C CA . PRO B 1 274 ? -7.348 41.781 -2.861 1 95.06 274 PRO B CA 1
ATOM 4667 C C . PRO B 1 274 ? -6.25 40.781 -2.514 1 95.06 274 PRO B C 1
ATOM 4669 O O . PRO B 1 274 ? -5.074 41.031 -2.811 1 95.06 274 PRO B O 1
ATOM 4672 N N . LEU B 1 275 ? -6.73 39.625 -1.928 1 94.25 275 LEU B N 1
ATOM 4673 C CA . LEU B 1 275 ? -5.828 38.531 -1.535 1 94.25 275 LEU B CA 1
ATOM 4674 C C . LEU B 1 275 ? -6.266 37.219 -2.145 1 94.25 275 LEU B C 1
ATOM 4676 O O . LEU B 1 275 ? -7.465 36.969 -2.299 1 94.25 275 LEU B O 1
ATOM 4680 N N . SER B 1 276 ? -5.266 36.438 -2.551 1 94.94 276 SER B N 1
ATOM 4681 C CA . SER B 1 276 ? -5.578 35.062 -2.844 1 94.94 276 SER B CA 1
ATOM 4682 C C . SER B 1 276 ? -6 34.312 -1.582 1 94.94 276 SER B C 1
ATOM 4684 O O . SER B 1 276 ? -5.652 34.719 -0.47 1 94.94 276 SER B O 1
ATOM 4686 N N . HIS B 1 277 ? -6.766 33.219 -1.789 1 94 277 HIS B N 1
ATOM 4687 C CA . HIS B 1 277 ? -7.203 32.438 -0.639 1 94 277 HIS B CA 1
ATOM 4688 C C . HIS B 1 277 ? -6.02 31.828 0.092 1 94 277 HIS B C 1
ATOM 4690 O O . HIS B 1 277 ? -5.887 31.984 1.309 1 94 277 HIS B O 1
ATOM 4696 N N . HIS B 1 278 ? -5.223 31.156 -0.661 1 95.12 278 HIS B N 1
ATOM 4697 C CA . HIS B 1 278 ? -3.949 30.656 -0.15 1 95.12 278 HIS B CA 1
ATOM 4698 C C . HIS B 1 278 ? -2.777 31.453 -0.722 1 95.12 278 HIS B C 1
ATOM 4700 O O . HIS B 1 278 ? -2.908 32.094 -1.765 1 95.12 278 HIS B O 1
ATOM 4706 N N . TYR B 1 279 ? -1.655 31.328 -0.015 1 95.06 279 TYR B N 1
ATOM 4707 C CA . TYR B 1 279 ? -0.487 32.031 -0.54 1 95.06 279 TYR B CA 1
ATOM 4708 C C . TYR B 1 279 ? 0.045 31.328 -1.789 1 95.06 279 TYR B C 1
ATOM 4710 O O . TYR B 1 279 ? 0.847 31.906 -2.529 1 95.06 279 TYR B O 1
ATOM 4718 N N . TYR B 1 280 ? -0.456 30.172 -2.1 1 92.12 280 TYR B N 1
ATOM 4719 C CA . TYR B 1 280 ? 0.049 29.422 -3.25 1 92.12 280 TYR B CA 1
ATOM 4720 C C . TYR B 1 280 ? -1.048 29.219 -4.289 1 92.12 280 TYR B C 1
ATOM 4722 O O . TYR B 1 280 ? -0.779 28.75 -5.398 1 92.12 280 TYR B O 1
ATOM 4730 N N . ASP B 1 281 ? -2.291 29.453 -3.934 1 90.31 281 ASP B N 1
ATOM 4731 C CA . ASP B 1 281 ? -3.375 29.391 -4.906 1 90.31 281 ASP B CA 1
ATOM 4732 C C . ASP B 1 281 ? -4.598 30.156 -4.426 1 90.31 281 ASP B C 1
ATOM 4734 O O . ASP B 1 281 ? -4.586 30.734 -3.33 1 90.31 281 ASP B O 1
ATOM 4738 N N . ASN B 1 282 ? -5.617 30.266 -5.316 1 93.25 282 ASN B N 1
ATOM 4739 C CA . ASN B 1 282 ? -6.848 30.953 -4.965 1 93.25 282 ASN B CA 1
ATOM 4740 C C . ASN B 1 282 ? -8.039 30 -4.926 1 93.25 282 ASN B C 1
ATOM 4742 O O . ASN B 1 282 ? -9.148 30.359 -5.324 1 93.25 282 ASN B O 1
ATOM 4746 N N . GLN B 1 283 ? -7.812 28.797 -4.5 1 87.19 283 GLN B N 1
ATOM 4747 C CA . GLN B 1 283 ? -8.883 27.812 -4.375 1 87.19 283 GLN B CA 1
ATOM 4748 C C . GLN B 1 283 ? -9.578 27.922 -3.018 1 87.19 283 GLN B C 1
ATOM 4750 O O . GLN B 1 283 ? -8.961 27.656 -1.98 1 87.19 283 GLN B O 1
ATOM 4755 N N . PRO B 1 284 ? -10.781 28.266 -3.133 1 84.12 284 PRO B N 1
ATOM 4756 C CA . PRO B 1 284 ? -11.477 28.391 -1.85 1 84.12 284 PRO B CA 1
ATOM 4757 C C . PRO B 1 284 ? -11.781 27.031 -1.212 1 84.12 284 PRO B C 1
ATOM 4759 O O . PRO B 1 284 ? -11.836 26.016 -1.908 1 84.12 284 PRO B O 1
ATOM 4762 N N . SER B 1 285 ? -11.898 27.047 0.032 1 76.62 285 SER B N 1
ATOM 4763 C CA . SER B 1 285 ? -12.344 25.844 0.734 1 76.62 285 SER B CA 1
ATOM 4764 C C . SER B 1 285 ? -13.852 25.656 0.587 1 76.62 285 SER B C 1
ATOM 4766 O O . SER B 1 285 ? -14.562 26.578 0.187 1 76.62 285 SER B O 1
ATOM 4768 N N . LYS B 1 286 ? -14.297 24.406 0.968 1 75.44 286 LYS B N 1
ATOM 4769 C CA . LYS B 1 286 ? -15.734 24.141 1.001 1 75.44 286 LYS B CA 1
ATOM 4770 C C . LYS B 1 286 ? -16.422 25.031 2.039 1 75.44 286 LYS B C 1
ATOM 4772 O O . LYS B 1 286 ? -16.047 25.031 3.211 1 75.44 286 LYS B O 1
ATOM 4777 N N . PRO B 1 287 ? -17.484 25.75 1.589 1 78.38 287 PRO B N 1
ATOM 4778 C CA . PRO B 1 287 ? -18.125 26.688 2.516 1 78.38 287 PRO B CA 1
ATOM 4779 C C . PRO B 1 287 ? -18.953 25.969 3.582 1 78.38 287 PRO B C 1
ATOM 4781 O O . PRO B 1 287 ? -19.469 24.875 3.338 1 78.38 287 PRO B O 1
ATOM 4784 N N . GLY B 1 288 ? -19.094 26.578 4.676 1 78.69 288 GLY B N 1
ATOM 4785 C CA . GLY B 1 288 ? -20.062 26.172 5.668 1 78.69 288 GLY B CA 1
ATOM 4786 C C . GLY B 1 288 ? -19.547 25.094 6.602 1 78.69 288 GLY B C 1
ATOM 4787 O O . GLY B 1 288 ? -20.266 24.625 7.488 1 78.69 288 GLY B O 1
ATOM 4788 N N . VAL B 1 289 ? -18.406 24.781 6.426 1 80.31 289 VAL B N 1
ATOM 4789 C CA . VAL B 1 289 ? -17.875 23.734 7.301 1 80.31 289 VAL B CA 1
ATOM 4790 C C . VAL B 1 289 ? -17.25 24.375 8.539 1 80.31 289 VAL B C 1
ATOM 4792 O O . VAL B 1 289 ? -17.531 23.953 9.672 1 80.31 289 VAL B O 1
ATOM 4795 N N . HIS B 1 290 ? -16.547 25.328 8.328 1 85.19 290 HIS B N 1
ATOM 4796 C CA . HIS B 1 290 ? -15.82 26.016 9.391 1 85.19 290 HIS B CA 1
ATOM 4797 C C . HIS B 1 290 ? -16.328 27.438 9.57 1 85.19 290 HIS B C 1
ATOM 4799 O O . HIS B 1 290 ? -16.922 28.016 8.656 1 85.19 290 HIS B O 1
ATOM 4805 N N . ALA B 1 291 ? -16.203 27.906 10.719 1 90.06 291 ALA B N 1
ATOM 4806 C CA . ALA B 1 291 ? -16.5 29.297 11 1 90.06 291 ALA B CA 1
ATOM 4807 C C . ALA B 1 291 ? -15.227 30.125 11.117 1 90.06 291 ALA B C 1
ATOM 4809 O O . ALA B 1 291 ? -14.883 30.609 12.195 1 90.06 291 ALA B O 1
ATOM 4810 N N . MET B 1 292 ? -14.688 30.406 9.977 1 91.19 292 MET B N 1
ATOM 4811 C CA . MET B 1 292 ? -13.336 30.953 9.945 1 91.19 292 MET B CA 1
ATOM 4812 C C . MET B 1 292 ? -13.289 32.344 10.555 1 91.19 292 MET B C 1
ATOM 4814 O O . MET B 1 292 ? -12.422 32.625 11.375 1 91.19 292 MET B O 1
ATOM 4818 N N . PRO B 1 293 ? -14.297 33.219 10.25 1 90.75 293 PRO B N 1
ATOM 4819 C CA . PRO B 1 293 ? -14.266 34.531 10.875 1 90.75 293 PRO B CA 1
ATOM 4820 C C . PRO B 1 293 ? -14.43 34.469 12.398 1 90.75 293 PRO B C 1
ATOM 4822 O O . PRO B 1 293 ? -13.789 35.25 13.117 1 90.75 293 PRO B O 1
ATOM 4825 N N . ASP B 1 294 ? -15.25 33.562 12.805 1 93.81 294 ASP B N 1
ATOM 4826 C CA . ASP B 1 294 ? -15.438 33.406 14.242 1 93.81 294 ASP B CA 1
ATOM 4827 C C . ASP B 1 294 ? -14.172 32.875 14.906 1 93.81 294 ASP B C 1
ATOM 4829 O O . ASP B 1 294 ? -13.812 33.312 16 1 93.81 294 ASP B O 1
ATOM 4833 N N . GLU B 1 295 ? -13.57 31.969 14.297 1 95.5 295 GLU B N 1
ATOM 4834 C CA . GLU B 1 295 ? -12.312 31.453 14.82 1 95.5 295 GLU B CA 1
ATOM 4835 C C . GLU B 1 295 ? -11.242 32.531 14.859 1 95.5 295 GLU B C 1
ATOM 4837 O O . GLU B 1 295 ? -10.484 32.625 15.82 1 95.5 295 GLU B O 1
ATOM 4842 N N . PHE B 1 296 ? -11.266 33.312 13.836 1 96.19 296 PHE B N 1
ATOM 4843 C CA . PHE B 1 296 ? -10.297 34.406 13.781 1 96.19 296 PHE B CA 1
ATOM 4844 C C . PHE B 1 296 ? -10.516 35.375 14.938 1 96.19 296 PHE B C 1
ATOM 4846 O O . PHE B 1 296 ? -9.555 35.875 15.531 1 96.19 296 PHE B O 1
ATOM 4853 N N . THR B 1 297 ? -11.742 35.656 15.219 1 95.19 297 THR B N 1
ATOM 4854 C CA . THR B 1 297 ? -12.062 36.562 16.328 1 95.19 297 THR B CA 1
ATOM 4855 C C . THR B 1 297 ? -11.484 36.031 17.641 1 95.19 297 THR B C 1
ATOM 4857 O O . THR B 1 297 ? -11.016 36.781 18.484 1 95.19 297 THR B O 1
ATOM 4860 N N . ARG B 1 298 ? -11.492 34.75 17.766 1 94.38 298 ARG B N 1
ATOM 4861 C CA . ARG B 1 298 ? -10.914 34.125 18.953 1 94.38 298 ARG B CA 1
ATOM 4862 C C . ARG B 1 298 ? -9.391 34.25 18.953 1 94.38 298 ARG B C 1
ATOM 4864 O O . ARG B 1 298 ? -8.789 34.5 20 1 94.38 298 ARG B O 1
ATOM 4871 N N . TYR B 1 299 ? -8.805 34.156 17.766 1 95.94 299 TYR B N 1
ATOM 4872 C CA . TYR B 1 299 ? -7.367 34.375 17.656 1 95.94 299 TYR B CA 1
ATOM 4873 C C . TYR B 1 299 ? -7.016 35.812 18.078 1 95.94 299 TYR B C 1
ATOM 4875 O O . TYR B 1 299 ? -6.066 36 18.844 1 95.94 299 TYR B O 1
ATOM 4883 N N . LEU B 1 300 ? -7.77 36.719 17.578 1 95.06 300 LEU B N 1
ATOM 4884 C CA . LEU B 1 300 ? -7.551 38.125 17.906 1 95.06 300 LEU B CA 1
ATOM 4885 C C . LEU B 1 300 ? -7.68 38.344 19.406 1 95.06 300 LEU B C 1
ATOM 4887 O O . LEU B 1 300 ? -6.871 39.062 20 1 95.06 300 LEU B O 1
ATOM 4891 N N . GLY B 1 301 ? -8.664 37.75 19.984 1 93.31 301 GLY B N 1
ATOM 4892 C CA . GLY B 1 301 ? -8.828 37.844 21.422 1 93.31 301 GLY B CA 1
ATOM 4893 C C . GLY B 1 301 ? -7.625 37.312 22.188 1 93.31 301 GLY B C 1
ATOM 4894 O O . GLY B 1 301 ? -7.152 37.969 23.125 1 93.31 301 GLY B O 1
ATOM 4895 N N . MET B 1 302 ? -7.117 36.219 21.797 1 94.25 302 MET B N 1
ATOM 4896 C CA . MET B 1 302 ? -5.957 35.594 22.438 1 94.25 302 MET B CA 1
ATOM 4897 C C . MET B 1 302 ? -4.711 36.438 22.234 1 94.25 302 MET B C 1
ATOM 4899 O O . MET B 1 302 ? -3.861 36.531 23.125 1 94.25 302 MET B O 1
ATOM 4903 N N . HIS B 1 303 ? -4.645 37.031 21.109 1 95.25 303 HIS B N 1
ATOM 4904 C CA . HIS B 1 303 ? -3.557 37.969 20.828 1 95.25 303 HIS B CA 1
ATOM 4905 C C . HIS B 1 303 ? -3.604 39.188 21.766 1 95.25 303 HIS B C 1
ATOM 4907 O O . HIS B 1 303 ? -2.582 39.562 22.359 1 95.25 303 HIS B O 1
ATOM 4913 N N . LEU B 1 304 ? -4.754 39.75 21.906 1 94.31 304 LEU B N 1
ATOM 4914 C CA . LEU B 1 304 ? -4.934 40.938 22.719 1 94.31 304 LEU B CA 1
ATOM 4915 C C . LEU B 1 304 ? -4.68 40.625 24.188 1 94.31 304 LEU B C 1
ATOM 4917 O O . LEU B 1 304 ? -4.238 41.5 24.938 1 94.31 304 LEU B O 1
ATOM 4921 N N . GLN B 1 305 ? -4.855 39.375 24.562 1 93.19 305 GLN B N 1
ATOM 4922 C CA . GLN B 1 305 ? -4.621 38.969 25.938 1 93.19 305 GLN B CA 1
ATOM 4923 C C . GLN B 1 305 ? -3.158 38.562 26.141 1 93.19 305 GLN B C 1
ATOM 4925 O O . GLN B 1 305 ? -2.734 38.312 27.281 1 93.19 305 GLN B O 1
ATOM 4930 N N . GLY B 1 306 ? -2.443 38.469 25.109 1 93.69 306 GLY B N 1
ATOM 4931 C CA . GLY B 1 306 ? -1.026 38.156 25.203 1 93.69 306 GLY B CA 1
ATOM 4932 C C . GLY B 1 306 ? -0.74 36.656 25.219 1 93.69 306 GLY B C 1
ATOM 4933 O O . GLY B 1 306 ? 0.398 36.25 25.438 1 93.69 306 GLY B O 1
ATOM 4934 N N . ALA B 1 307 ? -1.777 35.875 25 1 93.94 307 ALA B N 1
ATOM 4935 C CA . ALA B 1 307 ? -1.624 34.406 25.031 1 93.94 307 ALA B CA 1
ATOM 4936 C C . ALA B 1 307 ? -0.874 33.938 23.797 1 93.94 307 ALA B C 1
ATOM 4938 O O . ALA B 1 307 ? -0.199 32.906 23.844 1 93.94 307 ALA B O 1
ATOM 4939 N N . LEU B 1 308 ? -1.05 34.625 22.703 1 96.44 308 LEU B N 1
ATOM 4940 C CA . LEU B 1 308 ? -0.332 34.375 21.469 1 96.44 308 LEU B CA 1
ATOM 4941 C C . LEU B 1 308 ? -0.172 35.656 20.656 1 96.44 308 LEU B C 1
ATOM 4943 O O . LEU B 1 308 ? -0.755 36.688 20.984 1 96.44 308 LEU B O 1
ATOM 4947 N N . ARG B 1 309 ? 0.765 35.562 19.703 1 97.81 309 ARG B N 1
ATOM 4948 C CA . ARG B 1 309 ? 0.957 36.688 18.781 1 97.81 309 ARG B CA 1
ATOM 4949 C C . ARG B 1 309 ? 0.393 36.344 17.406 1 97.81 309 ARG B C 1
ATOM 4951 O O . ARG B 1 309 ? 0.681 35.281 16.844 1 97.81 309 ARG B O 1
ATOM 4958 N N . LEU B 1 310 ? -0.446 37.188 16.938 1 97.25 310 LEU B N 1
ATOM 4959 C CA . LEU B 1 310 ? -0.971 37.094 15.57 1 97.25 310 LEU B CA 1
ATOM 4960 C C . LEU B 1 310 ? -0.221 38.031 14.633 1 97.25 310 LEU B C 1
ATOM 4962 O O . LEU B 1 310 ? -0.327 39.25 14.758 1 97.25 310 LEU B O 1
ATOM 4966 N N . HIS B 1 311 ? 0.524 37.5 13.719 1 95.56 311 HIS B N 1
ATOM 4967 C CA . HIS B 1 311 ? 1.305 38.312 12.797 1 95.56 311 HIS B CA 1
ATOM 4968 C C . HIS B 1 311 ? 0.583 38.469 11.461 1 95.56 311 HIS B C 1
ATOM 4970 O O . HIS B 1 311 ? 0.284 37.469 10.789 1 95.56 311 HIS B O 1
ATOM 4976 N N . LEU B 1 312 ? 0.341 39.656 10.938 1 91.38 312 LEU B N 1
ATOM 4977 C CA . LEU B 1 312 ? -0.463 39.875 9.742 1 91.38 312 LEU B CA 1
ATOM 4978 C C . LEU B 1 312 ? 0.297 40.75 8.742 1 91.38 312 LEU B C 1
ATOM 4980 O O . LEU B 1 312 ? -0.18 40.969 7.625 1 91.38 312 LEU B O 1
ATOM 4984 N N . GLY B 1 313 ? 1.536 41.156 9 1 87.5 313 GLY B N 1
ATOM 4985 C CA . GLY B 1 313 ? 2.268 42.031 8.109 1 87.5 313 GLY B CA 1
ATOM 4986 C C . GLY B 1 313 ? 3.604 41.469 7.668 1 87.5 313 GLY B C 1
ATOM 4987 O O . GLY B 1 313 ? 3.789 40.25 7.652 1 87.5 313 GLY B O 1
ATOM 4988 N N . ARG B 1 314 ? 4.418 42.375 7.16 1 92.69 314 ARG B N 1
ATOM 4989 C CA . ARG B 1 314 ? 5.754 42 6.703 1 92.69 314 ARG B CA 1
ATOM 4990 C C . ARG B 1 314 ? 6.68 41.75 7.883 1 92.69 314 ARG B C 1
ATOM 4992 O O . ARG B 1 314 ? 6.523 42.344 8.953 1 92.69 314 ARG B O 1
ATOM 4999 N N . CYS B 1 315 ? 7.516 40.812 7.715 1 94 315 CYS B N 1
ATOM 5000 C CA . CYS B 1 315 ? 8.508 40.5 8.734 1 94 315 CYS B CA 1
ATOM 5001 C C . CYS B 1 315 ? 9.82 41.219 8.445 1 94 315 CYS B C 1
ATOM 5003 O O . CYS B 1 315 ? 10.148 41.469 7.281 1 94 315 CYS B O 1
ATOM 5005 N N . GLN B 1 316 ? 10.453 41.781 9.508 1 81.44 316 GLN B N 1
ATOM 5006 C CA . GLN B 1 316 ? 11.711 42.5 9.367 1 81.44 316 GLN B CA 1
ATOM 5007 C C . GLN B 1 316 ? 12.891 41.562 9.211 1 81.44 316 GLN B C 1
ATOM 5009 O O . GLN B 1 316 ? 12.898 40.469 9.797 1 81.44 316 GLN B O 1
ATOM 5014 N N . GLU B 1 317 ? 13.656 41.719 8.133 1 66.38 317 GLU B N 1
ATOM 5015 C CA . GLU B 1 317 ? 14.875 40.938 7.941 1 66.38 317 GLU B CA 1
ATOM 5016 C C . GLU B 1 317 ? 15.781 41.031 9.164 1 66.38 317 GLU B C 1
ATOM 5018 O O . GLU B 1 317 ? 16.031 42.125 9.68 1 66.38 317 GLU B O 1
ATOM 5023 N N . GLY B 1 318 ? 15.602 40.25 10.18 1 54.34 318 GLY B N 1
ATOM 5024 C CA . GLY B 1 318 ? 16.578 40.312 11.258 1 54.34 318 GLY B CA 1
ATOM 5025 C C . GLY B 1 318 ? 17.984 40.625 10.773 1 54.34 318 GLY B C 1
ATOM 5026 O O . GLY B 1 318 ? 18.281 40.438 9.594 1 54.34 318 GLY B O 1
ATOM 5027 N N . PRO B 1 319 ? 18.828 41.375 11.602 1 45 319 PRO B N 1
ATOM 5028 C CA . PRO B 1 319 ? 20.188 41.688 11.188 1 45 319 PRO B CA 1
ATOM 5029 C C . PRO B 1 319 ? 20.922 40.5 10.562 1 45 319 PRO B C 1
ATOM 5031 O O . PRO B 1 319 ? 20.719 39.344 10.984 1 45 319 PRO B O 1
ATOM 5034 N N . ALA B 1 320 ? 21.109 40.5 9.297 1 41.28 320 ALA B N 1
ATOM 5035 C CA . ALA B 1 320 ? 22.125 39.562 8.82 1 41.28 320 ALA B CA 1
ATOM 5036 C C . ALA B 1 320 ? 23.25 39.406 9.852 1 41.28 320 ALA B C 1
ATOM 5038 O O . ALA B 1 320 ? 23.641 40.375 10.492 1 41.28 320 ALA B O 1
ATOM 5039 N N . GLY B 1 321 ? 23.516 38.281 10.453 1 36.81 321 GLY B N 1
ATOM 5040 C CA . GLY B 1 321 ? 24.734 38.156 11.234 1 36.81 321 GLY B CA 1
ATOM 5041 C C . GLY B 1 321 ? 25.906 38.938 10.664 1 36.81 321 GLY B C 1
ATOM 5042 O O . GLY B 1 321 ? 26.203 38.812 9.477 1 36.81 321 GLY B O 1
ATOM 5043 N N . GLY B 1 322 ? 26.219 40.062 11.234 1 29.41 322 GLY B N 1
ATOM 5044 C CA . GLY B 1 322 ? 27.453 40.844 11.062 1 29.41 322 GLY B CA 1
ATOM 5045 C C . GLY B 1 322 ? 28.688 39.969 11.008 1 29.41 322 GLY B C 1
ATOM 5046 O O . GLY B 1 322 ? 28.812 39 11.781 1 29.41 322 GLY B O 1
ATOM 5047 N N . ARG B 1 323 ? 29.438 39.781 9.914 1 35.59 323 ARG B N 1
ATOM 5048 C CA . ARG B 1 323 ? 30.844 39.375 9.953 1 35.59 323 ARG B CA 1
ATOM 5049 C C . ARG B 1 323 ? 31.594 40.094 11.055 1 35.59 323 ARG B C 1
ATOM 5051 O O . ARG B 1 323 ? 31.594 41.344 11.102 1 35.59 323 ARG B O 1
ATOM 5058 N N . ALA B 1 324 ? 31.812 39.375 12.234 1 31.2 324 ALA B N 1
ATOM 5059 C CA . ALA B 1 324 ? 32.844 39.75 13.188 1 31.2 324 ALA B CA 1
ATOM 5060 C C . ALA B 1 324 ? 34.062 40.344 12.469 1 31.2 324 ALA B C 1
ATOM 5062 O O . ALA B 1 324 ? 34.75 39.656 11.695 1 31.2 324 ALA B O 1
ATOM 5063 N N . GLN B 1 325 ? 34 41.531 12.062 1 27.98 325 GLN B N 1
ATOM 5064 C CA . GLN B 1 325 ? 35.25 42.188 11.711 1 27.98 325 GLN B CA 1
ATOM 5065 C C . GLN B 1 325 ? 36.312 42.031 12.82 1 27.98 325 GLN B C 1
ATOM 5067 O O . GLN B 1 325 ? 36.062 42.438 13.961 1 27.98 325 GLN B O 1
ATOM 5072 N N . GLN B 1 326 ? 37.094 40.906 12.766 1 30.12 326 GLN B N 1
ATOM 5073 C CA . GLN B 1 326 ? 38.344 40.688 13.477 1 30.12 326 GLN B CA 1
ATOM 5074 C C . GLN B 1 326 ? 39.188 41.969 13.562 1 30.12 326 GLN B C 1
ATOM 5076 O O . GLN B 1 326 ? 39.656 42.469 12.547 1 30.12 326 GLN B O 1
ATOM 5081 N N . GLY B 1 327 ? 38.719 42.906 14.336 1 25.98 327 GLY B N 1
ATOM 5082 C CA . GLY B 1 327 ? 39.594 44 14.68 1 25.98 327 GLY B CA 1
ATOM 5083 C C . GLY B 1 327 ? 40.969 43.562 15.125 1 25.98 327 GLY B C 1
ATOM 5084 O O . GLY B 1 327 ? 41.094 42.781 16.078 1 25.98 327 GLY B O 1
ATOM 5085 N N . SER B 1 328 ? 41.969 43.344 14.18 1 30 328 SER B N 1
ATOM 5086 C CA . SER B 1 328 ? 43.406 43.219 14.375 1 30 328 SER B CA 1
ATOM 5087 C C . SER B 1 328 ? 43.938 44.281 15.344 1 30 328 SER B C 1
ATOM 5089 O O . SER B 1 328 ? 44.031 45.438 14.992 1 30 328 SER B O 1
ATOM 5091 N N . GLU B 1 329 ? 43.375 44.406 16.516 1 26.56 329 GLU B N 1
ATOM 5092 C CA . GLU B 1 329 ? 44.094 45.25 17.453 1 26.56 329 GLU B CA 1
ATOM 5093 C C . GLU B 1 329 ? 45.531 44.75 17.656 1 26.56 329 GLU B C 1
ATOM 5095 O O . GLU B 1 329 ? 45.719 43.625 18.094 1 26.56 329 GLU B O 1
ATOM 5100 N N . GLY B 1 330 ? 46.469 45.125 16.719 1 27.23 330 GLY B N 1
ATOM 5101 C CA . GLY B 1 330 ? 47.906 45.188 16.891 1 27.23 330 GLY B CA 1
ATOM 5102 C C . GLY B 1 330 ? 48.312 45.781 18.234 1 27.23 330 GLY B C 1
ATOM 5103 O O . GLY B 1 330 ? 47.906 46.875 18.594 1 27.23 330 GLY B O 1
ATOM 5104 N N . GLY B 1 331 ? 48.281 44.938 19.297 1 25.06 331 GLY B N 1
ATOM 5105 C CA . GLY B 1 331 ? 48.938 45.219 20.562 1 25.06 331 GLY B CA 1
ATOM 5106 C C . GLY B 1 331 ? 50.312 45.844 20.391 1 25.06 331 GLY B C 1
ATOM 5107 O O . GLY B 1 331 ? 51.125 45.375 19.578 1 25.06 331 GLY B O 1
ATOM 5108 N N . VAL B 1 332 ? 50.406 47.125 20.781 1 24.39 332 VAL B N 1
ATOM 5109 C CA . VAL B 1 332 ? 51.656 47.75 21.281 1 24.39 332 VAL B CA 1
ATOM 5110 C C . VAL B 1 332 ? 52.062 47.094 22.609 1 24.39 332 VAL B C 1
ATOM 5112 O O . VAL B 1 332 ? 51.188 46.781 23.422 1 24.39 332 VAL B O 1
#

pLDDT: mean 70.33, std 30.29, range [16.53, 98.69]

Radius of gyration: 34.31 Å; Cα contacts (8 Å, |Δi|>4): 986; chains: 2; bounding box: 100×121×71 Å